Protein AF-0000000084426118 (afdb_homodimer)

Solvent-accessible surface area (backbone atoms only — not comparable to full-atom values): 41613 Å² total; per-residue (Å²): 136,83,77,76,77,76,73,77,75,77,77,72,73,72,72,70,73,69,69,65,72,76,72,66,72,39,55,86,74,71,50,43,72,61,68,45,92,78,54,51,79,39,81,68,72,81,47,45,54,84,37,43,19,18,32,37,44,48,87,49,53,48,32,23,40,29,29,33,23,16,37,73,19,89,87,43,39,78,72,52,77,43,88,35,92,38,68,58,45,37,56,47,50,40,74,71,34,84,52,42,28,21,40,34,45,26,71,39,71,50,98,90,42,44,51,28,32,21,38,35,13,54,33,45,55,89,35,86,39,67,52,88,51,69,39,27,30,22,32,18,54,45,79,76,75,69,43,93,60,87,75,78,88,54,56,80,59,31,62,48,73,74,36,11,43,76,31,51,39,28,36,89,36,32,38,23,24,43,27,37,50,37,20,26,61,41,45,46,42,71,44,75,46,79,31,94,39,55,55,54,36,50,44,52,26,64,70,34,81,71,42,23,18,36,35,28,30,65,72,79,22,40,24,32,30,18,60,52,66,58,84,60,80,38,80,23,42,51,23,31,23,37,24,40,69,46,20,59,67,11,25,33,93,87,35,74,65,58,74,41,57,76,55,75,71,75,82,80,74,68,70,74,81,74,80,80,76,78,75,83,72,78,84,77,81,87,71,77,92,54,76,82,72,63,43,51,83,83,37,42,79,32,78,46,74,55,93,88,41,39,26,39,28,33,51,30,16,33,72,71,65,72,68,43,81,74,47,68,72,46,53,63,45,51,40,53,48,54,30,69,73,30,91,70,38,28,22,37,32,29,35,50,61,63,68,40,22,31,25,28,33,17,56,52,70,61,84,56,88,37,78,32,94,43,26,33,22,34,20,53,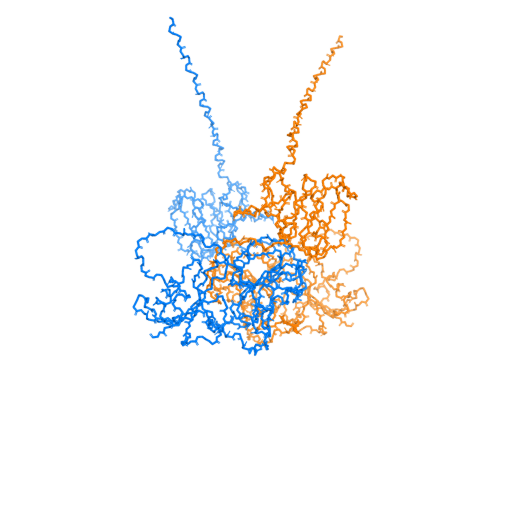102,135,81,76,74,76,78,73,78,74,76,76,71,73,70,73,71,72,71,69,66,72,77,72,67,74,40,59,86,74,70,50,45,71,60,68,45,91,78,56,51,78,38,80,66,73,82,48,46,54,85,37,41,20,19,30,36,43,47,87,49,53,48,31,21,41,29,27,32,22,16,36,74,19,88,86,43,38,78,70,51,76,42,87,32,92,39,68,58,46,37,56,48,51,39,74,72,34,84,51,43,27,20,39,33,43,27,71,38,70,49,97,91,41,45,52,28,31,22,39,35,12,56,34,48,55,89,32,86,38,69,51,88,51,71,40,28,29,23,34,19,54,47,78,76,76,68,41,93,60,86,76,77,87,56,54,83,59,32,62,49,72,74,35,11,43,75,29,53,41,28,36,89,34,33,37,22,24,42,27,37,50,37,20,25,60,42,47,49,44,70,45,77,46,80,30,94,39,54,54,54,36,48,43,50,25,63,65,34,78,69,42,23,17,34,36,26,32,66,71,78,22,42,25,33,31,18,57,50,65,57,84,60,78,39,82,22,41,50,23,30,24,35,24,39,69,46,19,59,67,9,24,34,94,85,36,75,64,55,74,40,58,77,52,75,65,78,84,76,79,68,70,72,82,75,81,80,74,78,76,84,72,78,85,75,80,88,72,75,92,56,77,82,73,63,42,50,83,85,37,42,80,31,78,44,73,54,94,87,42,39,27,38,27,34,50,32,16,33,69,70,65,74,67,41,83,75,47,67,71,46,52,61,43,52,41,54,48,55,30,70,71,31,91,69,37,27,20,36,32,30,34,50,59,64,69,41,24,30,24,30,32,16,57,52,72,60,82,54,87,37,77,34,95,43,24,33,21,34,20,54,103

Organism: Penicillium patulum (NCBI:txid5078)

Structure (mmCIF, N/CA/C/O backbone):
data_AF-0000000084426118-model_v1
#
loop_
_entity.id
_entity.type
_entity.pdbx_description
1 polymer 'Apple domain-containing protein'
#
loop_
_atom_site.group_PDB
_atom_site.id
_atom_site.type_symbol
_atom_site.label_atom_id
_atom_site.label_alt_id
_atom_site.label_comp_id
_atom_site.label_asym_id
_atom_site.label_entity_id
_atom_site.label_seq_id
_atom_site.pdbx_PDB_ins_code
_atom_site.Cartn_x
_atom_site.Cartn_y
_atom_site.Cartn_z
_atom_site.occupancy
_atom_site.B_iso_or_equiv
_atom_site.auth_seq_id
_atom_site.auth_comp_id
_atom_site.auth_asym_id
_atom_site.auth_atom_id
_atom_site.pdbx_PDB_model_num
ATOM 1 N N . MET A 1 1 ? -76.625 -1.968 -9.32 1 27.78 1 MET A N 1
ATOM 2 C CA . MET A 1 1 ? -76.188 -1.441 -8.023 1 27.78 1 MET A CA 1
ATOM 3 C C . MET A 1 1 ? -74.688 -1.202 -7.996 1 27.78 1 MET A C 1
ATOM 5 O O . MET A 1 1 ? -73.938 -2.113 -8.273 1 27.78 1 MET A O 1
ATOM 9 N N . ALA A 1 2 ? -74.375 0.065 -8.312 1 31 2 ALA A N 1
ATOM 10 C CA . ALA A 1 2 ? -73.125 0.768 -8.609 1 31 2 ALA A CA 1
ATOM 11 C C . ALA A 1 2 ? -72.188 0.784 -7.395 1 31 2 ALA A C 1
ATOM 13 O O . ALA A 1 2 ? -72.5 1.34 -6.352 1 31 2 ALA A O 1
ATOM 14 N N . PHE A 1 3 ? -71.562 -0.361 -7.082 1 32.84 3 PHE A N 1
ATOM 15 C CA . PHE A 1 3 ? -70.688 -0.527 -5.926 1 32.84 3 PHE A CA 1
ATOM 16 C C . PHE A 1 3 ? -69.625 0.529 -5.918 1 32.84 3 PHE A C 1
ATOM 18 O O . PHE A 1 3 ? -68.875 0.677 -6.902 1 32.84 3 PHE A O 1
ATOM 25 N N . LEU A 1 4 ? -69.875 1.585 -5.215 1 26.5 4 LEU A N 1
ATOM 26 C CA . LEU A 1 4 ? -69 2.707 -4.957 1 26.5 4 LEU A CA 1
ATOM 27 C C . LEU A 1 4 ? -67.688 2.227 -4.344 1 26.5 4 LEU A C 1
ATOM 29 O O . LEU A 1 4 ? -67.688 1.573 -3.297 1 26.5 4 LEU A O 1
ATOM 33 N N . LYS A 1 5 ? -66.75 2.012 -5.25 1 32.84 5 LYS A N 1
ATOM 34 C CA . LYS A 1 5 ? -65.375 1.657 -4.941 1 32.84 5 LYS A CA 1
ATOM 35 C C . LYS A 1 5 ? -64.75 2.629 -3.932 1 32.84 5 LYS A C 1
ATOM 37 O O . LYS A 1 5 ? -64.688 3.832 -4.191 1 32.84 5 LYS A O 1
ATOM 42 N N . LEU A 1 6 ? -65 2.338 -2.586 1 30.52 6 LEU A N 1
ATOM 43 C CA . LEU A 1 6 ? -64.438 3.156 -1.516 1 30.52 6 LEU A CA 1
ATOM 44 C C . LEU A 1 6 ? -62.938 3.318 -1.686 1 30.52 6 LEU A C 1
ATOM 46 O O . LEU A 1 6 ? -62.219 2.33 -1.827 1 30.52 6 LEU A O 1
ATOM 50 N N . SER A 1 7 ? -62.562 4.426 -2.244 1 31.84 7 SER A N 1
ATOM 51 C CA . SER A 1 7 ? -61.188 4.895 -2.426 1 31.84 7 SER A CA 1
ATOM 52 C C . SER A 1 7 ? -60.438 4.898 -1.107 1 31.84 7 SER A C 1
ATOM 54 O O . SER A 1 7 ? -60.906 5.418 -0.102 1 31.84 7 SER A O 1
ATOM 56 N N . THR A 1 8 ? -59.781 3.746 -0.798 1 36.94 8 THR A N 1
ATOM 57 C CA . THR A 1 8 ? -58.906 3.678 0.356 1 36.94 8 THR A CA 1
ATOM 58 C C . THR A 1 8 ? -57.969 4.891 0.398 1 36.94 8 THR A C 1
ATOM 60 O O . THR A 1 8 ? -57.25 5.164 -0.566 1 36.94 8 THR A O 1
ATOM 63 N N . SER A 1 9 ? -58.375 5.953 1.077 1 32.12 9 SER A N 1
ATOM 64 C CA . SER A 1 9 ? -57.562 7.133 1.369 1 32.12 9 SER A CA 1
ATOM 65 C C . SER A 1 9 ? -56.188 6.738 1.919 1 32.12 9 SER A C 1
ATOM 67 O O . SER A 1 9 ? -56.094 5.922 2.836 1 32.12 9 SER A O 1
ATOM 69 N N . ALA A 1 10 ? -55.156 6.754 1.052 1 38.44 10 ALA A N 1
ATOM 70 C CA . ALA A 1 10 ? -53.75 6.637 1.4 1 38.44 10 ALA A CA 1
ATOM 71 C C . ALA A 1 10 ? -53.375 7.562 2.557 1 38.44 10 ALA A C 1
ATOM 73 O O . ALA A 1 10 ? -53.562 8.781 2.455 1 38.44 10 ALA A O 1
ATOM 74 N N . LEU A 1 11 ? -53.625 7.141 3.811 1 35.06 11 LEU A N 1
ATOM 75 C CA . LEU A 1 11 ? -53.062 7.891 4.922 1 35.06 11 LEU A CA 1
ATOM 76 C C . LEU A 1 11 ? -51.594 8.195 4.668 1 35.06 11 LEU A C 1
ATOM 78 O O . LEU A 1 11 ? -50.781 7.277 4.555 1 35.06 11 LEU A O 1
ATOM 82 N N . VAL A 1 12 ? -51.344 9.297 3.994 1 35.47 12 VAL A N 1
ATOM 83 C CA . VAL A 1 12 ? -50 9.859 3.969 1 35.47 12 VAL A CA 1
ATOM 84 C C . VAL A 1 12 ? -49.5 10.07 5.395 1 35.47 12 VAL A C 1
ATOM 86 O O . VAL A 1 12 ? -50.062 10.867 6.145 1 35.47 12 VAL A O 1
ATOM 89 N N . LEU A 1 13 ? -49.062 9 5.973 1 34.75 13 LEU A N 1
ATOM 90 C CA . LEU A 1 13 ? -48.281 9.258 7.18 1 34.75 13 LEU A CA 1
ATOM 91 C C . LEU A 1 13 ? -47.25 10.344 6.934 1 34.75 13 LEU A C 1
ATOM 93 O O . LEU A 1 13 ? -46.312 10.148 6.156 1 34.75 13 LEU A O 1
ATOM 97 N N . LEU A 1 14 ? -47.719 11.57 7.078 1 31.73 14 LEU A N 1
ATOM 98 C CA . LEU A 1 14 ? -46.75 12.648 7.234 1 31.73 14 LEU A CA 1
ATOM 99 C C . LEU A 1 14 ? -45.75 12.328 8.352 1 31.73 14 LEU A C 1
ATOM 101 O O . LEU A 1 14 ? -46.125 12.258 9.516 1 31.73 14 LEU A O 1
ATOM 105 N N . ASN A 1 15 ? -44.844 11.5 8.047 1 34.94 15 ASN A N 1
ATOM 106 C CA . ASN A 1 15 ? -43.719 11.531 8.953 1 34.94 15 ASN A CA 1
ATOM 107 C C . ASN A 1 15 ? -43.281 12.961 9.281 1 34.94 15 ASN A C 1
ATOM 109 O O . ASN A 1 15 ? -42.688 13.648 8.445 1 34.94 15 ASN A O 1
ATOM 113 N N . LEU A 1 16 ? -44.062 13.555 10.211 1 32.47 16 LEU A N 1
ATOM 114 C CA . LEU A 1 16 ? -43.531 14.758 10.836 1 32.47 16 LEU A CA 1
ATOM 115 C C . LEU A 1 16 ? -42.062 14.547 11.289 1 32.47 16 LEU A C 1
ATOM 117 O O . LEU A 1 16 ? -41.812 13.797 12.234 1 32.47 16 LEU A O 1
ATOM 121 N N . TYR A 1 17 ? -41.188 14.594 10.383 1 34.59 17 TYR A N 1
ATOM 122 C CA . TYR A 1 17 ? -39.844 14.938 10.867 1 34.59 17 TYR A CA 1
ATOM 123 C C . TYR A 1 17 ? -39.906 16.047 11.906 1 34.59 17 TYR A C 1
ATOM 125 O O . TYR A 1 17 ? -40.156 17.203 11.57 1 34.59 17 TYR A O 1
ATOM 133 N N . LEU A 1 18 ? -40.406 15.742 13.094 1 32.62 18 LEU A N 1
ATOM 134 C CA . LEU A 1 18 ? -40.062 16.688 14.156 1 32.62 18 LEU A CA 1
ATOM 135 C C . LEU A 1 18 ? -38.656 17.203 14 1 32.62 18 LEU A C 1
ATOM 137 O O . LEU A 1 18 ? -37.688 16.438 14.047 1 32.62 18 LEU A O 1
ATOM 141 N N . ALA A 1 19 ? -38.531 18.297 13.328 1 34.56 19 ALA A N 1
ATOM 142 C CA . ALA A 1 19 ? -37.344 19.141 13.461 1 34.56 19 ALA A CA 1
ATOM 143 C C . ALA A 1 19 ? -36.844 19.141 14.898 1 34.56 19 ALA A C 1
ATOM 145 O O . ALA A 1 19 ? -37.562 19.484 15.828 1 34.56 19 ALA A O 1
ATOM 146 N N . GLN A 1 20 ? -36.094 18.188 15.312 1 37.16 20 GLN A N 1
ATOM 147 C CA . GLN A 1 20 ? -35.438 18.406 16.594 1 37.16 20 GLN A CA 1
ATOM 148 C C . GLN A 1 20 ? -35.219 19.891 16.844 1 37.16 20 GLN A C 1
ATOM 150 O O . GLN A 1 20 ? -34.938 20.656 15.922 1 37.16 20 GLN A O 1
ATOM 155 N N . PRO A 1 21 ? -35.875 20.484 17.781 1 34.53 21 PRO A N 1
ATOM 156 C CA . PRO A 1 21 ? -35.562 21.891 18.062 1 34.53 21 PRO A CA 1
ATOM 157 C C . PRO A 1 21 ? -34.094 22.219 17.812 1 34.53 21 PRO A C 1
ATOM 159 O O . PRO A 1 21 ? -33.219 21.391 18.047 1 34.53 21 PRO A O 1
ATOM 162 N N . THR A 1 22 ? -33.781 22.938 16.766 1 39.88 22 THR A N 1
ATOM 163 C CA . THR A 1 22 ? -32.469 23.578 16.75 1 39.88 22 THR A CA 1
ATOM 164 C C . THR A 1 22 ? -32.031 23.969 18.156 1 39.88 22 THR A C 1
ATOM 166 O O . THR A 1 22 ? -32.562 24.922 18.734 1 39.88 22 THR A O 1
ATOM 169 N N . ASP A 1 23 ? -31.859 23.109 19.109 1 43.12 23 ASP A N 1
ATOM 170 C CA . ASP A 1 23 ? -31.328 23.547 20.391 1 43.12 23 ASP A CA 1
ATOM 171 C C . ASP A 1 23 ? -30.438 24.766 20.219 1 43.12 23 ASP A C 1
ATOM 173 O O . ASP A 1 23 ? -29.562 24.797 19.344 1 43.12 23 ASP A O 1
ATOM 177 N N . ALA A 1 24 ? -30.953 25.906 20.625 1 50.28 24 ALA A N 1
ATOM 178 C CA . ALA A 1 24 ? -30.312 27.219 20.641 1 50.28 24 ALA A CA 1
ATOM 179 C C . ALA A 1 24 ? -28.828 27.109 20.969 1 50.28 24 ALA A C 1
ATOM 181 O O . ALA A 1 24 ? -28.438 26.328 21.828 1 50.28 24 ALA A O 1
ATOM 182 N N . ARG A 1 25 ? -28.078 27.469 20.031 1 65.19 25 ARG A N 1
ATOM 183 C CA . ARG A 1 25 ? -26.656 27.688 20.297 1 65.19 25 ARG A CA 1
ATOM 184 C C . ARG A 1 25 ? -26.438 28.328 21.656 1 65.19 25 ARG A C 1
ATOM 186 O O . ARG A 1 25 ? -27.125 29.297 22.016 1 65.19 25 ARG A O 1
ATOM 193 N N . SER A 1 26 ? -26.141 27.516 22.766 1 65.81 26 SER A N 1
ATOM 194 C CA . SER A 1 26 ? -25.938 28.109 24.078 1 65.81 26 SER A CA 1
ATOM 195 C C . SER A 1 26 ? -24.438 28.234 24.406 1 65.81 26 SER A C 1
ATOM 197 O O . SER A 1 26 ? -23.656 27.344 24.062 1 65.81 26 SER A O 1
ATOM 199 N N . CYS A 1 27 ? -23.906 29.422 24.516 1 70.56 27 CYS A N 1
ATOM 200 C CA . CYS A 1 27 ? -22.609 29.609 25.156 1 70.56 27 CYS A CA 1
ATOM 201 C C . CYS A 1 27 ? -22.781 29.969 26.641 1 70.56 27 CYS A C 1
ATOM 203 O O . CYS A 1 27 ? -23.281 31.031 26.969 1 70.56 27 CYS A O 1
ATOM 205 N N . ASP A 1 28 ? -23.078 28.984 27.484 1 58.56 28 ASP A N 1
ATOM 206 C CA . ASP A 1 28 ? -23.5 29.109 28.875 1 58.56 28 ASP A CA 1
ATOM 207 C C . ASP A 1 28 ? -22.422 29.781 29.719 1 58.56 28 ASP A C 1
ATOM 209 O O . ASP A 1 28 ? -22.469 29.734 30.938 1 58.56 28 ASP A O 1
ATOM 213 N N . GLY A 1 29 ? -21.438 30.5 29.125 1 59.22 29 GLY A N 1
ATOM 214 C CA . GLY A 1 29 ? -20.406 31.203 29.875 1 59.22 29 GLY A CA 1
ATOM 215 C C . GLY A 1 29 ? -19.188 30.328 30.188 1 59.22 29 GLY A C 1
ATOM 216 O O . GLY A 1 29 ? -18.172 30.828 30.672 1 59.22 29 GLY A O 1
ATOM 217 N N . THR A 1 30 ? -19.281 29.078 30.109 1 59.09 30 THR A N 1
ATOM 218 C CA . THR A 1 30 ? -18.172 28.203 30.453 1 59.09 30 THR A CA 1
ATOM 219 C C . THR A 1 30 ? -17.281 27.938 29.234 1 59.09 30 THR A C 1
ATOM 221 O O . THR A 1 30 ? -16.219 27.344 29.359 1 59.09 30 THR A O 1
ATOM 224 N N . GLN A 1 31 ? -17.75 28.516 28.188 1 63.09 31 GLN A N 1
ATOM 225 C CA . GLN A 1 31 ? -17.062 28.219 26.938 1 63.09 31 GLN A CA 1
ATOM 226 C C . GLN A 1 31 ? -15.789 29.047 26.797 1 63.09 31 GLN A C 1
ATOM 228 O O . GLN A 1 31 ? -15.727 30.188 27.281 1 63.09 31 GLN A O 1
ATOM 233 N N . GLY A 1 32 ? -14.789 28.5 26.203 1 60.78 32 GLY A N 1
ATOM 234 C CA . GLY A 1 32 ? -13.57 29.188 25.812 1 60.78 32 GLY A CA 1
ATOM 235 C C . GLY A 1 32 ? -12.516 29.188 26.906 1 60.78 32 GLY A C 1
ATOM 236 O O . GLY A 1 32 ? -11.445 29.781 26.734 1 60.78 32 GLY A O 1
ATOM 237 N N . ALA A 1 33 ? -12.867 28.516 27.984 1 67.12 33 ALA A N 1
ATOM 238 C CA . ALA A 1 33 ? -11.906 28.594 29.078 1 67.12 33 ALA A CA 1
ATOM 239 C C . ALA A 1 33 ? -10.773 27.578 28.891 1 67.12 33 ALA A C 1
ATOM 241 O O . ALA A 1 33 ? -9.609 27.906 29.125 1 67.12 33 ALA A O 1
ATOM 242 N N . THR A 1 34 ? -11.164 26.438 28.578 1 79.62 34 THR A N 1
ATOM 243 C CA . THR A 1 34 ? -10.141 25.422 28.422 1 79.62 34 THR A CA 1
ATOM 244 C C . THR A 1 34 ? -10.516 24.438 27.312 1 79.62 34 THR A C 1
ATOM 246 O O . THR A 1 34 ? -11.695 24.312 26.969 1 79.62 34 THR A O 1
ATOM 249 N N . LEU A 1 35 ? -9.492 23.906 26.719 1 87.88 35 LEU A N 1
ATOM 250 C CA . LEU A 1 35 ? -9.711 22.797 25.812 1 87.88 35 LEU A CA 1
ATOM 251 C C . LEU A 1 35 ? -10.102 21.531 26.578 1 87.88 35 LEU A C 1
ATOM 253 O O . LEU A 1 35 ? -9.734 21.375 27.75 1 87.88 35 LEU A O 1
ATOM 257 N N . LYS A 1 36 ? -10.859 20.703 25.953 1 86.62 36 LYS A N 1
ATOM 258 C CA . LYS A 1 36 ? -11.172 19.422 26.578 1 86.62 36 LYS A CA 1
ATOM 259 C C . LYS A 1 36 ? -9.922 18.562 26.719 1 86.62 36 LYS A C 1
ATOM 261 O O . LYS A 1 36 ? -9.062 18.547 25.828 1 86.62 36 LYS A O 1
ATOM 266 N N . THR A 1 37 ? -9.805 17.891 27.875 1 81.88 37 THR A N 1
ATOM 267 C CA . THR A 1 37 ? -8.688 16.969 28.094 1 81.88 37 THR A CA 1
ATOM 268 C C . THR A 1 37 ? -8.719 15.828 27.078 1 81.88 37 THR A C 1
ATOM 270 O O . THR A 1 37 ? -7.676 15.406 26.578 1 81.88 37 THR A O 1
ATOM 273 N N . ASN A 1 38 ? -9.914 15.312 26.906 1 85.38 38 ASN A N 1
ATOM 274 C CA . ASN A 1 38 ? -10.125 14.289 25.891 1 85.38 38 ASN A CA 1
ATOM 275 C C . ASN A 1 38 ? -10.961 14.828 24.734 1 85.38 38 ASN A C 1
ATOM 277 O O . ASN A 1 38 ? -12.18 14.641 24.703 1 85.38 38 ASN A O 1
ATOM 281 N N . GLN A 1 39 ? -10.234 15.336 23.859 1 88.31 39 GLN A N 1
ATOM 282 C CA . GLN A 1 39 ? -10.906 16.016 22.75 1 88.31 39 GLN A CA 1
ATOM 283 C C . GLN A 1 39 ? -11.469 15 21.75 1 88.31 39 GLN A C 1
ATOM 285 O O . GLN A 1 39 ? -10.773 14.062 21.359 1 88.31 39 GLN A O 1
ATOM 290 N N . ALA A 1 40 ? -12.711 15.188 21.422 1 90.75 40 ALA A N 1
ATOM 291 C CA . ALA A 1 40 ? -13.305 14.438 20.328 1 90.75 40 ALA A CA 1
ATOM 292 C C . ALA A 1 40 ? -12.977 15.094 18.984 1 90.75 40 ALA A C 1
ATOM 294 O O . ALA A 1 40 ? -12.828 16.312 18.906 1 90.75 40 ALA A O 1
ATOM 295 N N . VAL A 1 41 ? -12.859 14.242 17.984 1 91.69 41 VAL A N 1
ATOM 296 C CA . VAL A 1 41 ? -12.656 14.758 16.641 1 91.69 41 VAL A CA 1
ATOM 297 C C . VAL A 1 41 ? -14 14.836 15.906 1 91.69 41 VAL A C 1
ATOM 299 O O . VAL A 1 41 ? -14.656 13.812 15.703 1 91.69 41 VAL A O 1
ATOM 302 N N . ILE A 1 42 ? -14.367 16.062 15.578 1 90.25 42 ILE A N 1
ATOM 303 C CA . ILE A 1 42 ? -15.656 16.328 14.938 1 90.25 42 ILE A CA 1
ATOM 304 C C . ILE A 1 42 ? -15.469 16.422 13.43 1 90.25 42 ILE A C 1
ATOM 306 O O . ILE A 1 42 ? -14.68 17.234 12.945 1 90.25 42 ILE A O 1
ATOM 310 N N . ARG A 1 43 ? -16.203 15.523 12.672 1 86.62 43 ARG A N 1
ATOM 311 C CA . ARG A 1 43 ? -16.281 15.625 11.219 1 86.62 43 ARG A CA 1
ATOM 312 C C . ARG A 1 43 ? -17.594 16.281 10.789 1 86.62 43 ARG A C 1
ATOM 314 O O . ARG A 1 43 ? -18.672 15.812 11.141 1 86.62 43 ARG A O 1
ATOM 321 N N . GLY A 1 44 ? -17.484 17.5 10.406 1 84.12 44 GLY A N 1
ATOM 322 C CA . GLY A 1 44 ? -18.672 18.266 10.07 1 84.12 44 GLY A CA 1
ATOM 323 C C . GLY A 1 44 ? -18.812 19.547 10.875 1 84.12 44 GLY A C 1
ATOM 324 O O . GLY A 1 44 ? -17.812 20.156 11.258 1 84.12 44 GLY A O 1
ATOM 325 N N . VAL A 1 45 ? -20.125 19.984 11.07 1 87.38 45 VAL A N 1
ATOM 326 C CA . VAL A 1 45 ? -20.375 21.25 11.734 1 87.38 45 VAL A CA 1
ATOM 327 C C . VAL A 1 45 ? -20.391 21.062 13.25 1 87.38 45 VAL A C 1
ATOM 329 O O . VAL A 1 45 ? -21.188 20.281 13.773 1 87.38 45 VAL A O 1
ATOM 332 N N . PRO A 1 46 ? -19.5 21.75 13.922 1 90.81 46 PRO A N 1
ATOM 333 C CA . PRO A 1 46 ? -19.5 21.625 15.383 1 90.81 46 PRO A CA 1
ATOM 334 C C . PRO A 1 46 ? -20.734 22.266 16.016 1 90.81 46 PRO A C 1
ATOM 336 O O . PRO A 1 46 ? -21.328 23.188 15.453 1 90.81 46 PRO A O 1
ATOM 339 N N . GLN A 1 47 ? -21.109 21.672 17.203 1 85.5 47 GLN A N 1
ATOM 340 C CA . GLN A 1 47 ? -22.25 22.188 17.953 1 85.5 47 GLN A CA 1
ATOM 341 C C . GLN A 1 47 ? -21.812 22.797 19.281 1 85.5 47 GLN A C 1
ATOM 343 O O . GLN A 1 47 ? -20.938 22.234 19.969 1 85.5 47 GLN A O 1
ATOM 348 N N . CYS A 1 48 ? -22.312 24 19.5 1 86.75 48 CYS A N 1
ATOM 349 C CA . CYS A 1 48 ? -22.062 24.641 20.781 1 86.75 48 CYS A CA 1
ATOM 350 C C . CYS A 1 48 ? -23.25 24.453 21.719 1 86.75 48 CYS A C 1
ATOM 352 O O . CYS A 1 48 ? -24.406 24.625 21.312 1 86.75 48 CYS A O 1
ATOM 354 N N . PRO A 1 49 ? -23.172 24.125 22.953 1 87.5 49 PRO A N 1
ATOM 355 C CA . PRO A 1 49 ? -21.859 24.125 23.609 1 87.5 49 PRO A CA 1
ATOM 356 C C . PRO A 1 49 ? -21.172 22.766 23.562 1 87.5 49 PRO A C 1
ATOM 358 O O . PRO A 1 49 ? -20.047 22.609 24.047 1 87.5 49 PRO A O 1
ATOM 361 N N . GLU A 1 50 ? -21.703 21.719 23.031 1 85.5 50 GLU A N 1
ATOM 362 C CA . GLU A 1 50 ? -21.281 20.312 23.141 1 85.5 50 GLU A CA 1
ATOM 363 C C . GLU A 1 50 ? -19.859 20.141 22.672 1 85.5 50 GLU A C 1
ATOM 365 O O . GLU A 1 50 ? -19.094 19.344 23.234 1 85.5 50 GLU A O 1
ATOM 370 N N . ASN A 1 51 ? -19.5 20.906 21.656 1 91.06 51 ASN A N 1
ATOM 371 C CA . ASN A 1 51 ? -18.203 20.641 21.031 1 91.06 51 ASN A CA 1
ATOM 372 C C . ASN A 1 51 ? -17.172 21.688 21.422 1 91.06 51 ASN A C 1
ATOM 374 O O . ASN A 1 51 ? -16.094 21.75 20.828 1 91.06 51 ASN A O 1
ATOM 378 N N . ASP A 1 52 ? -17.531 22.516 22.422 1 91.88 52 ASP A N 1
ATOM 379 C CA . ASP A 1 52 ? -16.531 23.469 22.906 1 91.88 52 ASP A CA 1
ATOM 380 C C . ASP A 1 52 ? -15.289 22.75 23.406 1 91.88 52 ASP A C 1
ATOM 382 O O . ASP A 1 52 ? -15.391 21.828 24.234 1 91.88 52 ASP A O 1
ATOM 386 N N . GLY A 1 53 ? -14.195 23.156 22.844 1 93.38 53 GLY A N 1
ATOM 387 C CA . GLY A 1 53 ? -12.938 22.562 23.266 1 93.38 53 GLY A CA 1
ATOM 388 C C . GLY A 1 53 ? -12.57 21.312 22.516 1 93.38 53 GLY A C 1
ATOM 389 O O . GLY A 1 53 ? -11.531 20.703 22.766 1 93.38 53 GLY A O 1
ATOM 390 N N . ASP A 1 54 ? -13.367 20.891 21.547 1 94.12 54 ASP A N 1
ATOM 391 C CA . ASP A 1 54 ? -13.078 19.719 20.734 1 94.12 54 ASP A CA 1
ATOM 392 C C . ASP A 1 54 ? -12.273 20.109 19.484 1 94.12 54 ASP A C 1
ATOM 394 O O . ASP A 1 54 ? -11.789 21.234 19.391 1 94.12 54 ASP A O 1
ATOM 398 N N . ILE A 1 55 ? -12.016 19.062 18.688 1 94.5 55 ILE A N 1
ATOM 399 C CA . ILE A 1 55 ? -11.227 19.25 17.469 1 94.5 55 ILE A CA 1
ATOM 400 C C . ILE A 1 55 ? -12.109 19.078 16.234 1 94.5 55 ILE A C 1
ATOM 402 O O . ILE A 1 55 ? -12.922 18.141 16.188 1 94.5 55 ILE A O 1
ATOM 406 N N . ILE A 1 56 ? -11.961 20.031 15.281 1 94.44 56 ILE A N 1
ATOM 407 C CA . ILE A 1 56 ? -12.602 19.891 13.977 1 94.44 56 ILE A CA 1
ATOM 408 C C . ILE A 1 56 ? -11.617 19.266 12.984 1 94.44 56 ILE A C 1
ATOM 410 O O . ILE A 1 56 ? -10.477 19.719 12.875 1 94.44 56 ILE A O 1
ATOM 414 N N . GLU A 1 57 ? -12.016 18.234 12.32 1 93 57 GLU A N 1
ATOM 415 C CA . GLU A 1 57 ? -11.258 17.719 11.18 1 93 57 GLU A CA 1
ATOM 416 C C . GLU A 1 57 ? -11.859 18.203 9.859 1 93 57 GLU A C 1
ATOM 418 O O . GLU A 1 57 ? -13.047 18 9.602 1 93 57 GLU A O 1
ATOM 423 N N . THR A 1 58 ? -11.047 18.828 9.062 1 92.19 58 THR A N 1
ATOM 424 C CA . THR A 1 58 ? -11.516 19.375 7.793 1 92.19 58 THR A CA 1
ATOM 425 C C . THR A 1 58 ? -11.406 18.328 6.684 1 92.19 58 THR A C 1
ATOM 427 O O . THR A 1 58 ? -10.844 17.25 6.891 1 92.19 58 THR A O 1
ATOM 430 N N . SER A 1 59 ? -11.922 18.703 5.465 1 88.81 59 SER A N 1
ATOM 431 C CA . SER A 1 59 ? -12 17.766 4.355 1 88.81 59 SER A CA 1
ATOM 432 C C . SER A 1 59 ? -10.617 17.406 3.832 1 88.81 59 SER A C 1
ATOM 434 O O . SER A 1 59 ? -10.414 16.328 3.27 1 88.81 59 SER A O 1
ATOM 436 N N . ASP A 1 60 ? -9.68 18.281 4.051 1 89.25 60 ASP A N 1
ATOM 437 C CA . ASP A 1 60 ? -8.32 18 3.592 1 89.25 60 ASP A CA 1
ATOM 438 C C . ASP A 1 60 ? -7.496 17.328 4.691 1 89.25 60 ASP A C 1
ATOM 440 O O . ASP A 1 60 ? -6.285 17.156 4.543 1 89.25 60 ASP A O 1
ATOM 444 N N . GLY A 1 61 ? -8.141 17.078 5.793 1 90 61 GLY A N 1
ATOM 445 C CA . GLY A 1 61 ? -7.48 16.328 6.844 1 90 61 GLY A CA 1
ATOM 446 C C . GLY A 1 61 ? -6.77 17.203 7.855 1 90 61 GLY A C 1
ATOM 447 O O . GLY A 1 61 ? -6.004 16.703 8.688 1 90 61 GLY A O 1
ATOM 448 N N . ALA A 1 62 ? -6.934 18.469 7.789 1 92.38 62 ALA A N 1
ATOM 449 C CA . ALA A 1 62 ? -6.379 19.344 8.812 1 92.38 62 ALA A CA 1
ATOM 450 C C . ALA A 1 62 ? -7.238 19.344 10.07 1 92.38 62 ALA A C 1
ATOM 452 O O . ALA A 1 62 ? -8.398 18.922 10.031 1 92.38 62 ALA A O 1
ATOM 453 N N . TYR A 1 63 ? -6.645 19.812 11.125 1 93.12 63 TYR A N 1
ATOM 454 C CA . TYR A 1 63 ? -7.309 19.781 12.422 1 93.12 63 TYR A CA 1
ATOM 455 C C . TYR A 1 63 ? -7.301 21.156 13.078 1 93.12 63 TYR A C 1
ATOM 457 O O . TYR A 1 63 ? -6.297 21.875 13.016 1 93.12 63 TYR A O 1
ATOM 465 N N . TYR A 1 64 ? -8.43 21.469 13.688 1 95.44 64 TYR A N 1
ATOM 466 C CA . TYR A 1 64 ? -8.586 22.781 14.328 1 95.44 64 TYR A CA 1
ATOM 467 C C . TYR A 1 64 ? -9.164 22.625 15.727 1 95.44 64 TYR A C 1
ATOM 469 O O . TYR A 1 64 ? -10.172 21.938 15.922 1 95.44 64 TYR A O 1
ATOM 477 N N . ASN A 1 65 ? -8.523 23.297 16.688 1 95.88 65 ASN A N 1
ATOM 478 C CA . ASN A 1 65 ? -9.211 23.469 17.953 1 95.88 65 ASN A CA 1
ATOM 479 C C . ASN A 1 65 ? -10.43 24.375 17.828 1 95.88 65 ASN A C 1
ATOM 481 O O . ASN A 1 65 ? -10.375 25.391 17.125 1 95.88 65 ASN A O 1
ATOM 485 N N . PHE A 1 66 ? -11.445 23.922 18.5 1 95.38 66 PHE A N 1
ATOM 486 C CA . PHE A 1 66 ? -12.703 24.641 18.344 1 95.38 66 PHE A CA 1
ATOM 487 C C . PHE A 1 66 ? -13.109 25.297 19.672 1 95.38 66 PHE A C 1
ATOM 489 O O . PHE A 1 66 ? -13.125 24.641 20.719 1 95.38 66 PHE A O 1
ATOM 496 N N . GLN A 1 67 ? -13.375 26.656 19.641 1 93.56 67 GLN A N 1
ATOM 497 C CA . GLN A 1 67 ? -13.859 27.391 20.812 1 93.56 67 GLN A CA 1
ATOM 498 C C . GLN A 1 67 ? -15.203 28.062 20.516 1 93.56 67 GLN A C 1
ATOM 500 O O . GLN A 1 67 ? -15.297 28.906 19.625 1 93.56 67 GLN A O 1
ATOM 505 N N . CYS A 1 68 ? -16.219 27.688 21.312 1 92.06 68 CYS A N 1
ATOM 506 C CA . CYS A 1 68 ? -17.547 28.281 21.188 1 92.06 68 CYS A CA 1
ATOM 507 C C . CYS A 1 68 ? -17.562 29.703 21.734 1 92.06 68 CYS A C 1
ATOM 509 O O . CYS A 1 68 ? -17 29.969 22.797 1 92.06 68 CYS A O 1
ATOM 511 N N . CYS A 1 69 ? -18.172 30.594 20.969 1 90.06 69 CYS A N 1
ATOM 512 C CA . CYS A 1 69 ? -18.484 31.953 21.391 1 90.06 69 CYS A CA 1
ATOM 513 C C . CYS A 1 69 ? -17.219 32.719 21.734 1 90.06 69 CYS A C 1
ATOM 515 O O . CYS A 1 69 ? -17.156 33.406 22.766 1 90.06 69 CYS A O 1
ATOM 517 N N . MET A 1 70 ? -16.281 32.5 20.922 1 91.88 70 MET A N 1
ATOM 518 C CA . MET A 1 70 ? -15.016 33.219 21.109 1 91.88 70 MET A CA 1
ATOM 519 C C . MET A 1 70 ? -14.656 34 19.859 1 91.88 70 MET A C 1
ATOM 521 O O . MET A 1 70 ? -14.992 33.625 18.734 1 91.88 70 MET A O 1
ATOM 525 N N . HIS A 1 71 ? -13.938 35.125 20.094 1 92 71 HIS A N 1
ATOM 526 C CA . HIS A 1 71 ? -13.336 35.906 19.031 1 92 71 HIS A CA 1
ATOM 527 C C . HIS A 1 71 ? -11.906 35.438 18.75 1 92 71 HIS A C 1
ATOM 529 O O . HIS A 1 71 ? -11.352 34.625 19.5 1 92 71 HIS A O 1
ATOM 535 N N . GLU A 1 72 ? -11.406 35.938 17.719 1 94.38 72 GLU A N 1
ATOM 536 C CA . GLU A 1 72 ? -10.039 35.625 17.359 1 94.38 72 GLU A CA 1
ATOM 537 C C . GLU A 1 72 ? -9.062 35.969 18.469 1 94.38 72 GLU A C 1
ATOM 539 O O . GLU A 1 72 ? -9.258 36.969 19.172 1 94.38 72 GLU A O 1
ATOM 544 N N . ALA A 1 73 ? -8.07 35.156 18.609 1 93.25 73 ALA A N 1
ATOM 545 C CA . ALA A 1 73 ? -7.027 35.406 19.609 1 93.25 73 ALA A CA 1
ATOM 546 C C . ALA A 1 73 ? -6.246 36.688 19.266 1 93.25 73 ALA A C 1
ATOM 548 O O . ALA A 1 73 ? -6.109 37.031 18.094 1 93.25 73 ALA A O 1
ATOM 549 N N . THR A 1 74 ? -5.75 37.25 20.328 1 92 74 THR A N 1
ATOM 550 C CA . THR A 1 74 ? -4.887 38.406 20.141 1 92 74 THR A CA 1
ATOM 551 C C . THR A 1 74 ? -3.66 38.031 19.312 1 92 74 THR A C 1
ATOM 553 O O . THR A 1 74 ? -3.055 36.969 19.516 1 92 74 THR A O 1
ATOM 556 N N . GLY A 1 75 ? -3.387 38.875 18.375 1 91.38 75 GLY A N 1
ATOM 557 C CA . GLY A 1 75 ? -2.186 38.656 17.578 1 91.38 75 GLY A CA 1
ATOM 558 C C . GLY A 1 75 ? -2.432 37.812 16.344 1 91.38 75 GLY A C 1
ATOM 559 O O . GLY A 1 75 ? -1.513 37.562 15.555 1 91.38 75 GLY A O 1
ATOM 560 N N . SER A 1 76 ? -3.695 37.344 16.141 1 93.06 76 SER A N 1
ATOM 561 C CA . SER A 1 76 ? -4.012 36.594 14.938 1 93.06 76 SER A CA 1
ATOM 562 C C . SER A 1 76 ? -3.836 37.438 13.688 1 93.06 76 SER A C 1
ATOM 564 O O . SER A 1 76 ? -4.152 38.625 13.695 1 93.06 76 SER A O 1
ATOM 566 N N . THR A 1 77 ? -3.285 36.875 12.617 1 93.94 77 THR A N 1
ATOM 567 C CA . THR A 1 77 ? -3.072 37.594 11.367 1 93.94 77 THR A CA 1
ATOM 568 C C . THR A 1 77 ? -4.273 37.438 10.445 1 93.94 77 THR A C 1
ATOM 570 O O . THR A 1 77 ? -4.535 36.344 9.93 1 93.94 77 THR A O 1
ATOM 573 N N . PHE A 1 78 ? -4.906 38.531 10.234 1 94.62 78 PHE A N 1
ATOM 574 C CA . PHE A 1 78 ? -6.117 38.531 9.414 1 94.62 78 PHE A CA 1
ATOM 575 C C . PHE A 1 78 ? -5.773 38.406 7.938 1 94.62 78 PHE A C 1
ATOM 577 O O . PHE A 1 78 ? -4.832 39.031 7.453 1 94.62 78 PHE A O 1
ATOM 584 N N . ILE A 1 79 ? -6.539 37.469 7.176 1 94.44 79 ILE A N 1
ATOM 585 C CA . ILE A 1 79 ? -6.375 37.312 5.734 1 94.44 79 ILE A CA 1
ATOM 586 C C . ILE A 1 79 ? -7.492 38.062 5 1 94.44 79 ILE A C 1
ATOM 588 O O . ILE A 1 79 ? -7.25 39.062 4.348 1 94.44 79 ILE A O 1
ATOM 592 N N . LYS A 1 80 ? -8.68 37.562 5.141 1 94.25 80 LYS A N 1
ATOM 593 C CA . LYS A 1 80 ? -9.844 38.156 4.465 1 94.25 80 LYS A CA 1
ATOM 594 C C . LYS A 1 80 ? -11.141 37.656 5.094 1 94.25 80 LYS A C 1
ATOM 596 O O . LYS A 1 80 ? -11.141 36.719 5.887 1 94.25 80 LYS A O 1
ATOM 601 N N . THR A 1 81 ? -12.227 38.375 4.762 1 94 81 THR A N 1
ATOM 602 C CA . THR A 1 81 ? -13.578 37.938 5.066 1 94 81 THR A CA 1
ATOM 603 C C . THR A 1 81 ? -14.258 37.375 3.818 1 94 81 THR A C 1
ATOM 605 O O . THR A 1 81 ? -14.148 37.969 2.734 1 94 81 THR A O 1
ATOM 608 N N . VAL A 1 82 ? -14.867 36.219 3.996 1 94.81 82 VAL A N 1
ATOM 609 C CA . VAL A 1 82 ? -15.594 35.656 2.879 1 94.81 82 VAL A CA 1
ATOM 610 C C . VAL A 1 82 ? -17.047 35.406 3.275 1 94.81 82 VAL A C 1
ATOM 612 O O . VAL A 1 82 ? -17.344 35.062 4.418 1 94.81 82 VAL A O 1
ATOM 615 N N . ARG A 1 83 ? -18.031 35.688 2.305 1 92.62 83 ARG A N 1
ATOM 616 C CA . ARG A 1 83 ? -19.438 35.344 2.523 1 92.62 83 ARG A CA 1
ATOM 617 C C . ARG A 1 83 ? -19.688 33.844 2.301 1 92.62 83 ARG A C 1
ATOM 619 O O . ARG A 1 83 ? -19.266 33.281 1.286 1 92.62 83 ARG A O 1
ATOM 626 N N . THR A 1 84 ? -20.297 33.188 3.377 1 93.88 84 THR A N 1
ATOM 627 C CA . THR A 1 84 ? -20.5 31.734 3.285 1 93.88 84 THR A CA 1
ATOM 628 C C . THR A 1 84 ? -21.969 31.375 3.506 1 93.88 84 THR A C 1
ATOM 630 O O . THR A 1 84 ? -22.75 32.219 3.99 1 93.88 84 THR A O 1
ATOM 633 N N . THR A 1 85 ? -22.375 30.172 3.096 1 89.88 85 THR A N 1
ATOM 634 C CA . THR A 1 85 ? -23.75 29.703 3.197 1 89.88 85 THR A CA 1
ATOM 635 C C . THR A 1 85 ? -23.984 29.016 4.535 1 89.88 85 THR A C 1
ATOM 637 O O . THR A 1 85 ? -25.141 28.719 4.887 1 89.88 85 THR A O 1
ATOM 640 N N . GLY A 1 86 ? -22.984 28.719 5.238 1 88.81 86 GLY A N 1
ATOM 641 C CA . GLY A 1 86 ? -23.062 28.031 6.516 1 88.81 86 GLY A CA 1
ATOM 642 C C . GLY A 1 86 ? -21.703 27.766 7.129 1 88.81 86 GLY A C 1
ATOM 643 O O . GLY A 1 86 ? -20.672 28.125 6.559 1 88.81 86 GLY A O 1
ATOM 644 N N . TYR A 1 87 ? -21.828 27.172 8.234 1 90 87 TYR A N 1
ATOM 645 C CA . TYR A 1 87 ? -20.609 26.891 8.984 1 90 87 TYR A CA 1
ATOM 646 C C . TYR A 1 87 ? -19.703 25.938 8.219 1 90 87 TYR A C 1
ATOM 648 O O . TYR A 1 87 ? -18.484 26.109 8.18 1 90 87 TYR A O 1
ATOM 656 N N . ASP A 1 88 ? -20.328 24.969 7.641 1 91.19 88 ASP A N 1
ATOM 657 C CA . ASP A 1 88 ? -19.578 24 6.852 1 91.19 88 ASP A CA 1
ATOM 658 C C . ASP A 1 88 ? -18.844 24.688 5.691 1 91.19 88 ASP A C 1
ATOM 660 O O . ASP A 1 88 ? -17.703 24.344 5.387 1 91.19 88 ASP A O 1
ATOM 664 N N . ASP A 1 89 ? -19.516 25.594 5.137 1 91.5 89 ASP A N 1
ATOM 665 C CA . ASP A 1 89 ? -18.906 26.359 4.047 1 91.5 89 ASP A CA 1
ATOM 666 C C . ASP A 1 89 ? -17.734 27.188 4.547 1 91.5 89 ASP A C 1
ATOM 668 O O . ASP A 1 89 ? -16.734 27.344 3.852 1 91.5 89 ASP A O 1
ATOM 672 N N . CYS A 1 90 ? -17.828 27.766 5.73 1 95.12 90 CYS A N 1
ATOM 673 C CA . CYS A 1 90 ? -16.734 28.516 6.324 1 95.12 90 CYS A CA 1
ATOM 674 C C . CYS A 1 90 ? -15.5 27.625 6.52 1 95.12 90 CYS A C 1
ATOM 676 O O . CYS A 1 90 ? -14.391 28 6.133 1 95.12 90 CYS A O 1
ATOM 678 N N . ILE A 1 91 ? -15.711 26.438 7.035 1 93.75 91 ILE A N 1
ATOM 679 C CA . ILE A 1 91 ? -14.648 25.469 7.219 1 93.75 91 ILE A CA 1
ATOM 680 C C . ILE A 1 91 ? -13.992 25.156 5.871 1 93.75 91 ILE A C 1
ATOM 682 O O . ILE A 1 91 ? -12.766 25.156 5.754 1 93.75 91 ILE A O 1
ATOM 686 N N . ASN A 1 92 ? -14.805 24.984 4.906 1 92 92 ASN A N 1
ATOM 687 C CA . ASN A 1 92 ? -14.305 24.656 3.574 1 92 92 ASN A CA 1
ATOM 688 C C . ASN A 1 92 ? -13.508 25.797 2.975 1 92 92 ASN A C 1
ATOM 690 O O . ASN A 1 92 ? -12.492 25.578 2.312 1 92 92 ASN A O 1
ATOM 694 N N . GLN A 1 93 ? -14 26.984 3.193 1 93.94 93 GLN A N 1
ATOM 695 C CA . GLN A 1 93 ? -13.281 28.156 2.67 1 93.94 93 GLN A CA 1
ATOM 696 C C . GLN A 1 93 ? -11.875 28.25 3.264 1 93.94 93 GLN A C 1
ATOM 698 O O . GLN A 1 93 ? -10.93 28.609 2.57 1 93.94 93 GLN A O 1
ATOM 703 N N . CYS A 1 94 ? -11.781 27.859 4.496 1 94.88 94 CYS A N 1
ATOM 704 C CA . CYS A 1 94 ? -10.453 27.859 5.086 1 94.88 94 CYS A CA 1
ATOM 705 C C . CYS A 1 94 ? -9.57 26.797 4.438 1 94.88 94 CYS A C 1
ATOM 707 O O . CYS A 1 94 ? -8.391 27.031 4.184 1 94.88 94 CYS A O 1
ATOM 709 N N . THR A 1 95 ? -10.156 25.656 4.129 1 91.62 95 THR A N 1
ATOM 710 C CA . THR A 1 95 ? -9.445 24.547 3.504 1 91.62 95 THR A CA 1
ATOM 711 C C . THR A 1 95 ? -8.992 24.922 2.098 1 91.62 95 THR A C 1
ATOM 713 O O . THR A 1 95 ? -7.957 24.438 1.626 1 91.62 95 THR A O 1
ATOM 716 N N . LEU A 1 96 ? -9.695 25.859 1.521 1 90.69 96 LEU A N 1
ATOM 717 C CA . LEU A 1 96 ? -9.422 26.219 0.137 1 90.69 96 LEU A CA 1
ATOM 718 C C . LEU A 1 96 ? -8.508 27.438 0.071 1 90.69 96 LEU A C 1
ATOM 720 O O . LEU A 1 96 ? -8.086 27.844 -1.015 1 90.69 96 LEU A O 1
ATOM 724 N N . THR A 1 97 ? -8.289 28.047 1.19 1 90.81 97 THR A N 1
ATOM 725 C CA . THR A 1 97 ? -7.438 29.234 1.246 1 90.81 97 THR A CA 1
ATOM 726 C C . THR A 1 97 ? -6.047 28.875 1.755 1 90.81 97 THR A C 1
ATOM 728 O O . THR A 1 97 ? -5.895 28.406 2.887 1 90.81 97 THR A O 1
ATOM 731 N N . ASP A 1 98 ? -5.18 29.281 0.838 1 87 98 ASP A N 1
ATOM 732 C CA . ASP A 1 98 ? -3.799 29.016 1.217 1 87 98 ASP A CA 1
ATOM 733 C C . ASP A 1 98 ? -3.412 29.766 2.488 1 87 98 ASP A C 1
ATOM 735 O O . ASP A 1 98 ? -3.861 30.891 2.709 1 87 98 ASP A O 1
ATOM 739 N N . ASP A 1 99 ? -2.787 29.266 3.453 1 87.69 99 ASP A N 1
ATOM 740 C CA . ASP A 1 99 ? -2.197 29.859 4.648 1 87.69 99 ASP A CA 1
ATOM 741 C C . ASP A 1 99 ? -3.234 30.016 5.758 1 87.69 99 ASP A C 1
ATOM 743 O O . ASP A 1 99 ? -2.951 30.594 6.809 1 87.69 99 ASP A O 1
ATOM 747 N N . CYS A 1 100 ? -4.469 29.656 5.387 1 94.25 100 CYS A N 1
ATOM 748 C CA . CYS A 1 100 ? -5.48 29.766 6.434 1 94.25 100 CYS A CA 1
ATOM 749 C C . CYS A 1 100 ? -5.176 28.828 7.594 1 94.25 100 CYS A C 1
ATOM 751 O O . CYS A 1 100 ? -5.129 27.609 7.418 1 94.25 100 CYS A O 1
ATOM 753 N N . GLN A 1 101 ? -5.023 29.422 8.766 1 95.19 101 GLN A N 1
ATOM 754 C CA . GLN A 1 101 ? -4.676 28.625 9.938 1 95.19 101 GLN A CA 1
ATOM 755 C C . GLN A 1 101 ? -5.691 28.828 11.062 1 95.19 101 GLN A C 1
ATOM 757 O O . GLN A 1 101 ? -5.574 28.219 12.125 1 95.19 101 GLN A O 1
ATOM 762 N N . ALA A 1 102 ? -6.656 29.672 10.859 1 97.19 102 ALA A N 1
ATOM 763 C CA . ALA A 1 102 ? -7.738 29.891 11.812 1 97.19 102 ALA A CA 1
ATOM 764 C C . ALA A 1 102 ? -8.93 30.578 11.133 1 97.19 102 ALA A C 1
ATOM 766 O O . ALA A 1 102 ? -8.797 31.141 10.055 1 97.19 102 ALA A O 1
ATOM 767 N N . PHE A 1 103 ? -10.102 30.438 11.773 1 97.69 103 PHE A N 1
ATOM 768 C CA . PHE A 1 103 ? -11.273 31.094 11.211 1 97.69 103 PHE A CA 1
ATOM 769 C C . PHE A 1 103 ? -12.297 31.391 12.297 1 97.69 103 PHE A C 1
ATOM 771 O O . PHE A 1 103 ? -12.32 30.734 13.336 1 97.69 103 PHE A O 1
ATOM 778 N N . ARG A 1 104 ? -13.039 32.438 12.086 1 96.12 104 ARG A N 1
ATOM 779 C CA . ARG A 1 104 ? -14.164 32.812 12.93 1 96.12 104 ARG A CA 1
ATOM 780 C C . ARG A 1 104 ? -15.453 32.906 12.117 1 96.12 104 ARG A C 1
ATOM 782 O O . ARG A 1 104 ? -15.516 33.625 11.117 1 96.12 104 ARG A O 1
ATOM 789 N N . TYR A 1 105 ? -16.375 32.156 12.555 1 94.94 105 TYR A N 1
ATOM 790 C CA . TYR A 1 105 ? -17.688 32.188 11.898 1 94.94 105 TYR A CA 1
ATOM 791 C C . TYR A 1 105 ? -18.641 33.125 12.625 1 94.94 105 TYR A C 1
ATOM 793 O O . TYR A 1 105 ? -18.641 33.188 13.859 1 94.94 105 TYR A O 1
ATOM 801 N N . VAL A 1 106 ? -19.422 33.844 11.797 1 90.06 106 VAL A N 1
ATOM 802 C CA . VAL A 1 106 ? -20.391 34.781 12.32 1 90.06 106 VAL A CA 1
ATOM 803 C C . VAL A 1 106 ? -21.797 34.25 12.117 1 90.06 106 VAL A C 1
ATOM 805 O O . VAL A 1 106 ? -22.25 34.094 10.984 1 90.06 106 VAL A O 1
ATOM 808 N N . PHE A 1 107 ? -22.547 34.031 13.172 1 87.88 107 PHE A N 1
ATOM 809 C CA . PHE A 1 107 ? -23.859 33.406 13.133 1 87.88 107 PHE A CA 1
ATOM 810 C C . PHE A 1 107 ? -24.953 34.438 12.914 1 87.88 107 PHE A C 1
ATOM 812 O O . PHE A 1 107 ? -26.062 34.094 12.523 1 87.88 107 PHE A O 1
ATOM 819 N N . GLY A 1 108 ? -24.641 35.656 13.156 1 85.69 108 GLY A N 1
ATOM 820 C CA . GLY A 1 108 ? -25.656 36.719 13.047 1 85.69 108 GLY A CA 1
ATOM 821 C C . GLY A 1 108 ? -25.062 38.094 12.844 1 85.69 108 GLY A C 1
ATOM 822 O O . GLY A 1 108 ? -23.875 38.312 13.086 1 85.69 108 GLY A O 1
ATOM 823 N N . ASP A 1 109 ? -25.953 38.969 12.375 1 83.88 109 ASP A N 1
ATOM 824 C CA . ASP A 1 109 ? -25.531 40.344 12.125 1 83.88 109 ASP A CA 1
ATOM 825 C C . ASP A 1 109 ? -25.188 41.062 13.422 1 83.88 109 ASP A C 1
ATOM 827 O O . ASP A 1 109 ? -25.922 40.969 14.398 1 83.88 109 ASP A O 1
ATOM 831 N N . TYR A 1 110 ? -23.953 41.562 13.453 1 74.5 110 TYR A N 1
ATOM 832 C CA . TYR A 1 110 ? -23.516 42.281 14.648 1 74.5 110 TYR A CA 1
ATOM 833 C C . TYR A 1 110 ? -22.344 43.188 14.328 1 74.5 110 TYR A C 1
ATOM 835 O O . TYR A 1 110 ? -21.344 42.781 13.742 1 74.5 110 TYR A O 1
ATOM 843 N N . ASN A 1 111 ? -22.453 44.531 14.766 1 74.81 111 ASN A N 1
ATOM 844 C CA . ASN A 1 111 ? -21.406 45.531 14.688 1 74.81 111 ASN A CA 1
ATOM 845 C C . ASN A 1 111 ? -20.703 45.5 13.336 1 74.81 111 ASN A C 1
ATOM 847 O O . ASN A 1 111 ? -19.469 45.438 13.273 1 74.81 111 ASN A O 1
ATOM 851 N N . GLY A 1 112 ? -21.453 45.438 12.219 1 81.38 112 GLY A N 1
ATOM 852 C CA . GLY A 1 112 ? -20.891 45.5 10.883 1 81.38 112 GLY A CA 1
ATOM 853 C C . GLY A 1 112 ? -20.578 44.156 10.289 1 81.38 112 GLY A C 1
ATOM 854 O O . GLY A 1 112 ? -20.172 44.031 9.133 1 81.38 112 GLY A O 1
ATOM 855 N N . GLU A 1 113 ? -20.672 43.125 11.141 1 84.44 113 GLU A N 1
ATOM 856 C CA . GLU A 1 113 ? -20.547 41.781 10.625 1 84.44 113 GLU A CA 1
ATOM 857 C C . GLU A 1 113 ? -21.906 41.188 10.25 1 84.44 113 GLU A C 1
ATOM 859 O O . GLU A 1 113 ? -22.922 41.562 10.844 1 84.44 113 GLU A O 1
ATOM 864 N N . SER A 1 114 ? -21.906 40.406 9.18 1 88.62 114 SER A N 1
ATOM 865 C CA . SER A 1 114 ? -23.141 39.812 8.703 1 88.62 114 SER A CA 1
ATOM 866 C C . SER A 1 114 ? -23.156 38.312 8.945 1 88.62 114 SER A C 1
ATOM 868 O O . SER A 1 114 ? -22.125 37.656 8.828 1 88.62 114 SER A O 1
ATOM 870 N N . ALA A 1 115 ? -24.359 37.844 9.25 1 87.12 115 ALA A N 1
ATOM 871 C CA . ALA A 1 115 ? -24.531 36.406 9.359 1 87.12 115 ALA A CA 1
ATOM 872 C C . ALA A 1 115 ? -23.969 35.719 8.125 1 87.12 115 ALA A C 1
ATOM 874 O O . ALA A 1 115 ? -24.25 36.094 6.992 1 87.12 115 ALA A O 1
ATOM 875 N N . GLY A 1 116 ? -23.156 34.719 8.383 1 91.19 116 GLY A N 1
ATOM 876 C CA . GLY A 1 116 ? -22.594 34 7.27 1 91.19 116 GLY A CA 1
ATOM 877 C C . GLY A 1 116 ? -21.188 34.438 6.91 1 91.19 116 GLY A C 1
ATOM 878 O O . GLY A 1 116 ? -20.5 33.781 6.121 1 91.19 116 GLY A O 1
ATOM 879 N N . ASP A 1 117 ? -20.797 35.531 7.527 1 92.69 117 ASP A N 1
ATOM 880 C CA . ASP A 1 117 ? -19.406 35.969 7.316 1 92.69 117 ASP A CA 1
ATOM 881 C C . ASP A 1 117 ? -18.438 34.969 7.938 1 92.69 117 ASP A C 1
ATOM 883 O O . ASP A 1 117 ? -18.672 34.438 9.031 1 92.69 117 ASP A O 1
ATOM 887 N N . CYS A 1 118 ? -17.453 34.688 7.227 1 96.5 118 CYS A N 1
ATOM 888 C CA . CYS A 1 118 ? -16.344 33.875 7.684 1 96.5 118 CYS A CA 1
ATOM 889 C C . CYS A 1 118 ? -15.023 34.625 7.602 1 96.5 118 CYS A C 1
ATOM 891 O O . CYS A 1 118 ? -14.578 35 6.512 1 96.5 118 CYS A O 1
ATOM 893 N N . ARG A 1 119 ? -14.469 34.906 8.734 1 96.5 119 ARG A N 1
ATOM 894 C CA . ARG A 1 119 ? -13.188 35.594 8.781 1 96.5 119 ARG A CA 1
ATOM 895 C C . ARG A 1 119 ? -12.023 34.625 8.867 1 96.5 119 ARG A C 1
ATOM 897 O O . ARG A 1 119 ? -11.938 33.812 9.812 1 96.5 119 ARG A O 1
ATOM 904 N N . LEU A 1 120 ? -11.125 34.688 7.883 1 97.25 120 LEU A N 1
ATOM 905 C CA . LEU A 1 120 ? -10.008 33.75 7.773 1 97.25 120 LEU A CA 1
ATOM 906 C C . LEU A 1 120 ? -8.719 34.406 8.281 1 97.25 120 LEU A C 1
ATOM 908 O O . LEU A 1 120 ? -8.461 35.594 8.023 1 97.25 120 LEU A O 1
ATOM 912 N N . TYR A 1 121 ? -7.922 33.625 8.977 1 96.5 121 TYR A N 1
ATOM 913 C CA . TYR A 1 121 ? -6.691 34.125 9.594 1 96.5 121 TYR A CA 1
ATOM 914 C C . TYR A 1 121 ? -5.508 33.219 9.234 1 96.5 121 TYR A C 1
ATOM 916 O O . TYR A 1 121 ? -5.645 32 9.172 1 96.5 121 TYR A O 1
ATOM 924 N N . GLY A 1 122 ? -4.355 33.844 9 1 94.69 122 GLY A N 1
ATOM 925 C CA . GLY A 1 122 ? -3.137 33.125 8.68 1 94.69 122 GLY A CA 1
ATOM 926 C C . GLY A 1 122 ? -2.422 32.594 9.906 1 94.69 122 GLY A C 1
ATOM 927 O O . GLY A 1 122 ? -1.434 31.875 9.789 1 94.69 122 GLY A O 1
ATOM 928 N N . SER A 1 123 ? -2.857 33.062 11.031 1 92.56 123 SER A N 1
ATOM 929 C CA . SER A 1 123 ? -2.35 32.562 12.305 1 92.56 123 SER A CA 1
ATOM 930 C C . SER A 1 123 ? -3.408 32.656 13.398 1 92.56 123 SER A C 1
ATOM 932 O O . SER A 1 123 ? -4.324 33.469 13.32 1 92.56 123 SER A O 1
ATOM 934 N N . GLY A 1 124 ? -3.271 31.719 14.398 1 93.5 124 GLY A N 1
ATOM 935 C CA . GLY A 1 124 ? -4.176 31.734 15.539 1 93.5 124 GLY A CA 1
ATOM 936 C C . GLY A 1 124 ? -3.762 30.781 16.641 1 93.5 124 GLY A C 1
ATOM 937 O O . GLY A 1 124 ? -3.066 29.797 16.391 1 93.5 124 GLY A O 1
ATOM 938 N N . VAL A 1 125 ? -4.152 31.266 17.812 1 93.38 125 VAL A N 1
ATOM 939 C CA . VAL A 1 125 ? -3.936 30.422 19 1 93.38 125 VAL A CA 1
ATOM 940 C C . VAL A 1 125 ? -5.191 30.422 19.859 1 93.38 125 VAL A C 1
ATOM 942 O O . VAL A 1 125 ? -6.23 30.953 19.469 1 93.38 125 VAL A O 1
ATOM 945 N N . PHE A 1 126 ? -5.102 29.688 20.922 1 94.5 126 PHE A N 1
ATOM 946 C CA . PHE A 1 126 ? -6.188 29.719 21.891 1 94.5 126 PHE A CA 1
ATOM 947 C C . PHE A 1 126 ? -6.574 31.156 22.219 1 94.5 126 PHE A C 1
ATOM 949 O O . PHE A 1 126 ? -5.707 32 22.453 1 94.5 126 PHE A O 1
ATOM 956 N N . SER A 1 127 ? -7.859 31.406 22.156 1 93.38 127 SER A N 1
ATOM 957 C CA . SER A 1 127 ? -8.336 32.75 22.422 1 93.38 127 SER A CA 1
ATOM 958 C C . SER A 1 127 ? -8.93 32.875 23.828 1 93.38 127 SER A C 1
ATOM 960 O O . SER A 1 127 ? -9.656 31.984 24.266 1 93.38 127 SER A O 1
ATOM 962 N N . ASP A 1 128 ? -8.602 33.969 24.469 1 89.69 128 ASP A N 1
ATOM 963 C CA . ASP A 1 128 ? -9.227 34.281 25.75 1 89.69 128 ASP A CA 1
ATOM 964 C C . ASP A 1 128 ? -10.266 35.406 25.578 1 89.69 128 ASP A C 1
ATOM 966 O O . ASP A 1 128 ? -10.75 35.938 26.578 1 89.69 128 ASP A O 1
ATOM 970 N N . LYS A 1 129 ? -10.609 35.75 24.312 1 87.25 129 LYS A N 1
ATOM 971 C CA . LYS A 1 129 ? -11.539 36.844 24.047 1 87.25 129 LYS A CA 1
ATOM 972 C C . LYS A 1 129 ? -12.961 36.312 23.875 1 87.25 129 LYS A C 1
ATOM 974 O O . LYS A 1 129 ? -13.336 35.844 22.797 1 87.25 129 LYS A O 1
ATOM 979 N N . LYS A 1 130 ? -13.656 36.5 24.875 1 86.44 130 LYS A N 1
ATOM 980 C CA . LYS A 1 130 ? -15.047 36.062 24.828 1 86.44 130 LYS A CA 1
ATOM 981 C C . LYS A 1 130 ? -15.875 36.969 23.922 1 86.44 130 LYS A C 1
ATOM 983 O O . LYS A 1 130 ? -15.68 38.188 23.891 1 86.44 130 LYS A O 1
ATOM 988 N N . CYS A 1 131 ? -16.703 36.344 23.172 1 83.06 131 CYS A N 1
ATOM 989 C CA . CYS A 1 131 ? -17.594 37.094 22.297 1 83.06 131 CYS A CA 1
ATOM 990 C C . CYS A 1 131 ? -18.578 37.938 23.094 1 83.06 131 CYS A C 1
ATOM 992 O O . CYS A 1 131 ? -18.906 39.062 22.703 1 83.06 131 CYS A O 1
ATOM 994 N N . GLY A 1 132 ? -18.984 37.531 24.266 1 76.62 132 GLY A N 1
ATOM 995 C CA . GLY A 1 132 ? -20.016 38.188 25.062 1 76.62 132 GLY A CA 1
ATOM 996 C C . GLY A 1 132 ? -21.422 37.844 24.625 1 76.62 132 GLY A C 1
ATOM 997 O O . GLY A 1 132 ? -22.406 38.219 25.266 1 76.62 132 GLY A O 1
ATOM 998 N N . ASN A 1 133 ? -21.578 37.25 23.516 1 77.69 133 ASN A N 1
ATOM 999 C CA . ASN A 1 133 ? -22.828 36.688 23 1 77.69 133 ASN A CA 1
ATOM 1000 C C . ASN A 1 133 ? -22.609 35.344 22.344 1 77.69 133 ASN A C 1
ATOM 1002 O O . ASN A 1 133 ? -21.641 34.625 22.656 1 77.69 133 ASN A O 1
ATOM 1006 N N . THR A 1 134 ? -23.578 34.938 21.516 1 81 134 THR A N 1
ATOM 1007 C CA . THR A 1 134 ? -23.484 33.594 20.938 1 81 134 THR A CA 1
ATOM 1008 C C . THR A 1 134 ? -23.219 33.656 19.438 1 81 134 THR A C 1
ATOM 1010 O O . THR A 1 134 ? -23.516 32.719 18.688 1 81 134 THR A O 1
ATOM 1013 N N . LEU A 1 135 ? -22.594 34.75 18.953 1 85.88 135 LEU A N 1
ATOM 1014 C CA . LEU A 1 135 ? -22.641 35 17.516 1 85.88 135 LEU A CA 1
ATOM 1015 C C . LEU A 1 135 ? -21.328 34.594 16.844 1 85.88 135 LEU A C 1
ATOM 1017 O O . LEU A 1 135 ? -21.234 34.594 15.617 1 85.88 135 LEU A O 1
ATOM 1021 N N . HIS A 1 136 ? -20.359 34.25 17.656 1 89.81 136 HIS A N 1
ATOM 1022 C CA . HIS A 1 136 ? -19.062 33.938 17.062 1 89.81 136 HIS A CA 1
ATOM 1023 C C . HIS A 1 136 ? -18.469 32.656 17.609 1 89.81 136 HIS A C 1
ATOM 1025 O O . HIS A 1 136 ? -18.641 32.344 18.797 1 89.81 136 HIS A O 1
ATOM 1031 N N . ASP A 1 137 ? -17.844 31.922 16.734 1 92.5 137 ASP A N 1
ATOM 1032 C CA . ASP A 1 137 ? -16.984 30.812 17.109 1 92.5 137 ASP A CA 1
ATOM 1033 C C . ASP A 1 137 ? -15.57 30.984 16.531 1 92.5 137 ASP A C 1
ATOM 1035 O O . ASP A 1 137 ? -15.406 31.562 15.461 1 92.5 137 ASP A O 1
ATOM 1039 N N . TRP A 1 138 ? -14.633 30.484 17.312 1 95.19 138 TRP A N 1
ATOM 1040 C CA . TRP A 1 138 ? -13.227 30.562 16.938 1 95.19 138 TRP A CA 1
ATOM 1041 C C . TRP A 1 138 ? -12.633 29.172 16.75 1 95.19 138 TRP A C 1
ATOM 1043 O O . TRP A 1 138 ? -12.906 28.266 17.547 1 95.19 138 TRP A O 1
ATOM 1053 N N . ALA A 1 139 ? -11.914 28.984 15.68 1 96.88 139 ALA A N 1
ATOM 1054 C CA . ALA A 1 139 ? -11.18 27.734 15.438 1 96.88 139 ALA A CA 1
ATOM 1055 C C . ALA A 1 139 ? -9.781 28.031 14.914 1 96.88 139 ALA A C 1
ATOM 1057 O O . ALA A 1 139 ? -9.586 28.953 14.109 1 96.88 139 ALA A O 1
ATOM 1058 N N . TYR A 1 140 ? -8.82 27.297 15.367 1 96.44 140 TYR A N 1
ATOM 1059 C CA . TYR A 1 140 ? -7.441 27.5 14.945 1 96.44 140 TYR A CA 1
ATOM 1060 C C . TYR A 1 140 ? -6.715 26.172 14.781 1 96.44 140 TYR A C 1
ATOM 1062 O O . TYR A 1 140 ? -7.035 25.203 15.461 1 96.44 140 TYR A O 1
ATOM 1070 N N . LEU A 1 141 ? -5.77 26.203 13.898 1 95.38 141 LEU A N 1
ATOM 1071 C CA . LEU A 1 141 ? -5.043 25.016 13.477 1 95.38 141 LEU A CA 1
ATOM 1072 C C . LEU A 1 141 ? -4.363 24.344 14.664 1 95.38 141 LEU A C 1
ATOM 1074 O O . LEU A 1 141 ? -3.781 25.031 15.516 1 95.38 141 LEU A O 1
ATOM 1078 N N . THR A 1 142 ? -4.488 23.047 14.773 1 93.31 142 THR A N 1
ATOM 1079 C CA . THR A 1 142 ? -3.812 22.266 15.797 1 93.31 142 THR A CA 1
ATOM 1080 C C . THR A 1 142 ? -3.141 21.031 15.172 1 93.31 142 THR A C 1
ATOM 1082 O O . THR A 1 142 ? -3.342 20.75 13.992 1 93.31 142 THR A O 1
ATOM 1085 N N . ASP A 1 143 ? -2.295 20.391 15.984 1 89.38 143 ASP A N 1
ATOM 1086 C CA . ASP A 1 143 ? -1.622 19.188 15.523 1 89.38 143 ASP A CA 1
ATOM 1087 C C . ASP A 1 143 ? -2.602 18.016 15.422 1 89.38 143 ASP A C 1
ATOM 1089 O O . ASP A 1 143 ? -3.586 17.953 16.156 1 89.38 143 ASP A O 1
ATOM 1093 N N . PRO A 1 144 ? -2.293 17.141 14.406 1 88.75 144 PRO A N 1
ATOM 1094 C CA . PRO A 1 144 ? -3.166 15.969 14.305 1 88.75 144 PRO A CA 1
ATOM 1095 C C . PRO A 1 144 ? -3.107 15.086 15.555 1 88.75 144 PRO A C 1
ATOM 1097 O O . PRO A 1 144 ? -2.045 14.938 16.156 1 88.75 144 PRO A O 1
ATOM 1100 N N . PRO A 1 145 ? -4.289 14.539 15.914 1 83.81 145 PRO A N 1
ATOM 1101 C CA . PRO A 1 145 ? -4.266 13.602 17.047 1 83.81 145 PRO A CA 1
ATOM 1102 C C . PRO A 1 145 ? -3.396 12.375 16.766 1 83.81 145 PRO A C 1
ATOM 1104 O O . PRO A 1 145 ? -3.281 11.938 15.625 1 83.81 145 PRO A O 1
ATOM 1107 N N . VAL A 1 146 ? -2.77 11.898 17.844 1 80.31 146 VAL A N 1
ATOM 1108 C CA . VAL A 1 146 ? -1.938 10.695 17.766 1 80.31 146 VAL A CA 1
ATOM 1109 C C . VAL A 1 146 ? -2.791 9.461 18.016 1 80.31 146 VAL A C 1
ATOM 1111 O O . VAL A 1 146 ? -3.594 9.43 18.953 1 80.31 146 VAL A O 1
ATOM 1114 N N . ILE A 1 147 ? -2.723 8.531 17.109 1 74.75 147 ILE A N 1
ATOM 1115 C CA . ILE A 1 147 ? -3.418 7.266 17.297 1 74.75 147 ILE A CA 1
ATOM 1116 C C . ILE A 1 147 ? -2.402 6.129 17.391 1 74.75 147 ILE A C 1
ATOM 1118 O O . ILE A 1 147 ? -1.393 6.129 16.688 1 74.75 147 ILE A O 1
ATOM 1122 N N . GLU A 1 148 ? -2.553 5.316 18.359 1 70.31 148 GLU A N 1
ATOM 1123 C CA . GLU A 1 148 ? -1.658 4.168 18.484 1 70.31 148 GLU A CA 1
ATOM 1124 C C . GLU A 1 148 ? -1.926 3.148 17.375 1 70.31 148 GLU A C 1
ATOM 1126 O O . GLU A 1 148 ? -3.027 2.602 17.281 1 70.31 148 GLU A O 1
ATOM 1131 N N . VAL A 1 149 ? -1.143 3.17 16.422 1 67.19 149 VAL A N 1
ATOM 1132 C CA . VAL A 1 149 ? -1.244 2.16 15.375 1 67.19 149 VAL A CA 1
ATOM 1133 C C . VAL A 1 149 ? -0.209 1.062 15.609 1 67.19 149 VAL A C 1
ATOM 1135 O O . VAL A 1 149 ? 0.984 1.345 15.75 1 67.19 149 VAL A O 1
ATOM 1138 N N . PRO A 1 150 ? -0.746 -0.136 15.812 1 64.56 150 PRO A N 1
ATOM 1139 C CA . PRO A 1 150 ? 0.219 -1.218 16.016 1 64.56 150 PRO A CA 1
ATOM 1140 C C . PRO A 1 150 ? 1.217 -1.344 14.867 1 64.56 150 PRO A C 1
ATOM 1142 O O . PRO A 1 150 ? 0.856 -1.138 13.703 1 64.56 150 PRO A O 1
ATOM 1145 N N . GLU A 1 151 ? 2.506 -1.37 15.289 1 65.19 151 GLU A N 1
ATOM 1146 C CA . GLU A 1 151 ? 3.541 -1.579 14.281 1 65.19 151 GLU A CA 1
ATOM 1147 C C . GLU A 1 151 ? 3.863 -3.062 14.117 1 65.19 151 GLU A C 1
ATOM 1149 O O . GLU A 1 151 ? 4.051 -3.773 15.109 1 65.19 151 GLU A O 1
ATOM 1154 N N . ASN A 1 152 ? 3.578 -3.547 12.938 1 59.19 152 ASN A N 1
ATOM 1155 C CA . ASN A 1 152 ? 4.051 -4.898 12.664 1 59.19 152 ASN A CA 1
ATOM 1156 C C . ASN A 1 152 ? 5.547 -4.922 12.367 1 59.19 152 ASN A C 1
ATOM 1158 O O . ASN A 1 152 ? 6 -4.32 11.391 1 59.19 152 ASN A O 1
ATOM 1162 N N . VAL A 1 153 ? 6.316 -5.371 13.414 1 59.62 153 VAL A N 1
ATOM 1163 C CA . VAL A 1 153 ? 7.758 -5.473 13.234 1 59.62 153 VAL A CA 1
ATOM 1164 C C . VAL A 1 153 ? 8.078 -6.531 12.18 1 59.62 153 VAL A C 1
ATOM 1166 O O . VAL A 1 153 ? 7.555 -7.648 12.242 1 59.62 153 VAL A O 1
ATOM 1169 N N . ARG A 1 154 ? 8.711 -6.066 11.109 1 65.62 154 ARG A N 1
ATOM 1170 C CA . ARG A 1 154 ? 9.117 -6.98 10.047 1 65.62 154 ARG A CA 1
ATOM 1171 C C . ARG A 1 154 ? 10.641 -7.074 9.953 1 65.62 154 ARG A C 1
ATOM 1173 O O . ARG A 1 154 ? 11.344 -6.121 10.281 1 65.62 154 ARG A O 1
ATOM 1180 N N . ALA A 1 155 ? 11.031 -8.336 9.625 1 69.31 155 ALA A N 1
ATOM 1181 C CA . ALA A 1 155 ? 12.453 -8.5 9.375 1 69.31 155 ALA A CA 1
ATOM 1182 C C . ALA A 1 155 ? 12.898 -7.691 8.156 1 69.31 155 ALA A C 1
ATOM 1184 O O . ALA A 1 155 ? 12.297 -7.797 7.082 1 69.31 155 ALA A O 1
ATOM 1185 N N . ALA A 1 156 ? 13.922 -6.871 8.43 1 68.88 156 ALA A N 1
ATOM 1186 C CA . ALA A 1 156 ? 14.43 -6.043 7.34 1 68.88 156 ALA A CA 1
ATOM 1187 C C . ALA A 1 156 ? 14.953 -6.906 6.195 1 68.88 156 ALA A C 1
ATOM 1189 O O . ALA A 1 156 ? 15.508 -7.984 6.43 1 68.88 156 ALA A O 1
ATOM 1190 N N . CYS A 1 157 ? 14.719 -6.555 4.965 1 76.5 157 CYS A N 1
ATOM 1191 C CA . CYS A 1 157 ? 15.258 -7.133 3.738 1 76.5 157 CYS A CA 1
ATOM 1192 C C . CYS A 1 157 ? 14.703 -8.531 3.508 1 76.5 157 CYS A C 1
ATOM 1194 O O . CYS A 1 157 ? 15.297 -9.32 2.764 1 76.5 157 CYS A O 1
ATOM 1196 N N . SER A 1 158 ? 13.656 -8.789 4.305 1 83.56 158 SER A N 1
ATOM 1197 C CA . SER A 1 158 ? 13.039 -10.086 4.043 1 83.56 158 SER A CA 1
ATOM 1198 C C . SER A 1 158 ? 12.375 -10.117 2.672 1 83.56 158 SER A C 1
ATOM 1200 O O . SER A 1 158 ? 11.734 -9.148 2.266 1 83.56 158 SER A O 1
ATOM 1202 N N . THR A 1 159 ? 12.586 -11.273 1.971 1 90.19 159 THR A N 1
ATOM 1203 C CA . THR A 1 159 ? 11.891 -11.492 0.708 1 90.19 159 THR A CA 1
ATOM 1204 C C . THR A 1 159 ? 10.836 -12.586 0.854 1 90.19 159 THR A C 1
ATOM 1206 O O . THR A 1 159 ? 10.289 -13.062 -0.142 1 90.19 159 THR A O 1
ATOM 1209 N N . GLU A 1 160 ? 10.641 -12.984 2.078 1 90.44 160 GLU A N 1
ATOM 1210 C CA . GLU A 1 160 ? 9.641 -14.016 2.35 1 90.44 160 GLU A CA 1
ATOM 1211 C C . GLU A 1 160 ? 8.461 -13.445 3.133 1 90.44 160 GLU A C 1
ATOM 1213 O O . GLU A 1 160 ? 8.656 -12.734 4.121 1 90.44 160 GLU A O 1
ATOM 1218 N N . CYS A 1 161 ? 7.328 -13.766 2.676 1 91.62 161 CYS A N 1
ATOM 1219 C CA . CYS A 1 161 ? 6.121 -13.297 3.354 1 91.62 161 CYS A CA 1
ATOM 1220 C C . CYS A 1 161 ? 5.922 -14.039 4.672 1 91.62 161 CYS A C 1
ATOM 1222 O O . CYS A 1 161 ? 6.223 -15.227 4.777 1 91.62 161 CYS A O 1
ATOM 1224 N N . PRO A 1 162 ? 5.461 -13.422 5.746 1 89.44 162 PRO A N 1
ATOM 1225 C CA . PRO A 1 162 ? 4.832 -12.102 5.668 1 89.44 162 PRO A CA 1
ATOM 1226 C C . PRO A 1 162 ? 5.836 -10.961 5.809 1 89.44 162 PRO A C 1
ATOM 1228 O O . PRO A 1 162 ? 5.492 -9.797 5.559 1 89.44 162 PRO A O 1
ATOM 1231 N N . ASP A 1 163 ? 7.09 -11.156 6.09 1 83.94 163 ASP A N 1
ATOM 1232 C CA . ASP A 1 163 ? 8.062 -10.117 6.41 1 83.94 163 ASP A CA 1
ATOM 1233 C C . ASP A 1 163 ? 8.445 -9.32 5.164 1 83.94 163 ASP A C 1
ATOM 1235 O O . ASP A 1 163 ? 8.938 -8.195 5.27 1 83.94 163 ASP A O 1
ATOM 1239 N N . ALA A 1 164 ? 8.188 -9.852 4.066 1 89.12 164 ALA A N 1
ATOM 1240 C CA . ALA A 1 164 ? 8.523 -9.18 2.816 1 89.12 164 ALA A CA 1
ATOM 1241 C C . ALA A 1 164 ? 7.539 -8.055 2.516 1 89.12 164 ALA A C 1
ATOM 1243 O O . ALA A 1 164 ? 7.812 -7.188 1.678 1 89.12 164 ALA A O 1
ATOM 1244 N N . ASP A 1 165 ? 6.438 -8.086 3.184 1 89.19 165 ASP A N 1
ATOM 1245 C CA . ASP A 1 165 ? 5.363 -7.156 2.846 1 89.19 165 ASP A CA 1
ATOM 1246 C C . ASP A 1 165 ? 5.805 -5.707 3.039 1 89.19 165 ASP A C 1
ATOM 1248 O O . ASP A 1 165 ? 6.215 -5.32 4.137 1 89.19 165 ASP A O 1
ATOM 1252 N N . GLY A 1 166 ? 5.727 -4.992 1.919 1 85 166 GLY A N 1
ATOM 1253 C CA . GLY A 1 166 ? 6.055 -3.578 1.974 1 85 166 GLY A CA 1
ATOM 1254 C C . GLY A 1 166 ? 7.539 -3.303 1.819 1 85 166 GLY A C 1
ATOM 1255 O O . GLY A 1 166 ? 7.957 -2.146 1.749 1 85 166 GLY A O 1
ATOM 1256 N N . GLN A 1 167 ? 8.375 -4.297 1.717 1 83.44 167 GLN A N 1
ATOM 1257 C CA . GLN A 1 167 ? 9.812 -4.117 1.579 1 83.44 167 GLN A CA 1
ATOM 1258 C C . GLN A 1 167 ? 10.203 -3.916 0.118 1 83.44 167 GLN A C 1
ATOM 1260 O O . GLN A 1 167 ? 9.375 -4.082 -0.781 1 83.44 167 GLN A O 1
ATOM 1265 N N . ILE A 1 168 ? 11.438 -3.479 -0.001 1 85.62 168 ILE A N 1
ATOM 1266 C CA . ILE A 1 168 ? 11.977 -3.35 -1.351 1 85.62 168 ILE A CA 1
ATOM 1267 C C . ILE A 1 168 ? 13.102 -4.367 -1.559 1 85.62 168 ILE A C 1
ATOM 1269 O O . ILE A 1 168 ? 13.742 -4.797 -0.598 1 85.62 168 ILE A O 1
ATOM 1273 N N . TYR A 1 169 ? 13.242 -4.75 -2.734 1 88.62 169 TYR A N 1
ATOM 1274 C CA . TYR A 1 169 ? 14.289 -5.664 -3.164 1 88.62 169 TYR A CA 1
ATOM 1275 C C . TYR A 1 169 ? 15 -5.133 -4.402 1 88.62 169 TYR A C 1
ATOM 1277 O O . TYR A 1 169 ? 14.352 -4.777 -5.391 1 88.62 169 TYR A O 1
ATOM 1285 N N . THR A 1 170 ? 16.312 -4.992 -4.262 1 85 170 THR A N 1
ATOM 1286 C CA . THR A 1 170 ? 17.109 -4.602 -5.414 1 85 170 THR A CA 1
ATOM 1287 C C . THR A 1 170 ? 17.641 -5.828 -6.152 1 85 170 THR A C 1
ATOM 1289 O O . THR A 1 170 ? 18.469 -6.57 -5.617 1 85 170 THR A O 1
ATOM 1292 N N . ALA A 1 171 ? 17.203 -5.945 -7.34 1 86.25 171 ALA A N 1
ATOM 1293 C CA . ALA A 1 171 ? 17.594 -7.098 -8.148 1 86.25 171 ALA A CA 1
ATOM 1294 C C . ALA A 1 171 ? 19 -6.922 -8.695 1 86.25 171 ALA A C 1
ATOM 1296 O O . ALA A 1 171 ? 19.625 -5.867 -8.531 1 86.25 171 ALA A O 1
ATOM 1297 N N . LYS A 1 172 ? 19.516 -7.984 -9.281 1 76.69 172 LYS A N 1
ATOM 1298 C CA . LYS A 1 172 ? 20.891 -8.016 -9.773 1 76.69 172 LYS A CA 1
ATOM 1299 C C . LYS A 1 172 ? 21.125 -6.941 -10.836 1 76.69 172 LYS A C 1
ATOM 1301 O O . LYS A 1 172 ? 22.219 -6.383 -10.938 1 76.69 172 LYS A O 1
ATOM 1306 N N . ASN A 1 173 ? 20.094 -6.605 -11.586 1 75.06 173 ASN A N 1
ATOM 1307 C CA . ASN A 1 173 ? 20.219 -5.602 -12.641 1 75.06 173 ASN A CA 1
ATOM 1308 C C . ASN A 1 173 ? 20 -4.191 -12.094 1 75.06 173 ASN A C 1
ATOM 1310 O O . ASN A 1 173 ? 19.797 -3.25 -12.859 1 75.06 173 ASN A O 1
ATOM 1314 N N . LYS A 1 174 ? 19.797 -4.023 -10.766 1 77.88 174 LYS A N 1
ATOM 1315 C CA . LYS A 1 174 ? 19.703 -2.76 -10.047 1 77.88 174 LYS A CA 1
ATOM 1316 C C . LYS A 1 174 ? 18.281 -2.209 -10.102 1 77.88 174 LYS A C 1
ATOM 1318 O O . LYS A 1 174 ? 18.016 -1.104 -9.625 1 77.88 174 LYS A O 1
ATOM 1323 N N . GLN A 1 175 ? 17.453 -2.99 -10.664 1 81.75 175 GLN A N 1
ATOM 1324 C CA . GLN A 1 175 ? 16.047 -2.627 -10.547 1 81.75 175 GLN A CA 1
ATOM 1325 C C . GLN A 1 175 ? 15.547 -2.836 -9.125 1 81.75 175 GLN A C 1
ATOM 1327 O O . GLN A 1 175 ? 15.867 -3.84 -8.484 1 81.75 175 GLN A O 1
ATOM 1332 N N . VAL A 1 176 ? 14.773 -1.875 -8.672 1 85.38 176 VAL A N 1
ATOM 1333 C CA . VAL A 1 176 ? 14.219 -1.964 -7.324 1 85.38 176 VAL A CA 1
ATOM 1334 C C . VAL A 1 176 ? 12.742 -2.369 -7.398 1 85.38 176 VAL A C 1
ATOM 1336 O O . VAL A 1 176 ? 11.969 -1.771 -8.148 1 85.38 176 VAL A O 1
ATOM 1339 N N . PHE A 1 177 ? 12.43 -3.385 -6.641 1 90 177 PHE A N 1
ATOM 1340 C CA . PHE A 1 177 ? 11.055 -3.869 -6.625 1 90 177 PHE A CA 1
ATOM 1341 C C . PHE A 1 177 ? 10.422 -3.66 -5.254 1 90 177 PHE A C 1
ATOM 1343 O O . PHE A 1 177 ? 11.07 -3.865 -4.227 1 90 177 PHE A O 1
ATOM 1350 N N . HIS A 1 178 ? 9.164 -3.211 -5.309 1 90.12 178 HIS A N 1
ATOM 1351 C CA . HIS A 1 178 ? 8.352 -3.246 -4.102 1 90.12 178 HIS A CA 1
ATOM 1352 C C . HIS A 1 178 ? 7.684 -4.605 -3.926 1 90.12 178 HIS A C 1
ATOM 1354 O O . HIS A 1 178 ? 7.094 -5.137 -4.867 1 90.12 178 HIS A O 1
ATOM 1360 N N . LEU A 1 179 ? 7.793 -5.129 -2.744 1 92.56 179 LEU A N 1
ATOM 1361 C CA . LEU A 1 179 ? 7.211 -6.438 -2.471 1 92.56 179 LEU A CA 1
ATOM 1362 C C . LEU A 1 179 ? 5.902 -6.305 -1.698 1 92.56 179 LEU A C 1
ATOM 1364 O O . LEU A 1 179 ? 5.805 -5.496 -0.77 1 92.56 179 LEU A O 1
ATOM 1368 N N . ASP A 1 180 ? 4.906 -7.055 -2.117 1 93.5 180 ASP A N 1
ATOM 1369 C CA . ASP A 1 180 ? 3.605 -7.078 -1.457 1 93.5 180 ASP A CA 1
ATOM 1370 C C . ASP A 1 180 ? 3.158 -8.516 -1.178 1 93.5 180 ASP A C 1
ATOM 1372 O O . ASP A 1 180 ? 3.217 -9.367 -2.062 1 93.5 180 ASP A O 1
ATOM 1376 N N . CYS A 1 181 ? 2.773 -8.758 0.064 1 93.62 181 CYS A N 1
ATOM 1377 C CA . CYS A 1 181 ? 2.252 -10.07 0.428 1 93.62 181 CYS A CA 1
ATOM 1378 C C . CYS A 1 181 ? 0.728 -10.078 0.392 1 93.62 181 CYS A C 1
ATOM 1380 O O . CYS A 1 181 ? 0.091 -9.047 0.603 1 93.62 181 CYS A O 1
ATOM 1382 N N . GLN A 1 182 ? 0.164 -11.227 -0.042 1 94.25 182 GLN A N 1
ATOM 1383 C CA . GLN A 1 182 ? -1.27 -11.492 -0.074 1 94.25 182 GLN A CA 1
ATOM 1384 C C . GLN A 1 182 ? -1.979 -10.578 -1.062 1 94.25 182 GLN A C 1
ATOM 1386 O O . GLN A 1 182 ? -3.084 -10.094 -0.792 1 94.25 182 GLN A O 1
ATOM 1391 N N . LYS A 1 183 ? -1.255 -10.242 -2.098 1 93.69 183 LYS A N 1
ATOM 1392 C CA . LYS A 1 183 ? -1.793 -9.422 -3.176 1 93.69 183 LYS A CA 1
ATOM 1393 C C . LYS A 1 183 ? -1.447 -10.008 -4.543 1 93.69 183 LYS A C 1
ATOM 1395 O O . LYS A 1 183 ? -0.457 -10.734 -4.68 1 93.69 183 LYS A O 1
ATOM 1400 N N . ARG A 1 184 ? -2.262 -9.664 -5.504 1 92.56 184 ARG A N 1
ATOM 1401 C CA . ARG A 1 184 ? -1.991 -9.922 -6.914 1 92.56 184 ARG A CA 1
ATOM 1402 C C . ARG A 1 184 ? -2.256 -8.688 -7.758 1 92.56 184 ARG A C 1
ATOM 1404 O O . ARG A 1 184 ? -3.104 -7.859 -7.41 1 92.56 184 ARG A O 1
ATOM 1411 N N . HIS A 1 185 ? -1.489 -8.602 -8.789 1 89.88 185 HIS A N 1
ATOM 1412 C CA . HIS A 1 185 ? -1.818 -7.582 -9.781 1 89.88 185 HIS A CA 1
ATOM 1413 C C . HIS A 1 185 ? -3.082 -7.949 -10.555 1 89.88 185 HIS A C 1
ATOM 1415 O O . HIS A 1 185 ? -3.92 -7.086 -10.828 1 89.88 185 HIS A O 1
ATOM 1421 N N . GLY A 1 186 ? -3.191 -9.258 -10.828 1 83.75 186 GLY A N 1
ATOM 1422 C CA . GLY A 1 186 ? -4.375 -9.758 -11.508 1 83.75 186 GLY A CA 1
ATOM 1423 C C . GLY A 1 186 ? -4.418 -9.406 -12.977 1 83.75 186 GLY A C 1
ATOM 1424 O O . GLY A 1 186 ? -5.352 -9.781 -13.688 1 83.75 186 GLY A O 1
ATOM 1425 N N . THR A 1 187 ? -3.416 -8.75 -13.445 1 81.12 187 THR A N 1
ATOM 1426 C CA . THR A 1 187 ? -3.387 -8.328 -14.844 1 81.12 187 THR A CA 1
ATOM 1427 C C . THR A 1 187 ? -2.748 -9.398 -15.719 1 81.12 187 THR A C 1
ATOM 1429 O O . THR A 1 187 ? -2.252 -10.406 -15.211 1 81.12 187 THR A O 1
ATOM 1432 N N . ALA A 1 188 ? -2.873 -9.039 -16.969 1 77.38 188 ALA A N 1
ATOM 1433 C CA . ALA A 1 188 ? -2.291 -9.969 -17.938 1 77.38 188 ALA A CA 1
ATOM 1434 C C . ALA A 1 188 ? -0.792 -10.141 -17.703 1 77.38 188 ALA A C 1
ATOM 1436 O O . ALA A 1 188 ? -0.113 -9.195 -17.281 1 77.38 188 ALA A O 1
ATOM 1437 N N . TRP A 1 189 ? -0.355 -11.375 -17.812 1 82.75 189 TRP A N 1
ATOM 1438 C CA . TRP A 1 189 ? 1.055 -11.734 -17.703 1 82.75 189 TRP A CA 1
ATOM 1439 C C . TRP A 1 189 ? 1.578 -12.281 -19.031 1 82.75 189 TRP A C 1
ATOM 1441 O O . TRP A 1 189 ? 0.8 -12.727 -19.875 1 82.75 189 TRP A O 1
ATOM 1451 N N . PHE A 1 190 ? 2.949 -12.172 -19.266 1 76.81 190 PHE A N 1
ATOM 1452 C CA . PHE A 1 190 ? 3.449 -12.57 -20.578 1 76.81 190 PHE A CA 1
ATOM 1453 C C . PHE A 1 190 ? 4.316 -13.82 -20.484 1 76.81 190 PHE A C 1
ATOM 1455 O O . PHE A 1 190 ? 4.668 -14.422 -21.5 1 76.81 190 PHE A O 1
ATOM 1462 N N . HIS A 1 191 ? 4.711 -14.164 -19.312 1 80.44 191 HIS A N 1
ATOM 1463 C CA . HIS A 1 191 ? 5.508 -15.367 -19.094 1 80.44 191 HIS A CA 1
ATOM 1464 C C . HIS A 1 191 ? 5.191 -16 -17.75 1 80.44 191 HIS A C 1
ATOM 1466 O O . HIS A 1 191 ? 4.949 -15.305 -16.766 1 80.44 191 HIS A O 1
ATOM 1472 N N . LYS A 1 192 ? 5.117 -17.328 -17.844 1 87.19 192 LYS A N 1
ATOM 1473 C CA . LYS A 1 192 ? 4.895 -18.125 -16.641 1 87.19 192 LYS A CA 1
ATOM 1474 C C . LYS A 1 192 ? 6.035 -19.109 -16.406 1 87.19 192 LYS A C 1
ATOM 1476 O O . LYS A 1 192 ? 6.527 -19.734 -17.359 1 87.19 192 LYS A O 1
ATOM 1481 N N . LEU A 1 193 ? 6.562 -19.203 -15.219 1 89.56 193 LEU A N 1
ATOM 1482 C CA . LEU A 1 193 ? 7.629 -20.141 -14.898 1 89.56 193 LEU A CA 1
ATOM 1483 C C . LEU A 1 193 ? 7.5 -20.656 -13.469 1 89.56 193 LEU A C 1
ATOM 1485 O O . LEU A 1 193 ? 6.695 -20.141 -12.695 1 89.56 193 LEU A O 1
ATOM 1489 N N . ASP A 1 194 ? 8.211 -21.688 -13.227 1 89.38 194 ASP A N 1
ATOM 1490 C CA . ASP A 1 194 ? 8.305 -22.188 -11.852 1 89.38 194 ASP A CA 1
ATOM 1491 C C . ASP A 1 194 ? 9.367 -21.438 -11.07 1 89.38 194 ASP A C 1
ATOM 1493 O O . ASP A 1 194 ? 10.414 -21.078 -11.617 1 89.38 194 ASP A O 1
ATOM 1497 N N . SER A 1 195 ? 9.07 -21.078 -9.891 1 93.25 195 SER A N 1
ATOM 1498 C CA . SER A 1 195 ? 10 -20.422 -8.977 1 93.25 195 SER A CA 1
ATOM 1499 C C . SER A 1 195 ? 9.828 -20.922 -7.551 1 93.25 195 SER A C 1
ATOM 1501 O O . SER A 1 195 ? 8.711 -21.234 -7.125 1 93.25 195 SER A O 1
ATOM 1503 N N . ASN A 1 196 ? 10.961 -20.938 -6.848 1 92.56 196 ASN A N 1
ATOM 1504 C CA . ASN A 1 196 ? 10.906 -21.469 -5.488 1 92.56 196 ASN A CA 1
ATOM 1505 C C . ASN A 1 196 ? 10.609 -20.375 -4.469 1 92.56 196 ASN A C 1
ATOM 1507 O O . ASN A 1 196 ? 10.32 -20.672 -3.307 1 92.56 196 ASN A O 1
ATOM 1511 N N . SER A 1 197 ? 10.719 -19.188 -4.938 1 94.31 197 SER A N 1
ATOM 1512 C CA . SER A 1 197 ? 10.516 -18.078 -4.016 1 94.31 197 SER A CA 1
ATOM 1513 C C . SER A 1 197 ? 10.148 -16.797 -4.762 1 94.31 197 SER A C 1
ATOM 1515 O O . SER A 1 197 ? 10.344 -16.703 -5.973 1 94.31 197 SER A O 1
ATOM 1517 N N . LEU A 1 198 ? 9.617 -15.891 -3.971 1 96.5 198 LEU A N 1
ATOM 1518 C CA . LEU A 1 198 ? 9.344 -14.57 -4.539 1 96.5 198 LEU A CA 1
ATOM 1519 C C . LEU A 1 198 ? 10.625 -13.914 -5.039 1 96.5 198 LEU A C 1
ATOM 1521 O O . LEU A 1 198 ? 10.633 -13.266 -6.086 1 96.5 198 LEU A O 1
ATOM 1525 N N . LYS A 1 199 ? 11.664 -14.062 -4.285 1 94 199 LYS A N 1
ATOM 1526 C CA . LYS A 1 199 ? 12.969 -13.523 -4.672 1 94 199 LYS A CA 1
ATOM 1527 C C . LYS A 1 199 ? 13.398 -14.055 -6.035 1 94 199 LYS A C 1
ATOM 1529 O O . LYS A 1 199 ? 13.789 -13.289 -6.914 1 94 199 LYS A O 1
ATOM 1534 N N . GLU A 1 200 ? 13.305 -15.32 -6.133 1 92.56 200 GLU A N 1
ATOM 1535 C CA . GLU A 1 200 ? 13.68 -15.953 -7.395 1 92.56 200 GLU A CA 1
ATOM 1536 C C . GLU A 1 200 ? 12.781 -15.484 -8.531 1 92.56 200 GLU A C 1
ATOM 1538 O O . GLU A 1 200 ? 13.25 -15.227 -9.641 1 92.56 200 GLU A O 1
ATOM 1543 N N . CYS A 1 201 ? 11.523 -15.414 -8.266 1 96.38 201 CYS A N 1
ATOM 1544 C CA . CYS A 1 201 ? 10.555 -14.922 -9.234 1 96.38 201 CYS A CA 1
ATOM 1545 C C . CYS A 1 201 ? 10.906 -13.5 -9.672 1 96.38 201 CYS A C 1
ATOM 1547 O O . CYS A 1 201 ? 10.93 -13.211 -10.867 1 96.38 201 CYS A O 1
ATOM 1549 N N . THR A 1 202 ? 11.25 -12.664 -8.734 1 95.5 202 THR A N 1
ATOM 1550 C CA . THR A 1 202 ? 11.602 -11.273 -8.992 1 95.5 202 THR A CA 1
ATOM 1551 C C . THR A 1 202 ? 12.891 -11.18 -9.805 1 95.5 202 THR A C 1
ATOM 1553 O O . THR A 1 202 ? 12.984 -10.367 -10.734 1 95.5 202 THR A O 1
ATOM 1556 N N . GLU A 1 203 ? 13.828 -12.047 -9.516 1 90.44 203 GLU A N 1
ATOM 1557 C CA . GLU A 1 203 ? 15.078 -12.062 -10.281 1 90.44 203 GLU A CA 1
ATOM 1558 C C . GLU A 1 203 ? 14.836 -12.492 -11.727 1 90.44 203 GLU A C 1
ATOM 1560 O O . GLU A 1 203 ? 15.484 -11.992 -12.641 1 90.44 203 GLU A O 1
ATOM 1565 N N . SER A 1 204 ? 13.906 -13.414 -11.836 1 89.88 204 SER A N 1
ATOM 1566 C CA . SER A 1 204 ? 13.547 -13.812 -13.195 1 89.88 204 SER A CA 1
ATOM 1567 C C . SER A 1 204 ? 12.992 -12.625 -13.984 1 89.88 204 SER A C 1
ATOM 1569 O O . SER A 1 204 ? 13.336 -12.438 -15.148 1 89.88 204 SER A O 1
ATOM 1571 N N . CYS A 1 205 ? 12.188 -11.883 -13.344 1 91.75 205 CYS A N 1
ATOM 1572 C CA . CYS A 1 205 ? 11.625 -10.695 -13.984 1 91.75 205 CYS A CA 1
ATOM 1573 C C . CYS A 1 205 ? 12.727 -9.711 -14.367 1 91.75 205 CYS A C 1
ATOM 1575 O O . CYS A 1 205 ? 12.742 -9.195 -15.484 1 91.75 205 CYS A O 1
ATOM 1577 N N . ALA A 1 206 ? 13.633 -9.477 -13.414 1 86.19 206 ALA A N 1
ATOM 1578 C CA . ALA A 1 206 ? 14.727 -8.523 -13.633 1 86.19 206 ALA A CA 1
ATOM 1579 C C . ALA A 1 206 ? 15.594 -8.953 -14.812 1 86.19 206 ALA A C 1
ATOM 1581 O O . ALA A 1 206 ? 16.281 -8.125 -15.414 1 86.19 206 ALA A O 1
ATOM 1582 N N . SER A 1 207 ? 15.5 -10.234 -15.102 1 78.38 207 SER A N 1
ATOM 1583 C CA . SER A 1 207 ? 16.344 -10.766 -16.172 1 78.38 207 SER A CA 1
ATOM 1584 C C . SER A 1 207 ? 15.617 -10.734 -17.516 1 78.38 207 SER A C 1
ATOM 1586 O O . SER A 1 207 ? 16.188 -11.094 -18.547 1 78.38 207 SER A O 1
ATOM 1588 N N . VAL A 1 208 ? 14.383 -10.414 -17.422 1 74.19 208 VAL A N 1
ATOM 1589 C CA . VAL A 1 208 ? 13.586 -10.359 -18.641 1 74.19 208 VAL A CA 1
ATOM 1590 C C . VAL A 1 208 ? 13.281 -8.914 -19 1 74.19 208 VAL A C 1
ATOM 1592 O O . VAL A 1 208 ? 12.672 -8.18 -18.219 1 74.19 208 VAL A O 1
ATOM 1595 N N . ILE A 1 209 ? 13.734 -8.594 -20.109 1 64.88 209 ILE A N 1
ATOM 1596 C CA . ILE A 1 209 ? 13.516 -7.219 -20.562 1 64.88 209 ILE A CA 1
ATOM 1597 C C . ILE A 1 209 ? 12.016 -6.922 -20.609 1 64.88 209 ILE A C 1
ATOM 1599 O O . ILE A 1 209 ? 11.234 -7.719 -21.141 1 64.88 209 ILE A O 1
ATOM 1603 N N . GLY A 1 210 ? 11.641 -5.859 -20.062 1 69.19 210 GLY A N 1
ATOM 1604 C CA . GLY A 1 210 ? 10.258 -5.418 -20.109 1 69.19 210 GLY A CA 1
ATOM 1605 C C . GLY A 1 210 ? 9.438 -5.879 -18.922 1 69.19 210 GLY A C 1
ATOM 1606 O O . GLY A 1 210 ? 8.328 -5.395 -18.703 1 69.19 210 GLY A O 1
ATOM 1607 N N . CYS A 1 211 ? 9.992 -6.766 -18.219 1 82.69 211 CYS A N 1
ATOM 1608 C CA . CYS A 1 211 ? 9.273 -7.227 -17.031 1 82.69 211 CYS A CA 1
ATOM 1609 C C . CYS A 1 211 ? 9.266 -6.16 -15.953 1 82.69 211 CYS A C 1
ATOM 1611 O O . CYS A 1 211 ? 10.305 -5.578 -15.641 1 82.69 211 CYS A O 1
ATOM 1613 N N . GLN A 1 212 ? 8.031 -5.898 -15.414 1 85.88 212 GLN A N 1
ATOM 1614 C CA . GLN A 1 212 ? 7.902 -4.84 -14.414 1 85.88 212 GLN A CA 1
ATOM 1615 C C . GLN A 1 212 ? 7.223 -5.352 -13.148 1 85.88 212 GLN A C 1
ATOM 1617 O O . GLN A 1 212 ? 7.191 -4.66 -12.133 1 85.88 212 GLN A O 1
ATOM 1622 N N . SER A 1 213 ? 6.719 -6.52 -13.258 1 93.25 213 SER A N 1
ATOM 1623 C CA . SER A 1 213 ? 6.016 -7.039 -12.094 1 93.25 213 SER A CA 1
ATOM 1624 C C . SER A 1 213 ? 5.926 -8.562 -12.133 1 93.25 213 SER A C 1
ATOM 1626 O O . SER A 1 213 ? 6.102 -9.172 -13.188 1 93.25 213 SER A O 1
ATOM 1628 N N . VAL A 1 214 ? 5.703 -9.094 -11.023 1 96.56 214 VAL A N 1
ATOM 1629 C CA . VAL A 1 214 ? 5.504 -10.531 -10.938 1 96.56 214 VAL A CA 1
ATOM 1630 C C . VAL A 1 214 ? 4.348 -10.836 -9.984 1 96.56 214 VAL A C 1
ATOM 1632 O O . VAL A 1 214 ? 4.078 -10.07 -9.055 1 96.56 214 VAL A O 1
ATOM 1635 N N . ASP A 1 215 ? 3.594 -11.875 -10.25 1 96.19 215 ASP A N 1
ATOM 1636 C CA . ASP A 1 215 ? 2.721 -12.562 -9.305 1 96.19 215 ASP A CA 1
ATOM 1637 C C . ASP A 1 215 ? 3.248 -13.961 -8.992 1 96.19 215 ASP A C 1
ATOM 1639 O O . ASP A 1 215 ? 3.494 -14.758 -9.906 1 96.19 215 ASP A O 1
ATOM 1643 N N . TYR A 1 216 ? 3.498 -14.133 -7.754 1 97.25 216 TYR A N 1
ATOM 1644 C CA . TYR A 1 216 ? 4.062 -15.398 -7.305 1 97.25 216 TYR A CA 1
ATOM 1645 C C . TYR A 1 216 ? 3.117 -16.109 -6.344 1 97.25 216 TYR A C 1
ATOM 1647 O O . TYR A 1 216 ? 2.631 -15.508 -5.383 1 97.25 216 TYR A O 1
ATOM 1655 N N . HIS A 1 217 ? 2.834 -17.422 -6.629 1 95.5 217 HIS A N 1
ATOM 1656 C CA . HIS A 1 217 ? 2.059 -18.234 -5.695 1 95.5 217 HIS A CA 1
ATOM 1657 C C . HIS A 1 217 ? 2.951 -19.203 -4.941 1 95.5 217 HIS A C 1
ATOM 1659 O O . HIS A 1 217 ? 3.533 -20.109 -5.543 1 95.5 217 HIS A O 1
ATOM 1665 N N . LYS A 1 218 ? 2.965 -19.094 -3.676 1 92.94 218 LYS A N 1
ATOM 1666 C CA . LYS A 1 218 ? 3.943 -19.781 -2.834 1 92.94 218 LYS A CA 1
ATOM 1667 C C . LYS A 1 218 ? 3.779 -21.297 -2.912 1 92.94 218 LYS A C 1
ATOM 1669 O O . LYS A 1 218 ? 4.758 -22.016 -3.1 1 92.94 218 LYS A O 1
ATOM 1674 N N . ARG A 1 219 ? 2.631 -21.812 -2.785 1 90.44 219 ARG A N 1
ATOM 1675 C CA . ARG A 1 219 ? 2.414 -23.25 -2.697 1 90.44 219 ARG A CA 1
ATOM 1676 C C . ARG A 1 219 ? 2.613 -23.922 -4.051 1 90.44 219 ARG A C 1
ATOM 1678 O O . ARG A 1 219 ? 3.24 -24.969 -4.145 1 90.44 219 ARG A O 1
ATOM 1685 N N . THR A 1 220 ? 2.012 -23.297 -5.102 1 90 220 THR A N 1
ATOM 1686 C CA . THR A 1 220 ? 2.08 -23.922 -6.418 1 90 220 THR A CA 1
ATOM 1687 C C . THR A 1 220 ? 3.416 -23.625 -7.09 1 90 220 THR A C 1
ATOM 1689 O O . THR A 1 220 ? 3.766 -24.234 -8.102 1 90 220 THR A O 1
ATOM 1692 N N . LYS A 1 221 ? 4.172 -22.656 -6.566 1 91.81 221 LYS A N 1
ATOM 1693 C CA . LYS A 1 221 ? 5.492 -22.266 -7.043 1 91.81 221 LYS A CA 1
ATOM 1694 C C . LYS A 1 221 ? 5.426 -21.719 -8.469 1 91.81 221 LYS A C 1
ATOM 1696 O O . LYS A 1 221 ? 6.348 -21.922 -9.258 1 91.81 221 LYS A O 1
ATOM 1701 N N . LYS A 1 222 ? 4.266 -21.094 -8.742 1 92.94 222 LYS A N 1
ATOM 1702 C CA . LYS A 1 222 ? 4.09 -20.5 -10.062 1 92.94 222 LYS A CA 1
ATOM 1703 C C . LYS A 1 222 ? 4.414 -19.016 -10.039 1 92.94 222 LYS A C 1
ATOM 1705 O O . LYS A 1 222 ? 4.051 -18.297 -9.102 1 92.94 222 LYS A O 1
ATOM 1710 N N . CYS A 1 223 ? 5.156 -18.578 -11.016 1 95.38 223 CYS A N 1
ATOM 1711 C CA . CYS A 1 223 ? 5.57 -17.188 -11.188 1 95.38 223 CYS A CA 1
ATOM 1712 C C . CYS A 1 223 ? 5.051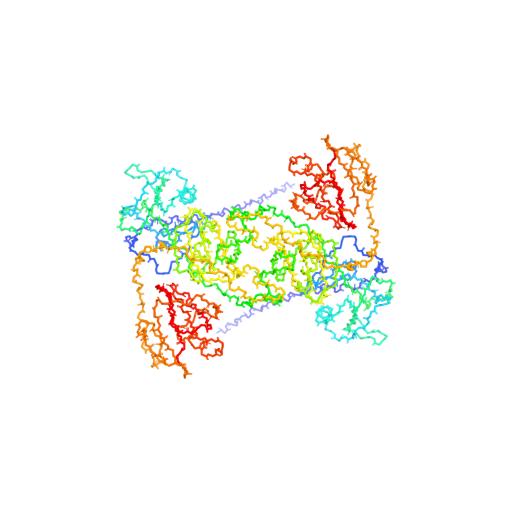 -16.625 -12.508 1 95.38 223 CYS A C 1
ATOM 1714 O O . CYS A 1 223 ? 5.277 -17.219 -13.57 1 95.38 223 CYS A O 1
ATOM 1716 N N . PHE A 1 224 ? 4.363 -15.539 -12.406 1 93.25 224 PHE A N 1
ATOM 1717 C CA . PHE A 1 224 ? 3.789 -14.883 -13.578 1 93.25 224 PHE A CA 1
ATOM 1718 C C . PHE A 1 224 ? 4.434 -13.523 -13.805 1 93.25 224 PHE A C 1
ATOM 1720 O O . PHE A 1 224 ? 4.359 -12.641 -12.945 1 93.25 224 PHE A O 1
ATOM 1727 N N . LEU A 1 225 ? 5.09 -13.328 -14.922 1 89.44 225 LEU A N 1
ATOM 1728 C CA . LEU A 1 225 ? 5.766 -12.078 -15.25 1 89.44 225 LEU A CA 1
ATOM 1729 C C . LEU A 1 225 ? 4.828 -11.133 -15.984 1 89.44 225 LEU A C 1
ATOM 1731 O O . LEU A 1 225 ? 4.168 -11.531 -16.953 1 89.44 225 LEU A O 1
ATOM 1735 N N . GLY A 1 226 ? 4.785 -9.922 -15.391 1 86.62 226 GLY A N 1
ATOM 1736 C CA . GLY A 1 226 ? 3.889 -8.938 -15.977 1 86.62 226 GLY A CA 1
ATOM 1737 C C . GLY A 1 226 ? 4.547 -7.59 -16.203 1 86.62 226 GLY A C 1
ATOM 1738 O O . GLY A 1 226 ? 5.75 -7.434 -15.969 1 86.62 226 GLY A O 1
ATOM 1739 N N . LYS A 1 227 ? 3.705 -6.605 -16.609 1 76.81 227 LYS A N 1
ATOM 1740 C CA . LYS A 1 227 ? 4.23 -5.293 -16.969 1 76.81 227 LYS A CA 1
ATOM 1741 C C . LYS A 1 227 ? 3.619 -4.191 -16.109 1 76.81 227 LYS A C 1
ATOM 1743 O O . LYS A 1 227 ? 3.918 -3.012 -16.297 1 76.81 227 LYS A O 1
ATOM 1748 N N . ARG A 1 228 ? 2.871 -4.621 -15.234 1 82.31 228 ARG A N 1
ATOM 1749 C CA . ARG A 1 228 ? 2.213 -3.615 -14.406 1 82.31 228 ARG A CA 1
ATOM 1750 C C . ARG A 1 228 ? 3.223 -2.883 -13.531 1 82.31 228 ARG A C 1
ATOM 1752 O O . ARG A 1 228 ? 4.086 -3.508 -12.914 1 82.31 228 ARG A O 1
ATOM 1759 N N . THR A 1 229 ? 3.102 -1.497 -13.414 1 77.06 229 THR A N 1
ATOM 1760 C CA . THR A 1 229 ? 4.07 -0.707 -12.664 1 77.06 229 THR A CA 1
ATOM 1761 C C . THR A 1 229 ? 3.424 -0.08 -11.438 1 77.06 229 THR A C 1
ATOM 1763 O O . THR A 1 229 ? 4.039 0.745 -10.758 1 77.06 229 THR A O 1
ATOM 1766 N N . SER A 1 230 ? 2.211 -0.461 -11.219 1 79.31 230 SER A N 1
ATOM 1767 C CA . SER A 1 230 ? 1.513 0.134 -10.078 1 79.31 230 SER A CA 1
ATOM 1768 C C . SER A 1 230 ? 1.289 -0.888 -8.969 1 79.31 230 SER A C 1
ATOM 1770 O O . SER A 1 230 ? 1.417 -2.094 -9.195 1 79.31 230 SER A O 1
ATOM 1772 N N . LYS A 1 231 ? 0.939 -0.343 -7.832 1 85.56 231 LYS A N 1
ATOM 1773 C CA . LYS A 1 231 ? 0.675 -1.164 -6.652 1 85.56 231 LYS A CA 1
ATOM 1774 C C . LYS A 1 231 ? -0.443 -2.168 -6.922 1 85.56 231 LYS A C 1
ATOM 1776 O O . LYS A 1 231 ? -1.45 -1.829 -7.547 1 85.56 231 LYS A O 1
ATOM 1781 N N . PRO A 1 232 ? -0.172 -3.404 -6.496 1 89 232 PRO A N 1
ATOM 1782 C CA . PRO A 1 232 ? -1.253 -4.387 -6.617 1 89 232 PRO A CA 1
ATOM 1783 C C . PRO A 1 232 ? -2.451 -4.055 -5.73 1 89 232 PRO A C 1
ATOM 1785 O O . PRO A 1 232 ? -2.279 -3.572 -4.605 1 89 232 PRO A O 1
ATOM 1788 N N . THR A 1 233 ? -3.682 -4.359 -6.234 1 83.88 233 THR A N 1
ATOM 1789 C CA . THR A 1 233 ? -4.855 -3.938 -5.48 1 83.88 233 THR A CA 1
ATOM 1790 C C . THR A 1 233 ? -5.73 -5.137 -5.121 1 83.88 233 THR A C 1
ATOM 1792 O O . THR A 1 233 ? -6.664 -5.012 -4.324 1 83.88 233 THR A O 1
ATOM 1795 N N . LEU A 1 234 ? -5.434 -6.324 -5.672 1 86.38 234 LEU A N 1
ATOM 1796 C CA . LEU A 1 234 ? -6.289 -7.48 -5.422 1 86.38 234 LEU A CA 1
ATOM 1797 C C . LEU A 1 234 ? -5.797 -8.273 -4.215 1 86.38 234 LEU A C 1
ATOM 1799 O O . LEU A 1 234 ? -4.645 -8.703 -4.18 1 86.38 234 LEU A O 1
ATOM 1803 N N . ASP A 1 235 ? -6.652 -8.43 -3.279 1 88.25 235 ASP A N 1
ATOM 1804 C CA . ASP A 1 235 ? -6.324 -9.312 -2.164 1 88.25 235 ASP A CA 1
ATOM 1805 C C . ASP A 1 235 ? -6.289 -10.766 -2.609 1 88.25 235 ASP A C 1
ATOM 1807 O O . ASP A 1 235 ? -7.234 -11.258 -3.236 1 88.25 235 ASP A O 1
ATOM 1811 N N . ALA A 1 236 ? -5.199 -11.383 -2.395 1 91.31 236 ALA A N 1
ATOM 1812 C CA . ALA A 1 236 ? -5.016 -12.773 -2.807 1 91.31 236 ALA A CA 1
ATOM 1813 C C . ALA A 1 236 ? -4.156 -13.539 -1.802 1 91.31 236 ALA A C 1
ATOM 1815 O O . ALA A 1 236 ? -2.926 -13.539 -1.902 1 91.31 236 ALA A O 1
ATOM 1816 N N . PRO A 1 237 ? -4.926 -14.312 -0.998 1 89.31 237 PRO A N 1
ATOM 1817 C CA . PRO A 1 237 ? -4.156 -15.078 -0.018 1 89.31 237 PRO A CA 1
ATOM 1818 C C . PRO A 1 237 ? -3.203 -16.078 -0.67 1 89.31 237 PRO A C 1
ATOM 1820 O O . PRO A 1 237 ? -3.537 -16.672 -1.696 1 89.31 237 PRO A O 1
ATOM 1823 N N . GLY A 1 238 ? -2.074 -16.297 -0.256 1 91.38 238 GLY A N 1
ATOM 1824 C CA . GLY A 1 238 ? -1.071 -17.234 -0.727 1 91.38 238 GLY A CA 1
ATOM 1825 C C . GLY A 1 238 ? -0.181 -16.672 -1.814 1 91.38 238 GLY A C 1
ATOM 1826 O O . GLY A 1 238 ? 0.764 -17.328 -2.258 1 91.38 238 GLY A O 1
ATOM 1827 N N . TRP A 1 239 ? -0.657 -15.516 -2.287 1 95.62 239 TRP A N 1
ATOM 1828 C CA . TRP A 1 239 ? 0.112 -14.867 -3.342 1 95.62 239 TRP A CA 1
ATOM 1829 C C . TRP A 1 239 ? 1.054 -13.812 -2.762 1 95.62 239 TRP A C 1
ATOM 1831 O O . TRP A 1 239 ? 0.805 -13.281 -1.68 1 95.62 239 TRP A O 1
ATOM 1841 N N . ALA A 1 240 ? 2.16 -13.609 -3.422 1 96.62 240 ALA A N 1
ATOM 1842 C CA . ALA A 1 240 ? 3.068 -12.484 -3.23 1 96.62 240 ALA A CA 1
ATOM 1843 C C . ALA A 1 240 ? 3.42 -11.836 -4.566 1 96.62 240 ALA A C 1
ATOM 1845 O O . ALA A 1 240 ? 3.463 -12.5 -5.598 1 96.62 240 ALA A O 1
ATOM 1846 N N . THR A 1 241 ? 3.543 -10.531 -4.484 1 96.81 241 THR A N 1
ATOM 1847 C CA . THR A 1 241 ? 3.779 -9.828 -5.742 1 96.81 241 THR A CA 1
ATOM 1848 C C . THR A 1 241 ? 4.891 -8.797 -5.582 1 96.81 241 THR A C 1
ATOM 1850 O O . THR A 1 241 ? 5.254 -8.438 -4.457 1 96.81 241 THR A O 1
ATOM 1853 N N . ALA A 1 242 ? 5.492 -8.477 -6.68 1 95.56 242 ALA A N 1
ATOM 1854 C CA . ALA A 1 242 ? 6.488 -7.414 -6.754 1 95.56 242 ALA A CA 1
ATOM 1855 C C . ALA A 1 242 ? 6.273 -6.547 -7.988 1 95.56 242 ALA A C 1
ATOM 1857 O O . ALA A 1 242 ? 5.766 -7.023 -9.008 1 95.56 242 ALA A O 1
ATOM 1858 N N . TYR A 1 243 ? 6.547 -5.305 -7.879 1 91.69 243 TYR A N 1
ATOM 1859 C CA . TYR A 1 243 ? 6.52 -4.418 -9.039 1 91.69 243 TYR A CA 1
ATOM 1860 C C . TYR A 1 243 ? 7.68 -3.432 -9 1 91.69 243 TYR A C 1
ATOM 1862 O O . TYR A 1 243 ? 8.125 -3.029 -7.922 1 91.69 243 TYR A O 1
ATOM 1870 N N . SER A 1 244 ? 8.07 -3.074 -10.125 1 87 244 SER A N 1
ATOM 1871 C CA . SER A 1 244 ? 9.273 -2.258 -10.273 1 87 244 SER A CA 1
ATOM 1872 C C . SER A 1 244 ? 9 -0.806 -9.891 1 87 244 SER A C 1
ATOM 1874 O O . SER A 1 244 ? 7.973 -0.242 -10.266 1 87 244 SER A O 1
ATOM 1876 N N . LEU A 1 245 ? 9.953 -0.302 -9.094 1 82.69 245 LEU A N 1
ATOM 1877 C CA . LEU A 1 245 ? 9.953 1.117 -8.75 1 82.69 245 LEU A CA 1
ATOM 1878 C C . LEU A 1 245 ? 11.023 1.865 -9.547 1 82.69 245 LEU A C 1
ATOM 1880 O O . LEU A 1 245 ? 11.344 3.012 -9.227 1 82.69 245 LEU A O 1
ATOM 1884 N N . GLY A 1 246 ? 11.539 1.186 -10.461 1 77.5 246 GLY A N 1
ATOM 1885 C CA . GLY A 1 246 ? 12.625 1.777 -11.227 1 77.5 246 GLY A CA 1
ATOM 1886 C C . GLY A 1 246 ? 14 1.398 -10.703 1 77.5 246 GLY A C 1
ATOM 1887 O O . GLY A 1 246 ? 14.156 0.374 -10.031 1 77.5 246 GLY A O 1
ATOM 1888 N N . CYS A 1 247 ? 15.031 2.191 -11.008 1 70.94 247 CYS A N 1
ATOM 1889 C CA . CYS A 1 247 ? 16.406 1.854 -10.672 1 70.94 247 CYS A CA 1
ATOM 1890 C C . CYS A 1 247 ? 16.797 2.42 -9.305 1 70.94 247 CYS A C 1
ATOM 1892 O O . CYS A 1 247 ? 16.359 3.514 -8.938 1 70.94 247 CYS A O 1
ATOM 1894 N N . SER A 1 248 ? 17.484 1.512 -8.602 1 62.25 248 SER A N 1
ATOM 1895 C CA . SER A 1 248 ? 17.984 1.958 -7.309 1 62.25 248 SER A CA 1
ATOM 1896 C C . SER A 1 248 ? 18.719 3.295 -7.434 1 62.25 248 SER A C 1
ATOM 1898 O O . SER A 1 248 ? 19.578 3.461 -8.297 1 62.25 248 SER A O 1
ATOM 1900 N N . GLY A 1 249 ? 18.281 4.168 -6.566 1 58.72 249 GLY A N 1
ATOM 1901 C CA . GLY A 1 249 ? 18.906 5.48 -6.633 1 58.72 249 GLY A CA 1
ATOM 1902 C C . GLY A 1 249 ? 18.438 6.301 -7.816 1 58.72 249 GLY A C 1
ATOM 1903 O O . GLY A 1 249 ? 18.984 7.367 -8.102 1 58.72 249 GLY A O 1
ATOM 1904 N N . GLY A 1 250 ? 17.469 5.734 -8.477 1 59.03 250 GLY A N 1
ATOM 1905 C CA . GLY A 1 250 ? 17.016 6.41 -9.688 1 59.03 250 GLY A CA 1
ATOM 1906 C C . GLY A 1 250 ? 16.25 7.691 -9.406 1 59.03 250 GLY A C 1
ATOM 1907 O O . GLY A 1 250 ? 16.297 8.633 -10.203 1 59.03 250 GLY A O 1
ATOM 1908 N N . CYS A 1 251 ? 15.539 7.656 -8.352 1 68.75 251 CYS A N 1
ATOM 1909 C CA . CYS A 1 251 ? 14.766 8.844 -8.023 1 68.75 251 CYS A CA 1
ATOM 1910 C C . CYS A 1 251 ? 15.391 9.594 -6.855 1 68.75 251 CYS A C 1
ATOM 1912 O O . CYS A 1 251 ? 15.156 9.258 -5.695 1 68.75 251 CYS A O 1
ATOM 1914 N N . THR A 1 252 ? 16.359 10.445 -7.211 1 69.31 252 THR A N 1
ATOM 1915 C CA . THR A 1 252 ? 17.047 11.305 -6.25 1 69.31 252 THR A CA 1
ATOM 1916 C C . THR A 1 252 ? 16.672 12.766 -6.465 1 69.31 252 THR A C 1
ATOM 1918 O O . THR A 1 252 ? 15.852 13.086 -7.324 1 69.31 252 THR A O 1
ATOM 1921 N N . GLN A 1 253 ? 17.219 13.625 -5.484 1 64.94 253 GLN A N 1
ATOM 1922 C CA . GLN A 1 253 ? 17.016 15.062 -5.633 1 64.94 253 GLN A CA 1
ATOM 1923 C C . GLN A 1 253 ? 17.453 15.539 -7.016 1 64.94 253 GLN A C 1
ATOM 1925 O O . GLN A 1 253 ? 16.844 16.438 -7.586 1 64.94 253 GLN A O 1
ATOM 1930 N N . ASP A 1 254 ? 18.406 14.859 -7.504 1 57.5 254 ASP A N 1
ATOM 1931 C CA . ASP A 1 254 ? 19.078 15.398 -8.688 1 57.5 254 ASP A CA 1
ATOM 1932 C C . ASP A 1 254 ? 18.781 14.539 -9.922 1 57.5 254 ASP A C 1
ATOM 1934 O O . ASP A 1 254 ? 19.172 14.891 -11.031 1 57.5 254 ASP A O 1
ATOM 1938 N N . SER A 1 255 ? 18.203 13.375 -9.719 1 57.22 255 SER A N 1
ATOM 1939 C CA . SER A 1 255 ? 18.125 12.531 -10.906 1 57.22 255 SER A CA 1
ATOM 1940 C C . SER A 1 255 ? 16.859 11.68 -10.891 1 57.22 255 SER A C 1
ATOM 1942 O O . SER A 1 255 ? 16.406 11.242 -9.828 1 57.22 255 SER A O 1
ATOM 1944 N N . CYS A 1 256 ? 16.078 11.938 -11.945 1 54.72 256 CYS A N 1
ATOM 1945 C CA . CYS A 1 256 ? 15.016 10.992 -12.266 1 54.72 256 CYS A CA 1
ATOM 1946 C C . CYS A 1 256 ? 15.375 10.156 -13.492 1 54.72 256 CYS A C 1
ATOM 1948 O O . CYS A 1 256 ? 15.508 10.688 -14.594 1 54.72 256 CYS A O 1
ATOM 1950 N N . GLY A 1 257 ? 15.992 8.805 -13.469 1 53.75 257 GLY A N 1
ATOM 1951 C CA . GLY A 1 257 ? 16.141 8.133 -14.75 1 53.75 257 GLY A CA 1
ATOM 1952 C C . GLY A 1 257 ? 17.422 7.344 -14.875 1 53.75 257 GLY A C 1
ATOM 1953 O O . GLY A 1 257 ? 17.859 7.02 -15.977 1 53.75 257 GLY A O 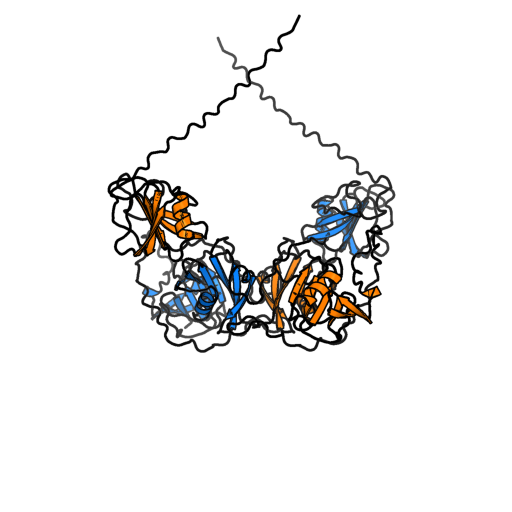1
ATOM 1954 N N . GLU A 1 258 ? 18.375 7.195 -13.773 1 48.53 258 GLU A N 1
ATOM 1955 C CA . GLU A 1 258 ? 19.484 6.441 -14.352 1 48.53 258 GLU A CA 1
ATOM 1956 C C . GLU A 1 258 ? 19.078 5 -14.648 1 48.53 258 GLU A C 1
ATOM 1958 O O . GLU A 1 258 ? 18.203 4.445 -13.992 1 48.53 258 GLU A O 1
ATOM 1963 N N . THR A 1 259 ? 19.375 4.562 -16.016 1 46.78 259 THR A N 1
ATOM 1964 C CA . THR A 1 259 ? 19.234 3.195 -16.5 1 46.78 259 THR A CA 1
ATOM 1965 C C . THR A 1 259 ? 19.828 2.203 -15.508 1 46.78 259 THR A C 1
ATOM 1967 O O . THR A 1 259 ? 20.891 2.438 -14.945 1 46.78 259 THR A O 1
ATOM 1970 N N . CYS A 1 260 ? 18.984 1.49 -14.82 1 52.06 260 CYS A N 1
ATOM 1971 C CA . CYS A 1 260 ? 19.5 0.41 -13.984 1 52.06 260 CYS A CA 1
ATOM 1972 C C . CYS A 1 260 ? 20.609 -0.357 -14.695 1 52.06 260 CYS A C 1
ATOM 1974 O O . CYS A 1 260 ? 20.625 -0.43 -15.93 1 52.06 260 CYS A O 1
ATOM 1976 N N . GLY A 1 261 ? 21.922 -0.211 -14.328 1 41.91 261 GLY A N 1
ATOM 1977 C CA . GLY A 1 261 ? 23.047 -0.829 -15.008 1 41.91 261 GLY A CA 1
ATOM 1978 C C . GLY A 1 261 ? 22.719 -2.178 -15.617 1 41.91 261 GLY A C 1
ATOM 1979 O O . GLY A 1 261 ? 21.828 -2.883 -15.125 1 41.91 261 GLY A O 1
ATOM 1980 N N . SER A 1 262 ? 23.094 -2.367 -16.844 1 36.03 262 SER A N 1
ATOM 1981 C CA . SER A 1 262 ? 23.141 -3.578 -17.656 1 36.03 262 SER A CA 1
ATOM 1982 C C . SER A 1 262 ? 23.859 -4.711 -16.938 1 36.03 262 SER A C 1
ATOM 1984 O O . SER A 1 262 ? 25.078 -4.766 -16.922 1 36.03 262 SER A O 1
ATOM 1986 N N . ALA A 1 263 ? 23.797 -5.141 -15.664 1 34.25 263 ALA A N 1
ATOM 1987 C CA . ALA A 1 263 ? 24.547 -6.395 -15.617 1 34.25 263 ALA A CA 1
ATOM 1988 C C . ALA A 1 263 ? 24.312 -7.227 -16.875 1 34.25 263 ALA A C 1
ATOM 1990 O O . ALA A 1 263 ? 23.234 -7.176 -17.469 1 34.25 263 ALA A O 1
ATOM 1991 N N . ALA A 1 264 ? 25.391 -7.781 -17.5 1 28.88 264 ALA A N 1
ATOM 1992 C CA . ALA A 1 264 ? 25.344 -8.734 -18.609 1 28.88 264 ALA A CA 1
ATOM 1993 C C . ALA A 1 264 ? 24.25 -9.773 -18.391 1 28.88 264 ALA A C 1
ATOM 1995 O O . ALA A 1 264 ? 24.109 -10.32 -17.297 1 28.88 264 ALA A O 1
ATOM 1996 N N . PRO A 1 265 ? 23.203 -9.805 -19.125 1 29.2 265 PRO A N 1
ATOM 1997 C CA . PRO A 1 265 ? 22.234 -10.898 -19.062 1 29.2 265 PRO A CA 1
ATOM 1998 C C . PRO A 1 265 ? 22.875 -12.242 -18.703 1 29.2 265 PRO A C 1
ATOM 2000 O O . PRO A 1 265 ? 23.953 -12.562 -19.203 1 29.2 265 PRO A O 1
ATOM 2003 N N . PRO A 1 266 ? 22.859 -12.742 -17.547 1 28.91 266 PRO A N 1
ATOM 2004 C CA . PRO A 1 266 ? 23.359 -14.117 -17.688 1 28.91 266 PRO A CA 1
ATOM 2005 C C . PRO A 1 266 ? 23 -14.734 -19.031 1 28.91 266 PRO A C 1
ATOM 2007 O O . PRO A 1 266 ? 22.078 -14.281 -19.703 1 28.91 266 PRO A O 1
ATOM 2010 N N . THR A 1 267 ? 23.875 -15.734 -19.547 1 26.89 267 THR A N 1
ATOM 2011 C CA . THR A 1 267 ? 23.688 -16.531 -20.75 1 26.89 267 THR A CA 1
ATOM 2012 C C . THR A 1 267 ? 22.219 -16.891 -20.953 1 26.89 267 THR A C 1
ATOM 2014 O O . THR A 1 267 ? 21.422 -16.812 -20.016 1 26.89 267 THR A O 1
ATOM 2017 N N . ASN A 1 268 ? 21.922 -17.984 -21.906 1 25.95 268 ASN A N 1
ATOM 2018 C CA . ASN A 1 268 ? 20.922 -18.594 -22.797 1 25.95 268 ASN A CA 1
ATOM 2019 C C . ASN A 1 268 ? 19.781 -19.203 -22.016 1 25.95 268 ASN A C 1
ATOM 2021 O O . ASN A 1 268 ? 19.828 -20.375 -21.641 1 25.95 268 ASN A O 1
ATOM 2025 N N . ILE A 1 269 ? 19.422 -18.734 -20.953 1 30.61 269 ILE A N 1
ATOM 2026 C CA . ILE A 1 269 ? 18.375 -19.688 -20.609 1 30.61 269 ILE A CA 1
ATOM 2027 C C . ILE A 1 269 ? 17.234 -19.609 -21.625 1 30.61 269 ILE A C 1
ATOM 2029 O O . ILE A 1 269 ? 16.578 -18.562 -21.75 1 30.61 269 ILE A O 1
ATOM 2033 N N . THR A 1 270 ? 17.312 -20.25 -22.766 1 27.03 270 THR A N 1
ATOM 2034 C CA . THR A 1 270 ? 16.266 -20.516 -23.75 1 27.03 270 THR A CA 1
ATOM 2035 C C . THR A 1 270 ? 14.953 -20.891 -23.062 1 27.03 270 THR A C 1
ATOM 2037 O O . THR A 1 270 ? 14.891 -21.891 -22.344 1 27.03 270 THR A O 1
ATOM 2040 N N . PRO A 1 271 ? 14.18 -20.031 -22.781 1 31.16 271 PRO A N 1
ATOM 2041 C CA . PRO A 1 271 ? 12.906 -20.594 -22.312 1 31.16 271 PRO A CA 1
ATOM 2042 C C . PRO A 1 271 ? 12.43 -21.766 -23.156 1 31.16 271 PRO A C 1
ATOM 2044 O O . PRO A 1 271 ? 12.68 -21.797 -24.375 1 31.16 271 PRO A O 1
ATOM 2047 N N . PRO A 1 272 ? 12.25 -22.891 -22.578 1 28.86 272 PRO A N 1
ATOM 2048 C CA . PRO A 1 272 ? 11.758 -23.938 -23.484 1 28.86 272 PRO A CA 1
ATOM 2049 C C . PRO A 1 272 ? 10.609 -23.453 -24.375 1 28.86 272 PRO A C 1
ATOM 2051 O O . PRO A 1 272 ? 9.891 -22.531 -24 1 28.86 272 PRO A O 1
ATOM 2054 N N . PRO A 1 273 ? 10.5 -23.922 -25.578 1 25.84 273 PRO A N 1
ATOM 2055 C CA . PRO A 1 273 ? 9.508 -23.609 -26.594 1 25.84 273 PRO A CA 1
ATOM 2056 C C . PRO A 1 273 ? 8.078 -23.547 -26.047 1 25.84 273 PRO A C 1
ATOM 2058 O O . PRO A 1 273 ? 7.676 -24.438 -25.297 1 25.84 273 PRO A O 1
ATOM 2061 N N . GLU A 1 274 ? 7.535 -22.453 -25.875 1 30.31 274 GLU A N 1
ATOM 2062 C CA . GLU A 1 274 ? 6.125 -22.25 -25.547 1 30.31 274 GLU A CA 1
ATOM 2063 C C . GLU A 1 274 ? 5.227 -23.141 -26.391 1 30.31 274 GLU A C 1
ATOM 2065 O O . GLU A 1 274 ? 5.355 -23.203 -27.609 1 30.31 274 GLU A O 1
ATOM 2070 N N . GLN A 1 275 ? 4.707 -24.172 -25.875 1 25.36 275 GLN A N 1
ATOM 2071 C CA . GLN A 1 275 ? 3.686 -24.875 -26.656 1 25.36 275 GLN A CA 1
ATOM 2072 C C . GLN A 1 275 ? 2.615 -23.906 -27.156 1 25.36 275 GLN A C 1
ATOM 2074 O O . GLN A 1 275 ? 2.113 -23.078 -26.375 1 25.36 275 GLN A O 1
ATOM 2079 N N . GLU A 1 276 ? 2.416 -23.641 -28.422 1 26.3 276 GLU A N 1
ATOM 2080 C CA . GLU A 1 276 ? 1.558 -22.875 -29.312 1 26.3 276 GLU A CA 1
ATOM 2081 C C . GLU A 1 276 ? 0.084 -23.078 -28.969 1 26.3 276 GLU A C 1
ATOM 2083 O O . GLU A 1 276 ? -0.512 -24.094 -29.344 1 26.3 276 GLU A O 1
ATOM 2088 N N . GLN A 1 277 ? -0.429 -22.922 -27.797 1 24.72 277 GLN A N 1
ATOM 2089 C CA . GLN A 1 277 ? -1.862 -23.188 -27.906 1 24.72 277 GLN A CA 1
ATOM 2090 C C . GLN A 1 277 ? -2.559 -22.094 -28.703 1 24.72 277 GLN A C 1
ATOM 2092 O O . GLN A 1 277 ? -2.314 -20.906 -28.5 1 24.72 277 GLN A O 1
ATOM 2097 N N . GLU A 1 278 ? -3.115 -22.375 -29.891 1 26.5 278 GLU A N 1
ATOM 2098 C CA . GLU A 1 278 ? -3.893 -21.672 -30.906 1 26.5 278 GLU A CA 1
ATOM 2099 C C . GLU A 1 278 ? -5.09 -20.953 -30.297 1 26.5 278 GLU A C 1
ATOM 2101 O O . GLU A 1 278 ? -5.98 -21.594 -29.734 1 26.5 278 GLU A O 1
ATOM 2106 N N . PRO A 1 279 ? -4.965 -19.828 -29.75 1 25.67 279 PRO A N 1
ATOM 2107 C CA . PRO A 1 279 ? -6.199 -19.219 -29.266 1 25.67 279 PRO A CA 1
ATOM 2108 C C . PRO A 1 279 ? -7.273 -19.094 -30.344 1 25.67 279 PRO A C 1
ATOM 2110 O O . PRO A 1 279 ? -6.961 -18.781 -31.5 1 25.67 279 PRO A O 1
ATOM 2113 N N . ILE A 1 280 ? -8.391 -19.719 -30.234 1 25.52 280 ILE A N 1
ATOM 2114 C CA . ILE A 1 280 ? -9.578 -19.703 -31.078 1 25.52 280 ILE A CA 1
ATOM 2115 C C . ILE A 1 280 ? -10.133 -18.281 -31.172 1 25.52 280 ILE A C 1
ATOM 2117 O O . ILE A 1 280 ? -10.516 -17.703 -30.156 1 25.52 280 ILE A O 1
ATOM 2121 N N . VAL A 1 281 ? -9.641 -17.422 -32.094 1 27.44 281 VAL A N 1
ATOM 2122 C CA . VAL A 1 281 ? -10.023 -16.062 -32.469 1 27.44 281 VAL A CA 1
ATOM 2123 C C . VAL A 1 281 ? -11.492 -16.031 -32.906 1 27.44 281 VAL A C 1
ATOM 2125 O O . VAL A 1 281 ? -11.875 -16.719 -33.844 1 27.44 281 VAL A O 1
ATOM 2128 N N . PRO A 1 282 ? -12.383 -15.719 -31.984 1 22.84 282 PRO A N 1
ATOM 2129 C CA . PRO A 1 282 ? -13.719 -15.594 -32.562 1 22.84 282 PRO A CA 1
ATOM 2130 C C . PRO A 1 282 ? -13.773 -14.578 -33.688 1 22.84 282 PRO A C 1
ATOM 2132 O O . PRO A 1 282 ? -12.984 -13.625 -33.719 1 22.84 282 PRO A O 1
ATOM 2135 N N . ALA A 1 283 ? -14.445 -14.867 -34.812 1 24.39 283 ALA A N 1
ATOM 2136 C CA . ALA A 1 283 ? -14.695 -14.305 -36.125 1 24.39 283 ALA A CA 1
ATOM 2137 C C . ALA A 1 283 ? -15.422 -12.969 -36.031 1 24.39 283 ALA A C 1
ATOM 2139 O O . ALA A 1 283 ? -16.578 -12.914 -35.594 1 24.39 283 ALA A O 1
ATOM 2140 N N . ASN A 1 284 ? -14.766 -11.789 -35.562 1 24.72 284 ASN A N 1
ATOM 2141 C CA . ASN A 1 284 ? -15.516 -10.539 -35.531 1 24.72 284 ASN A CA 1
ATOM 2142 C C . ASN A 1 284 ? -16.016 -10.164 -36.938 1 24.72 284 ASN A C 1
ATOM 2144 O O . ASN A 1 284 ? -15.344 -10.398 -37.938 1 24.72 284 ASN A O 1
ATOM 2148 N N . PRO A 1 285 ? -17.234 -9.656 -37.094 1 25.84 285 PRO A N 1
ATOM 2149 C CA . PRO A 1 285 ? -17.953 -9.266 -38.281 1 25.84 285 PRO A CA 1
ATOM 2150 C C . PRO A 1 285 ? -17.266 -8.133 -39.062 1 25.84 285 PRO A C 1
ATOM 2152 O O . PRO A 1 285 ? -16.469 -7.387 -38.469 1 25.84 285 PRO A O 1
ATOM 2155 N N . SER A 1 286 ? -17.422 -7.898 -40.406 1 27.19 286 SER A N 1
ATOM 2156 C CA . SER A 1 286 ? -16.906 -7.23 -41.594 1 27.19 286 SER A CA 1
ATOM 2157 C C . SER A 1 286 ? -17.031 -5.715 -41.5 1 27.19 286 SER A C 1
ATOM 2159 O O . SER A 1 286 ? -17.938 -5.121 -42.062 1 27.19 286 SER A O 1
ATOM 2161 N N . THR A 1 287 ? -16.969 -4.973 -40.344 1 31.12 287 THR A N 1
ATOM 2162 C CA . THR A 1 287 ? -17.406 -3.592 -40.5 1 31.12 287 THR A CA 1
ATOM 2163 C C . THR A 1 287 ? -16.5 -2.861 -41.5 1 31.12 287 THR A C 1
ATOM 2165 O O . THR A 1 287 ? -15.352 -3.25 -41.688 1 31.12 287 THR A O 1
ATOM 2168 N N . PRO A 1 288 ? -16.828 -1.58 -42 1 33.94 288 PRO A N 1
ATOM 2169 C CA . PRO A 1 288 ? -16.328 -0.827 -43.156 1 33.94 288 PRO A CA 1
ATOM 2170 C C . PRO A 1 288 ? -14.82 -0.61 -43.125 1 33.94 288 PRO A C 1
ATOM 2172 O O . PRO A 1 288 ? -14.219 -0.634 -42.031 1 33.94 288 PRO A O 1
ATOM 2175 N N . PRO A 1 289 ? -14.055 -0.372 -44.375 1 32.66 289 PRO A N 1
ATOM 2176 C CA . PRO A 1 289 ? -12.625 -0.582 -44.594 1 32.66 289 PRO A CA 1
ATOM 2177 C C . PRO A 1 289 ? -11.75 0.269 -43.688 1 32.66 289 PRO A C 1
ATOM 2179 O O . PRO A 1 289 ? -11.695 1.492 -43.844 1 32.66 289 PRO A O 1
ATOM 2182 N N . ALA A 1 290 ? -11.953 0.291 -42.406 1 38.19 290 ALA A N 1
ATOM 2183 C CA . ALA A 1 290 ? -11.188 1.044 -41.406 1 38.19 290 ALA A CA 1
ATOM 2184 C C . ALA A 1 290 ? -9.719 1.139 -41.812 1 38.19 290 ALA A C 1
ATOM 2186 O O . ALA A 1 290 ? -9.203 0.273 -42.5 1 38.19 290 ALA A O 1
ATOM 2187 N N . PRO A 1 291 ? -9.164 2.381 -41.719 1 48.97 291 PRO A N 1
ATOM 2188 C CA . PRO A 1 291 ? -7.742 2.471 -42.031 1 48.97 291 PRO A CA 1
ATOM 2189 C C . PRO A 1 291 ? -6.969 1.201 -41.688 1 48.97 291 PRO A C 1
ATOM 2191 O O . PRO A 1 291 ? -7.359 0.472 -40.781 1 48.97 291 PRO A O 1
ATOM 2194 N N . ARG A 1 292 ? -6.324 0.655 -42.656 1 58.31 292 ARG A N 1
ATOM 2195 C CA . ARG A 1 292 ? -5.699 -0.662 -42.594 1 58.31 292 ARG A CA 1
ATOM 2196 C C . ARG A 1 292 ? -5.082 -0.89 -41.219 1 58.31 292 ARG A C 1
ATOM 2198 O O . ARG A 1 292 ? -4.301 -0.068 -40.719 1 58.31 292 ARG A O 1
ATOM 2205 N N . GLU A 1 293 ? -5.727 -1.538 -40.344 1 71.31 293 GLU A N 1
ATOM 2206 C CA . GLU A 1 293 ? -5.195 -1.967 -39.062 1 71.31 293 GLU A CA 1
ATOM 2207 C C . GLU A 1 293 ? -3.859 -2.684 -39.219 1 71.31 293 GLU A C 1
ATOM 2209 O O . GLU A 1 293 ? -3.711 -3.545 -40.094 1 71.31 293 GLU A O 1
ATOM 2214 N N . VAL A 1 294 ? -2.764 -2.055 -38.562 1 80.56 294 VAL A N 1
ATOM 2215 C CA . VAL A 1 294 ? -1.462 -2.713 -38.625 1 80.56 294 VAL A CA 1
ATOM 2216 C C . VAL A 1 294 ? -1.523 -4.023 -37.812 1 80.56 294 VAL A C 1
ATOM 2218 O O . VAL A 1 294 ? -1.968 -4.043 -36.688 1 80.56 294 VAL A O 1
ATOM 2221 N N . LYS A 1 295 ? -1.294 -5.148 -38.562 1 78.81 295 LYS A N 1
ATOM 2222 C CA . LYS A 1 295 ? -1.15 -6.465 -37.938 1 78.81 295 LYS A CA 1
ATOM 2223 C C . LYS A 1 295 ? 0.295 -6.949 -38 1 78.81 295 LYS A C 1
ATOM 2225 O O . LYS A 1 295 ? 0.893 -6.984 -39.094 1 78.81 295 LYS A O 1
ATOM 2230 N N . CYS A 1 296 ? 0.764 -7.312 -36.812 1 79.69 296 CYS A N 1
ATOM 2231 C CA . CYS A 1 296 ? 2.205 -7.539 -36.781 1 79.69 296 CYS A CA 1
ATOM 2232 C C . CYS A 1 296 ? 2.615 -8.625 -37.75 1 79.69 296 CYS A C 1
ATOM 2234 O O . CYS A 1 296 ? 3.51 -8.414 -38.594 1 79.69 296 CYS A O 1
ATOM 2236 N N . TYR A 1 297 ? 1.993 -9.727 -37.781 1 80.12 297 TYR A N 1
ATOM 2237 C CA . TYR A 1 297 ? 2.473 -10.844 -38.562 1 80.12 297 TYR A CA 1
ATOM 2238 C C . TYR A 1 297 ? 2.154 -10.633 -40.062 1 80.12 297 TYR A C 1
ATOM 2240 O O . TYR A 1 297 ? 2.885 -11.109 -40.938 1 80.12 297 TYR A O 1
ATOM 2248 N N . ASP A 1 298 ? 1.112 -9.875 -40.344 1 80.31 298 ASP A N 1
ATOM 2249 C CA . ASP A 1 298 ? 0.814 -9.516 -41.719 1 80.31 298 ASP A CA 1
ATOM 2250 C C . ASP A 1 298 ? 1.79 -8.469 -42.25 1 80.31 298 ASP A C 1
ATOM 2252 O O . ASP A 1 298 ? 2.088 -8.422 -43.438 1 80.31 298 ASP A O 1
ATOM 2256 N N . ASP A 1 299 ? 2.279 -7.676 -41.312 1 85.94 299 ASP A N 1
ATOM 2257 C CA . ASP A 1 299 ? 3.088 -6.531 -41.719 1 85.94 299 ASP A CA 1
ATOM 2258 C C . ASP A 1 299 ? 4.539 -6.695 -41.281 1 85.94 299 ASP A C 1
ATOM 2260 O O . ASP A 1 299 ? 5.32 -5.742 -41.312 1 85.94 299 ASP A O 1
ATOM 2264 N N . ASP A 1 300 ? 4.848 -7.883 -40.875 1 86.19 300 ASP A N 1
ATOM 2265 C CA . ASP A 1 300 ? 6.203 -8.133 -40.406 1 86.19 300 ASP A CA 1
ATOM 2266 C C . ASP A 1 300 ? 7.238 -7.816 -41.469 1 86.19 300 ASP A C 1
ATOM 2268 O O . ASP A 1 300 ? 7.059 -8.18 -42.625 1 86.19 300 ASP A O 1
ATOM 2272 N N . ASN A 1 301 ? 8.305 -7.16 -41.062 1 88.81 301 ASN A N 1
ATOM 2273 C CA . ASN A 1 301 ? 9.414 -6.77 -41.938 1 88.81 301 ASN A CA 1
ATOM 2274 C C . ASN A 1 301 ? 8.953 -5.867 -43.062 1 88.81 301 ASN A C 1
ATOM 2276 O O . ASN A 1 301 ? 9.5 -5.91 -44.156 1 88.81 301 ASN A O 1
ATOM 2280 N N . SER A 1 302 ? 7.887 -5.168 -42.812 1 88.69 302 SER A N 1
ATOM 2281 C CA . SER A 1 302 ? 7.387 -4.238 -43.812 1 88.69 302 SER A CA 1
ATOM 2282 C C . SER A 1 302 ? 7.301 -2.818 -43.281 1 88.69 302 SER A C 1
ATOM 2284 O O . SER A 1 302 ? 7.406 -2.611 -42.062 1 88.69 302 SER A O 1
ATOM 2286 N N . GLN A 1 303 ? 7.258 -1.874 -44.188 1 90.56 303 GLN A N 1
ATOM 2287 C CA . GLN A 1 303 ? 7.062 -0.474 -43.812 1 90.56 303 GLN A CA 1
ATOM 2288 C C . GLN A 1 303 ? 5.59 -0.084 -43.906 1 90.56 303 GLN A C 1
ATOM 2290 O O . GLN A 1 303 ? 4.918 -0.416 -44.906 1 90.56 303 GLN A O 1
ATOM 2295 N N . VAL A 1 304 ? 5.059 0.461 -42.875 1 88.62 304 VAL A N 1
ATOM 2296 C CA . VAL A 1 304 ? 3.676 0.925 -42.844 1 88.62 304 VAL A CA 1
ATOM 2297 C C . VAL A 1 304 ? 3.637 2.428 -42.594 1 88.62 304 VAL A C 1
ATOM 2299 O O . VAL A 1 304 ? 4.516 2.969 -41.906 1 88.62 304 VAL A O 1
ATOM 2302 N N . ASP A 1 305 ? 2.752 3.072 -43.188 1 85.44 305 ASP A N 1
ATOM 2303 C CA . ASP A 1 305 ? 2.52 4.496 -42.938 1 85.44 305 ASP A CA 1
ATOM 2304 C C . ASP A 1 305 ? 1.359 4.715 -41.969 1 85.44 305 ASP A C 1
ATOM 2306 O O . ASP A 1 305 ? 0.236 4.277 -42.25 1 85.44 305 ASP A O 1
ATOM 2310 N N . VAL A 1 306 ? 1.654 5.238 -40.875 1 81.81 306 VAL A N 1
ATOM 2311 C CA . VAL A 1 306 ? 0.645 5.566 -39.875 1 81.81 306 VAL A CA 1
ATOM 2312 C C . VAL A 1 306 ? 0.6 7.078 -39.688 1 81.81 306 VAL A C 1
ATOM 2314 O O . VAL A 1 306 ? 1.521 7.656 -39.094 1 81.81 306 VAL A O 1
ATOM 2317 N N . ASP A 1 307 ? -0.482 7.711 -40.188 1 75.81 307 ASP A N 1
ATOM 2318 C CA . ASP A 1 307 ? -0.729 9.141 -40.062 1 75.81 307 ASP A CA 1
ATOM 2319 C C . ASP A 1 307 ? 0.459 9.953 -40.562 1 75.81 307 ASP A C 1
ATOM 2321 O O . ASP A 1 307 ? 0.897 10.898 -39.906 1 75.81 307 ASP A O 1
ATOM 2325 N N . GLY A 1 308 ? 1.044 9.547 -41.625 1 79.69 308 GLY A N 1
ATOM 2326 C CA . GLY A 1 308 ? 2.096 10.305 -42.281 1 79.69 308 GLY A CA 1
ATOM 2327 C C . GLY A 1 308 ? 3.488 9.922 -41.812 1 79.69 308 GLY A C 1
ATOM 2328 O O . GLY A 1 308 ? 4.484 10.43 -42.344 1 79.69 308 GLY A O 1
ATOM 2329 N N . THR A 1 309 ? 3.562 9.125 -40.812 1 87.12 309 THR A N 1
ATOM 2330 C CA . THR A 1 309 ? 4.855 8.656 -40.344 1 87.12 309 THR A CA 1
ATOM 2331 C C . THR A 1 309 ? 5.09 7.199 -40.719 1 87.12 309 THR A C 1
ATOM 2333 O O . THR A 1 309 ? 4.219 6.352 -40.531 1 87.12 309 THR A O 1
ATOM 2336 N N . LYS A 1 310 ? 6.238 6.992 -41.281 1 90.06 310 LYS A N 1
ATOM 2337 C CA . LYS A 1 310 ? 6.547 5.641 -41.719 1 90.06 310 LYS A CA 1
ATOM 2338 C C . LYS A 1 310 ? 7.227 4.832 -40.625 1 90.06 310 LYS A C 1
ATOM 2340 O O . LYS A 1 310 ? 8.141 5.328 -39.969 1 90.06 310 LYS A O 1
ATOM 2345 N N . TYR A 1 311 ? 6.734 3.67 -40.406 1 91.88 311 TYR A N 1
ATOM 2346 C CA . TYR A 1 311 ? 7.293 2.74 -39.438 1 91.88 311 TYR A CA 1
ATOM 2347 C C . TYR A 1 311 ? 7.688 1.426 -40.094 1 91.88 311 TYR A C 1
ATOM 2349 O O . TYR A 1 311 ? 7.004 0.958 -41 1 91.88 311 TYR A O 1
ATOM 2357 N N . GLU A 1 312 ? 8.805 0.836 -39.688 1 93.69 312 GLU A N 1
ATOM 2358 C CA . GLU A 1 312 ? 9.102 -0.565 -39.969 1 93.69 312 GLU A CA 1
ATOM 2359 C C . GLU A 1 312 ? 8.578 -1.476 -38.844 1 93.69 312 GLU A C 1
ATOM 2361 O O . GLU A 1 312 ? 8.766 -1.193 -37.656 1 93.69 312 GLU A O 1
ATOM 2366 N N . ILE A 1 313 ? 7.898 -2.49 -39.281 1 90.94 313 ILE A N 1
ATOM 2367 C CA . ILE A 1 313 ? 7.293 -3.412 -38.312 1 90.94 313 ILE A CA 1
ATOM 2368 C C . ILE A 1 313 ? 8.195 -4.633 -38.156 1 90.94 313 ILE A C 1
ATOM 2370 O O . ILE A 1 313 ? 8.711 -5.176 -39.125 1 90.94 313 ILE A O 1
ATOM 2374 N N . ARG A 1 314 ? 8.508 -5.008 -36.906 1 90.12 314 ARG A N 1
ATOM 2375 C CA . ARG A 1 314 ? 9.203 -6.238 -36.531 1 90.12 314 ARG A CA 1
ATOM 2376 C C . ARG A 1 314 ? 8.445 -7.02 -35.469 1 90.12 314 ARG A C 1
ATOM 2378 O O . ARG A 1 314 ? 8.422 -6.621 -34.312 1 90.12 314 ARG A O 1
ATOM 2385 N N . CYS A 1 315 ? 7.891 -8.055 -36.031 1 80.69 315 CYS A N 1
ATOM 2386 C CA . CYS A 1 315 ? 7.223 -8.93 -35.094 1 80.69 315 CYS A CA 1
ATOM 2387 C C . CYS A 1 315 ? 8.234 -9.773 -34.312 1 80.69 315 CYS A C 1
ATOM 2389 O O . CYS A 1 315 ? 9.312 -10.078 -34.812 1 80.69 315 CYS A O 1
ATOM 2391 N N . ASP A 1 316 ? 7.961 -10.008 -33.062 1 75.19 316 ASP A N 1
ATOM 2392 C CA . ASP A 1 316 ? 8.742 -10.859 -32.156 1 75.19 316 ASP A CA 1
ATOM 2393 C C . ASP A 1 316 ? 10.07 -10.211 -31.812 1 75.19 316 ASP A C 1
ATOM 2395 O O . ASP A 1 316 ? 11.07 -10.906 -31.609 1 75.19 316 ASP A O 1
ATOM 2399 N N . LYS A 1 317 ? 10.07 -8.867 -32.031 1 80.38 317 LYS A N 1
ATOM 2400 C CA . LYS A 1 317 ? 11.234 -8.102 -31.578 1 80.38 317 LYS A CA 1
ATOM 2401 C C . LYS A 1 317 ? 10.859 -7.098 -30.5 1 80.38 317 LYS A C 1
ATOM 2403 O O . LYS A 1 317 ? 9.695 -6.691 -30.391 1 80.38 317 LYS A O 1
ATOM 2408 N N . GLN A 1 318 ? 11.812 -6.816 -29.656 1 76.62 318 GLN A N 1
ATOM 2409 C CA . GLN A 1 318 ? 11.523 -5.918 -28.531 1 76.62 318 GLN A CA 1
ATOM 2410 C C . GLN A 1 318 ? 12.664 -4.93 -28.312 1 76.62 318 GLN A C 1
ATOM 2412 O O . GLN A 1 318 ? 13.828 -5.254 -28.547 1 76.62 318 GLN A O 1
ATOM 2417 N N . TYR A 1 319 ? 12.195 -3.67 -27.969 1 73.38 319 TYR A N 1
ATOM 2418 C CA . TYR A 1 319 ? 13.125 -2.674 -27.453 1 73.38 319 TYR A CA 1
ATOM 2419 C C . TYR A 1 319 ? 13.258 -2.795 -25.938 1 73.38 319 TYR A C 1
ATOM 2421 O O . TYR A 1 319 ? 12.305 -3.164 -25.25 1 73.38 319 TYR A O 1
ATOM 2429 N N . ARG A 1 320 ? 14.43 -2.664 -25.359 1 58.97 320 ARG A N 1
ATOM 2430 C CA . ARG A 1 320 ? 14.602 -2.822 -23.922 1 58.97 320 ARG A CA 1
ATOM 2431 C C . ARG A 1 320 ? 15 -1.504 -23.266 1 58.97 320 ARG A C 1
ATOM 2433 O O . ARG A 1 320 ? 14.781 -1.302 -22.078 1 58.97 320 ARG A O 1
ATOM 2440 N N . GLU A 1 321 ? 15.57 -0.582 -24.031 1 57.44 321 GLU A N 1
ATOM 2441 C CA . GLU A 1 321 ? 16.156 0.589 -23.391 1 57.44 321 GLU A CA 1
ATOM 2442 C C . GLU A 1 321 ? 15.195 1.773 -23.422 1 57.44 321 GLU A C 1
ATOM 2444 O O . GLU A 1 321 ? 14.484 1.981 -24.406 1 57.44 321 GLU A O 1
ATOM 2449 N N . ASP A 1 322 ? 15.086 2.547 -22.344 1 54.97 322 ASP A N 1
ATOM 2450 C CA . ASP A 1 322 ? 14.477 3.869 -22.219 1 54.97 322 ASP A CA 1
ATOM 2451 C C . ASP A 1 322 ? 13.008 3.842 -22.625 1 54.97 322 ASP A C 1
ATOM 2453 O O . ASP A 1 322 ? 12.578 4.629 -23.469 1 54.97 322 ASP A O 1
ATOM 2457 N N . SER A 1 323 ? 12.227 2.871 -22.062 1 60.56 323 SER A N 1
ATOM 2458 C CA . SER A 1 323 ? 10.828 2.791 -22.469 1 60.56 323 SER A CA 1
ATOM 2459 C C . SER A 1 323 ? 9.93 3.588 -21.531 1 60.56 323 SER A C 1
ATOM 2461 O O . SER A 1 323 ? 10.258 3.773 -20.359 1 60.56 323 SER A O 1
ATOM 2463 N N . ARG A 1 324 ? 8.891 4.281 -22.141 1 60.56 324 ARG A N 1
ATOM 2464 C CA . ARG A 1 324 ? 7.781 4.883 -21.406 1 60.56 324 ARG A CA 1
ATOM 2465 C C . ARG A 1 324 ? 6.477 4.141 -21.688 1 60.56 324 ARG A C 1
ATOM 2467 O O . ARG A 1 324 ? 6.055 4.016 -22.844 1 60.56 324 ARG A O 1
ATOM 2474 N N . HIS A 1 325 ? 5.969 3.604 -20.672 1 57.59 325 HIS A N 1
ATOM 2475 C CA . HIS A 1 325 ? 4.629 3.051 -20.844 1 57.59 325 HIS A CA 1
ATOM 2476 C C . HIS A 1 325 ? 3.6 4.156 -21.062 1 57.59 325 HIS A C 1
ATOM 2478 O O . HIS A 1 325 ? 3.533 5.105 -20.266 1 57.59 325 HIS A O 1
ATOM 2484 N N . VAL A 1 326 ? 2.795 4 -22.203 1 58.69 326 VAL A N 1
ATOM 2485 C CA . VAL A 1 326 ? 1.902 5.113 -22.516 1 58.69 326 VAL A CA 1
ATOM 2486 C C . VAL A 1 326 ? 0.449 4.652 -22.422 1 58.69 326 VAL A C 1
ATOM 2488 O O . VAL A 1 326 ? -0.434 5.441 -22.078 1 58.69 326 VAL A O 1
ATOM 2491 N N . ALA A 1 327 ? 0.118 3.441 -22.781 1 61.62 327 ALA A N 1
ATOM 2492 C CA . ALA A 1 327 ? -1.281 3.021 -22.781 1 61.62 327 ALA A CA 1
ATOM 2493 C C . ALA A 1 327 ? -1.397 1.501 -22.75 1 61.62 327 ALA A C 1
ATOM 2495 O O . ALA A 1 327 ? -0.483 0.791 -23.172 1 61.62 327 ALA A O 1
ATOM 2496 N N . SER A 1 328 ? -2.555 1.081 -22 1 60.81 328 SER A N 1
ATOM 2497 C CA . SER A 1 328 ? -2.963 -0.318 -22.078 1 60.81 328 SER A CA 1
ATOM 2498 C C . SER A 1 328 ? -4.359 -0.454 -22.672 1 60.81 328 SER A C 1
ATOM 2500 O O . SER A 1 328 ? -5.148 0.493 -22.641 1 60.81 328 SER A O 1
ATOM 2502 N N . GLY A 1 329 ? -4.605 -1.654 -23.359 1 61.31 329 GLY A N 1
ATOM 2503 C CA . GLY A 1 329 ? -5.926 -1.928 -23.906 1 61.31 329 GLY A CA 1
ATOM 2504 C C . GLY A 1 329 ? -6.156 -1.272 -25.25 1 61.31 329 GLY A C 1
ATOM 2505 O O . GLY A 1 329 ? -7.301 -1.027 -25.641 1 61.31 329 GLY A O 1
ATOM 2506 N N . ILE A 1 330 ? -5.062 -0.848 -25.875 1 68.25 330 ILE A N 1
ATOM 2507 C CA . ILE A 1 330 ? -5.191 -0.223 -27.188 1 68.25 330 ILE A CA 1
ATOM 2508 C C . ILE A 1 330 ? -4.672 -1.173 -28.266 1 68.25 330 ILE A C 1
ATOM 2510 O O . ILE A 1 330 ? -4 -2.162 -27.953 1 68.25 330 ILE A O 1
ATOM 2514 N N . SER A 1 331 ? -5.148 -0.972 -29.469 1 75.06 331 SER A N 1
ATOM 2515 C CA . SER A 1 331 ? -4.68 -1.783 -30.578 1 75.06 331 SER A CA 1
ATOM 2516 C C . SER A 1 331 ? -3.238 -1.444 -30.938 1 75.06 331 SER A C 1
ATOM 2518 O O . SER A 1 331 ? -2.73 -0.387 -30.562 1 75.06 331 SER A O 1
ATOM 2520 N N . TYR A 1 332 ? -2.568 -2.387 -31.578 1 83.31 332 TYR A N 1
ATOM 2521 C CA . TYR A 1 332 ? -1.213 -2.162 -32.062 1 83.31 332 TYR A CA 1
ATOM 2522 C C . TYR A 1 332 ? -1.142 -0.898 -32.906 1 83.31 332 TYR A C 1
ATOM 2524 O O . TYR A 1 332 ? -0.213 -0.099 -32.781 1 83.31 332 TYR A O 1
ATOM 2532 N N . THR A 1 333 ? -2.158 -0.699 -33.688 1 83.75 333 THR A N 1
ATOM 2533 C CA . THR A 1 333 ? -2.221 0.487 -34.531 1 83.75 333 THR A CA 1
ATOM 2534 C C . THR A 1 333 ? -2.297 1.754 -33.688 1 83.75 333 THR A C 1
ATOM 2536 O O . THR A 1 333 ? -1.612 2.738 -33.969 1 83.75 333 THR A O 1
ATOM 2539 N N . GLU A 1 334 ? -3.078 1.616 -32.719 1 79.88 334 GLU A N 1
ATOM 2540 C CA . GLU A 1 334 ? -3.201 2.768 -31.828 1 79.88 334 GLU A CA 1
ATOM 2541 C C . GLU A 1 334 ? -1.888 3.047 -31.109 1 79.88 334 GLU A C 1
ATOM 2543 O O . GLU A 1 334 ? -1.529 4.203 -30.875 1 79.88 334 GLU A O 1
ATOM 2548 N N . CYS A 1 335 ? -1.248 2.047 -30.719 1 84.75 335 CYS A N 1
ATOM 2549 C CA . CYS A 1 335 ? 0.059 2.189 -30.094 1 84.75 335 CYS A CA 1
ATOM 2550 C C . CYS A 1 335 ? 1.017 2.965 -30.984 1 84.75 335 CYS A C 1
ATOM 2552 O O . CYS A 1 335 ? 1.668 3.91 -30.547 1 84.75 335 CYS A O 1
ATOM 2554 N N . ILE A 1 336 ? 1.065 2.602 -32.219 1 88.12 336 ILE A N 1
ATOM 2555 C CA . ILE A 1 336 ? 1.935 3.258 -33.188 1 88.12 336 ILE A CA 1
ATOM 2556 C C . ILE A 1 336 ? 1.498 4.711 -33.375 1 88.12 336 ILE A C 1
ATOM 2558 O O . ILE A 1 336 ? 2.336 5.609 -33.469 1 88.12 336 ILE A O 1
ATOM 2562 N N . ASN A 1 337 ? 0.24 4.902 -33.281 1 84.12 337 ASN A N 1
ATOM 2563 C CA . ASN A 1 337 ? -0.285 6.258 -33.438 1 84.12 337 ASN A CA 1
ATOM 2564 C C . ASN A 1 337 ? 0.17 7.145 -32.281 1 84.12 337 ASN A C 1
ATOM 2566 O O . ASN A 1 337 ? 0.488 8.32 -32.469 1 84.12 337 ASN A O 1
ATOM 2570 N N . LEU A 1 338 ? 0.151 6.566 -31.109 1 83.44 338 LEU A N 1
ATOM 2571 C CA . LEU A 1 338 ? 0.6 7.312 -29.938 1 83.44 338 LEU A CA 1
ATOM 2572 C C . LEU A 1 338 ? 2.053 7.746 -30.094 1 83.44 338 LEU A C 1
ATOM 2574 O O . LEU A 1 338 ? 2.42 8.852 -29.688 1 83.44 338 LEU A O 1
ATOM 2578 N N . CYS A 1 339 ? 2.787 6.906 -30.625 1 86.69 339 CYS A N 1
ATOM 2579 C CA . CYS A 1 339 ? 4.184 7.25 -30.859 1 86.69 339 CYS A CA 1
ATOM 2580 C C . CYS A 1 339 ? 4.301 8.352 -31.906 1 86.69 339 CYS A C 1
ATOM 2582 O O . CYS A 1 339 ? 5.109 9.273 -31.75 1 86.69 339 CYS A O 1
ATOM 2584 N N . SER A 1 340 ? 3.541 8.297 -32.906 1 85.19 340 SER A N 1
ATOM 2585 C CA . SER A 1 340 ? 3.553 9.312 -33.938 1 85.19 340 SER A CA 1
ATOM 2586 C C . SER A 1 340 ? 3.201 10.688 -33.375 1 85.19 340 SER A C 1
ATOM 2588 O O . SER A 1 340 ? 3.686 11.703 -33.875 1 85.19 340 SER A O 1
ATOM 2590 N N . ALA A 1 341 ? 2.451 10.664 -32.406 1 78.75 341 ALA A N 1
ATOM 2591 C CA . ALA A 1 341 ? 1.979 11.914 -31.828 1 78.75 341 ALA A CA 1
ATOM 2592 C C . ALA A 1 341 ? 2.98 12.461 -30.812 1 78.75 341 ALA A C 1
ATOM 2594 O O . ALA A 1 341 ? 2.836 13.586 -30.328 1 78.75 341 ALA A O 1
ATOM 2595 N N . ASP A 1 342 ? 3.861 11.664 -30.438 1 78.19 342 ASP A N 1
ATOM 2596 C CA . ASP A 1 342 ? 4.879 12.016 -29.453 1 78.19 342 ASP A CA 1
ATOM 2597 C C . ASP A 1 342 ? 6.219 12.312 -30.125 1 78.19 342 ASP A C 1
ATOM 2599 O O . ASP A 1 342 ? 6.863 11.406 -30.672 1 78.19 342 ASP A O 1
ATOM 2603 N N . SER A 1 343 ? 6.625 13.578 -29.969 1 79.12 343 SER A N 1
ATOM 2604 C CA . SER A 1 343 ? 7.828 14.016 -30.672 1 79.12 343 SER A CA 1
ATOM 2605 C C . SER A 1 343 ? 9.078 13.352 -30.094 1 79.12 343 SER A C 1
ATOM 2607 O O . SER A 1 343 ? 10.117 13.305 -30.75 1 79.12 343 SER A O 1
ATOM 2609 N N . THR A 1 344 ? 8.961 12.766 -28.984 1 78.69 344 THR A N 1
ATOM 2610 C CA . THR A 1 344 ? 10.133 12.156 -28.359 1 78.69 344 THR A CA 1
ATOM 2611 C C . THR A 1 344 ? 10.172 10.656 -28.641 1 78.69 344 THR A C 1
ATOM 2613 O O . THR A 1 344 ? 11.148 9.984 -28.297 1 78.69 344 THR A O 1
ATOM 2616 N N . CYS A 1 345 ? 9.141 10.203 -29.312 1 85.44 345 CYS A N 1
ATOM 2617 C CA . CYS A 1 345 ? 9.039 8.766 -29.562 1 85.44 345 CYS A CA 1
ATOM 2618 C C . CYS A 1 345 ? 9.586 8.414 -30.938 1 85.44 345 CYS A C 1
ATOM 2620 O O . CYS A 1 345 ? 9.242 9.062 -31.922 1 85.44 345 CYS A O 1
ATOM 2622 N N . ASN A 1 346 ? 10.438 7.309 -30.906 1 88.88 346 ASN A N 1
ATOM 2623 C CA . ASN A 1 346 ? 10.953 6.828 -32.188 1 88.88 346 ASN A CA 1
ATOM 2624 C C . ASN A 1 346 ? 10.586 5.367 -32.438 1 88.88 346 ASN A C 1
ATOM 2626 O O . ASN A 1 346 ? 10.703 4.871 -33.562 1 88.88 346 ASN A O 1
ATOM 2630 N N . SER A 1 347 ? 10.195 4.676 -31.406 1 89.12 347 SER A N 1
ATOM 2631 C CA . SER A 1 347 ? 9.867 3.262 -31.547 1 89.12 347 SER A CA 1
ATOM 2632 C C . SER A 1 347 ? 8.883 2.812 -30.484 1 89.12 347 SER A C 1
ATOM 2634 O O . SER A 1 347 ? 8.703 3.49 -29.469 1 89.12 347 SER A O 1
ATOM 2636 N N . VAL A 1 348 ? 8.156 1.752 -30.844 1 87.06 348 VAL A N 1
ATOM 2637 C CA . VAL A 1 348 ? 7.168 1.242 -29.906 1 87.06 348 VAL A CA 1
ATOM 2638 C C . VAL A 1 348 ? 7.359 -0.261 -29.719 1 87.06 348 VAL A C 1
ATOM 2640 O O . VAL A 1 348 ? 7.863 -0.945 -30.609 1 87.06 348 VAL A O 1
ATOM 2643 N N . ASP A 1 349 ? 7.008 -0.671 -28.516 1 81.94 349 ASP A N 1
ATOM 2644 C CA . ASP A 1 349 ? 6.793 -2.088 -28.234 1 81.94 349 ASP A CA 1
ATOM 2645 C C . ASP A 1 349 ? 5.363 -2.34 -27.75 1 81.94 349 ASP A C 1
ATOM 2647 O O . ASP A 1 349 ? 4.879 -1.661 -26.844 1 81.94 349 ASP A O 1
ATOM 2651 N N . TYR A 1 350 ? 4.711 -3.164 -28.641 1 79.75 350 TYR A N 1
ATOM 2652 C CA . TYR A 1 350 ? 3.35 -3.578 -28.312 1 79.75 350 TYR A CA 1
ATOM 2653 C C . TYR A 1 350 ? 3.33 -4.996 -27.75 1 79.75 350 TYR A C 1
ATOM 2655 O O . TYR A 1 350 ? 3.842 -5.926 -28.391 1 79.75 350 TYR A O 1
ATOM 2663 N N . TRP A 1 351 ? 2.926 -5.012 -26.578 1 67.81 351 TRP A N 1
ATOM 2664 C CA . TRP A 1 351 ? 2.928 -6.289 -25.875 1 67.81 351 TRP A CA 1
ATOM 2665 C C . TRP A 1 351 ? 1.508 -6.82 -25.703 1 67.81 351 TRP A C 1
ATOM 2667 O O . TRP A 1 351 ? 0.674 -6.184 -25.062 1 67.81 351 TRP A O 1
ATOM 2677 N N . ASP A 1 352 ? 1.146 -7.91 -26.547 1 54.38 352 ASP A N 1
ATOM 2678 C CA . ASP A 1 352 ? -0.185 -8.508 -26.453 1 54.38 352 ASP A CA 1
ATOM 2679 C C . ASP A 1 352 ? -0.11 -9.953 -25.969 1 54.38 352 ASP A C 1
ATOM 2681 O O . ASP A 1 352 ? -0.428 -10.875 -26.719 1 54.38 352 ASP A O 1
ATOM 2685 N N . PRO A 1 353 ? 0.633 -10.336 -25.078 1 46.56 353 PRO A N 1
ATOM 2686 C CA . PRO A 1 353 ? 0.691 -11.781 -24.859 1 46.56 353 PRO A CA 1
ATOM 2687 C C . PRO A 1 353 ? -0.674 -12.383 -24.531 1 46.56 353 PRO A C 1
ATOM 2689 O O . PRO A 1 353 ? -1.004 -13.469 -25.016 1 46.56 353 PRO A O 1
ATOM 2692 N N . ASN A 1 354 ? -1.46 -11.992 -23.609 1 44.25 354 ASN A N 1
ATOM 2693 C CA . ASN A 1 354 ? -2.732 -12.508 -23.125 1 44.25 354 ASN A CA 1
ATOM 2694 C C . ASN A 1 354 ? -3.764 -11.391 -22.953 1 44.25 354 ASN A C 1
ATOM 2696 O O . ASN A 1 354 ? -4.488 -11.359 -21.953 1 44.25 354 ASN A O 1
ATOM 2700 N N . GLY A 1 355 ? -3.75 -10.516 -23.969 1 48.81 355 GLY A N 1
ATOM 2701 C CA . GLY A 1 355 ? -4.75 -9.461 -23.906 1 48.81 355 GLY A CA 1
ATOM 2702 C C . GLY A 1 355 ? -4.227 -8.18 -23.266 1 48.81 355 GLY A C 1
ATOM 2703 O O . GLY A 1 355 ? -4.984 -7.23 -23.062 1 48.81 355 GLY A O 1
ATOM 2704 N N . GLY A 1 356 ? -3.186 -8.109 -22.75 1 51.75 356 GLY A N 1
ATOM 2705 C CA . GLY A 1 356 ? -2.729 -6.914 -22.062 1 51.75 356 GLY A CA 1
ATOM 2706 C C . GLY A 1 356 ? -2.578 -5.715 -22.984 1 51.75 356 GLY A C 1
ATOM 2707 O O . GLY A 1 356 ? -2.871 -4.586 -22.578 1 51.75 356 GLY A O 1
ATOM 2708 N N . ARG A 1 357 ? -2.584 -5.793 -24.234 1 64.44 357 ARG A N 1
ATOM 2709 C CA . ARG A 1 357 ? -2.486 -4.777 -25.266 1 64.44 357 ARG A CA 1
ATOM 2710 C C . ARG A 1 357 ? -1.773 -3.531 -24.75 1 64.44 357 ARG A C 1
ATOM 2712 O O . ARG A 1 357 ? -2.359 -2.447 -24.703 1 64.44 357 ARG A O 1
ATOM 2719 N N . SER A 1 358 ? -0.492 -3.719 -24.219 1 68.62 358 SER A N 1
ATOM 2720 C CA . SER A 1 358 ? 0.283 -2.613 -23.672 1 68.62 358 SER A CA 1
ATOM 2721 C C . SER A 1 358 ? 1.187 -1.985 -24.719 1 68.62 358 SER A C 1
ATOM 2723 O O . SER A 1 358 ? 1.777 -2.691 -25.547 1 68.62 358 SER A O 1
ATOM 2725 N N . CYS A 1 359 ? 1.148 -0.695 -24.609 1 75.75 359 CYS A N 1
ATOM 2726 C CA . CYS A 1 359 ? 1.938 0.087 -25.562 1 75.75 359 CYS A CA 1
ATOM 2727 C C . CYS A 1 359 ? 3.08 0.807 -24.859 1 75.75 359 CYS A C 1
ATOM 2729 O O . CYS A 1 359 ? 2.85 1.569 -23.906 1 75.75 359 CYS A O 1
ATOM 2731 N N . TYR A 1 360 ? 4.297 0.484 -25.297 1 78.5 360 TYR A N 1
ATOM 2732 C CA . TYR A 1 360 ? 5.5 1.144 -24.797 1 78.5 360 TYR A CA 1
ATOM 2733 C C . TYR A 1 360 ? 6.16 1.974 -25.891 1 78.5 360 TYR A C 1
ATOM 2735 O O . TYR A 1 360 ? 6.312 1.508 -27.031 1 78.5 360 TYR A O 1
ATOM 2743 N N . LEU A 1 361 ? 6.48 3.244 -25.484 1 80.75 361 LEU A N 1
ATOM 2744 C CA . LEU A 1 361 ? 7.156 4.133 -26.422 1 80.75 361 LEU A CA 1
ATOM 2745 C C . LEU A 1 361 ? 8.641 4.25 -26.094 1 80.75 361 LEU A C 1
ATOM 2747 O O . LEU A 1 361 ? 9.016 4.234 -24.922 1 80.75 361 LEU A O 1
ATOM 2751 N N . PHE A 1 362 ? 9.469 4.25 -27.078 1 80.56 362 PHE A N 1
ATOM 2752 C CA . PHE A 1 362 ? 10.914 4.34 -26.953 1 80.56 362 PHE A CA 1
ATOM 2753 C C . PHE A 1 362 ? 11.461 5.5 -27.781 1 80.56 362 PHE A C 1
ATOM 2755 O O . PHE A 1 362 ? 10.859 5.895 -28.781 1 80.56 362 PHE A O 1
ATOM 2762 N N . SER A 1 363 ? 12.633 6.012 -27.25 1 79.44 363 SER A N 1
ATOM 2763 C CA . SER A 1 363 ? 13.336 7.035 -28.031 1 79.44 363 SER A CA 1
ATOM 2764 C C . SER A 1 363 ? 14.352 6.41 -28.969 1 79.44 363 SER A C 1
ATOM 2766 O O . SER A 1 363 ? 14.867 7.078 -29.875 1 79.44 363 SER A O 1
ATOM 2768 N N . GLY A 1 364 ? 14.602 5.168 -28.797 1 77.06 364 GLY A N 1
ATOM 2769 C CA . GLY A 1 364 ? 15.57 4.484 -29.641 1 77.06 364 GLY A CA 1
ATOM 2770 C C . GLY A 1 364 ? 15.109 4.316 -31.078 1 77.06 364 GLY A C 1
ATOM 2771 O O . GLY A 1 364 ? 13.914 4.199 -31.344 1 77.06 364 GLY A O 1
ATOM 2772 N N . THR A 1 365 ? 16.156 4.449 -31.938 1 80.75 365 THR A N 1
ATOM 2773 C CA . THR A 1 365 ? 15.883 4.289 -33.375 1 80.75 365 THR A CA 1
ATOM 2774 C C . THR A 1 365 ? 16.469 2.975 -33.875 1 80.75 365 THR A C 1
ATOM 2776 O O . THR A 1 365 ? 17.297 2.354 -33.219 1 80.75 365 THR A O 1
ATOM 2779 N N . GLY A 1 366 ? 15.945 2.49 -34.969 1 83.19 366 GLY A N 1
ATOM 2780 C CA . GLY A 1 366 ? 16.5 1.317 -35.625 1 83.19 366 GLY A CA 1
ATOM 2781 C C . GLY A 1 366 ? 15.867 0.019 -35.156 1 83.19 366 GLY A C 1
ATOM 2782 O O . GLY A 1 366 ? 14.992 0.025 -34.281 1 83.19 366 GLY A O 1
ATOM 2783 N N . GLU A 1 367 ? 16.266 -1.062 -35.781 1 85.88 367 GLU A N 1
ATOM 2784 C CA . GLU A 1 367 ? 15.695 -2.381 -35.5 1 85.88 367 GLU A CA 1
ATOM 2785 C C . GLU A 1 367 ? 16.109 -2.879 -34.125 1 85.88 367 GLU A C 1
ATOM 2787 O O . GLU A 1 367 ? 17.297 -2.828 -33.75 1 85.88 367 GLU A O 1
ATOM 2792 N N . PRO A 1 368 ? 15.055 -3.236 -33.375 1 81.5 368 PRO A N 1
ATOM 2793 C CA . PRO A 1 368 ? 15.414 -3.812 -32.062 1 81.5 368 PRO A CA 1
ATOM 2794 C C . PRO A 1 368 ? 16.203 -5.109 -32.219 1 81.5 368 PRO A C 1
ATOM 2796 O O . PRO A 1 368 ? 15.984 -5.883 -33.156 1 81.5 368 PRO A O 1
ATOM 2799 N N . THR A 1 369 ? 17.125 -5.336 -31.25 1 75.38 369 THR A N 1
ATOM 2800 C CA . THR A 1 369 ? 18.062 -6.449 -31.359 1 75.38 369 THR A CA 1
ATOM 2801 C C . THR A 1 369 ? 17.562 -7.656 -30.578 1 75.38 369 THR A C 1
ATOM 2803 O O . THR A 1 369 ? 18.109 -8.758 -30.703 1 75.38 369 THR A O 1
ATOM 2806 N N . HIS A 1 370 ? 16.547 -7.398 -29.938 1 74.69 370 HIS A N 1
ATOM 2807 C CA . HIS A 1 370 ? 16.109 -8.484 -29.078 1 74.69 370 HIS A CA 1
ATOM 2808 C C . HIS A 1 370 ? 14.852 -9.156 -29.625 1 74.69 370 HIS A C 1
ATOM 2810 O O . HIS A 1 370 ? 13.938 -8.477 -30.094 1 74.69 370 HIS A O 1
ATOM 2816 N N . SER A 1 371 ? 14.891 -10.523 -29.578 1 73.25 371 SER A N 1
ATOM 2817 C CA . SER A 1 371 ? 13.742 -11.281 -30.062 1 73.25 371 SER A CA 1
ATOM 2818 C C . SER A 1 371 ? 12.883 -11.789 -28.922 1 73.25 371 SER A C 1
ATOM 2820 O O . SER A 1 371 ? 13.406 -12.172 -27.859 1 73.25 371 SER A O 1
ATOM 2822 N N . THR A 1 372 ? 11.609 -11.5 -29.125 1 67.06 372 THR A N 1
ATOM 2823 C CA . THR A 1 372 ? 10.602 -12.031 -28.203 1 67.06 372 THR A CA 1
ATOM 2824 C C . THR A 1 372 ? 9.352 -12.453 -28.969 1 67.06 372 THR A C 1
ATOM 2826 O O . THR A 1 372 ? 9.008 -11.859 -29.984 1 67.06 372 THR A O 1
ATOM 2829 N N . ASN A 1 373 ? 8.75 -13.586 -28.469 1 60.19 373 ASN A N 1
ATOM 2830 C CA . ASN A 1 373 ? 7.539 -14.039 -29.156 1 60.19 373 ASN A CA 1
ATOM 2831 C C . ASN A 1 373 ? 6.301 -13.289 -28.656 1 60.19 373 ASN A C 1
ATOM 2833 O O . ASN A 1 373 ? 5.18 -13.625 -29.047 1 60.19 373 ASN A O 1
ATOM 2837 N N . MET A 1 374 ? 6.508 -12.266 -28.016 1 64.75 374 MET A N 1
ATOM 2838 C CA . MET A 1 374 ? 5.355 -11.648 -27.375 1 64.75 374 MET A CA 1
ATOM 2839 C C . MET A 1 374 ? 5.262 -10.164 -27.719 1 64.75 374 MET A C 1
ATOM 2841 O O . MET A 1 374 ? 4.277 -9.5 -27.375 1 64.75 374 MET A O 1
ATOM 2845 N N . ASN A 1 375 ? 6.176 -9.688 -28.281 1 74.69 375 ASN A N 1
ATOM 2846 C CA . ASN A 1 375 ? 6.211 -8.258 -28.547 1 74.69 375 ASN A CA 1
ATOM 2847 C C . ASN A 1 375 ? 6.152 -7.953 -30.047 1 74.69 375 ASN A C 1
ATOM 2849 O O . ASN A 1 375 ? 6.59 -8.766 -30.859 1 74.69 375 ASN A O 1
ATOM 2853 N N . TRP A 1 376 ? 5.488 -6.934 -30.312 1 82.75 376 TRP A N 1
ATOM 2854 C CA . TRP A 1 376 ? 5.465 -6.34 -31.641 1 82.75 376 TRP A CA 1
ATOM 2855 C C . TRP A 1 376 ? 6.16 -4.98 -31.641 1 82.75 376 TRP A C 1
ATOM 2857 O O . TRP A 1 376 ? 5.707 -4.047 -30.984 1 82.75 376 TRP A O 1
ATOM 2867 N N . ALA A 1 377 ? 7.285 -4.969 -32.375 1 87.94 377 ALA A N 1
ATOM 2868 C CA . ALA A 1 377 ? 8.039 -3.719 -32.406 1 87.94 377 ALA A CA 1
ATOM 2869 C C . ALA A 1 377 ? 7.742 -2.947 -33.688 1 87.94 377 ALA A C 1
ATOM 2871 O O . ALA A 1 377 ? 7.406 -3.541 -34.719 1 87.94 377 ALA A O 1
ATOM 2872 N N . ALA A 1 378 ? 7.75 -1.648 -33.594 1 90.94 378 ALA A N 1
ATOM 2873 C CA . ALA A 1 378 ? 7.727 -0.736 -34.719 1 90.94 378 ALA A CA 1
ATOM 2874 C C . ALA A 1 378 ? 8.68 0.438 -34.5 1 90.94 378 ALA A C 1
ATOM 2876 O O . ALA A 1 378 ? 8.859 0.9 -33.375 1 90.94 378 ALA A O 1
ATOM 2877 N N . PHE A 1 379 ? 9.406 0.884 -35.469 1 93.38 379 PHE A N 1
ATOM 2878 C CA . PHE A 1 379 ? 10.281 2.039 -35.344 1 93.38 379 PHE A CA 1
ATOM 2879 C C . PHE A 1 379 ? 10.195 2.934 -36.562 1 93.38 379 PHE A C 1
ATOM 2881 O O . PHE A 1 379 ? 9.984 2.447 -37.688 1 93.38 379 PHE A O 1
ATOM 2888 N N . LYS A 1 380 ? 10.461 4.156 -36.312 1 91 380 LYS A N 1
ATOM 2889 C CA . LYS A 1 380 ? 10.367 5.176 -37.344 1 91 380 LYS A CA 1
ATOM 2890 C C . LYS A 1 380 ? 11.508 5.039 -38.344 1 91 380 LYS A C 1
ATOM 2892 O O . LYS A 1 380 ? 12.641 4.707 -37.969 1 91 380 LYS A O 1
ATOM 2897 N N . VAL A 1 381 ? 11.062 5.23 -39.562 1 87.88 381 VAL A N 1
ATOM 2898 C CA . VAL A 1 381 ? 12.055 5.262 -40.625 1 87.88 381 VAL A CA 1
ATOM 2899 C C . VAL A 1 381 ? 11.875 6.527 -41.469 1 87.88 381 VAL A C 1
ATOM 2901 O O . VAL A 1 381 ? 10.773 7.07 -41.562 1 87.88 381 VAL A O 1
ATOM 2904 N N . MET B 1 1 ? -59.312 -17.469 45.062 1 27.33 1 MET B N 1
ATOM 2905 C CA . MET B 1 1 ? -59.531 -17.844 43.656 1 27.33 1 MET B CA 1
ATOM 2906 C C . MET B 1 1 ? -58.281 -17.578 42.812 1 27.33 1 MET B C 1
ATOM 2908 O O . MET B 1 1 ? -57.75 -16.469 42.812 1 27.33 1 MET B O 1
ATOM 2912 N N . ALA B 1 2 ? -57.5 -18.672 42.75 1 30.2 2 ALA B N 1
ATOM 2913 C CA . ALA B 1 2 ? -56.188 -19.047 42.219 1 30.2 2 ALA B CA 1
ATOM 2914 C C . ALA B 1 2 ? -56.125 -18.859 40.688 1 30.2 2 ALA B C 1
ATOM 2916 O O . ALA B 1 2 ? -56.781 -19.562 39.969 1 30.2 2 ALA B O 1
ATOM 2917 N N . PHE B 1 3 ? -56.281 -17.578 40.281 1 31.05 3 PHE B N 1
ATOM 2918 C CA . PHE B 1 3 ? -56.312 -17.297 38.844 1 31.05 3 PHE B CA 1
ATOM 2919 C C . PHE B 1 3 ? -55.125 -17.938 38.125 1 31.05 3 PHE B C 1
ATOM 2921 O O . PHE B 1 3 ? -53.969 -17.766 38.562 1 31.05 3 PHE B O 1
ATOM 2928 N N . LEU B 1 4 ? -55.406 -19.062 37.594 1 26.19 4 LEU B N 1
ATOM 2929 C CA . LEU B 1 4 ? -54.531 -19.891 36.75 1 26.19 4 LEU B CA 1
ATOM 2930 C C . LEU B 1 4 ? -54 -19.109 35.562 1 26.19 4 LEU B C 1
ATOM 2932 O O . LEU B 1 4 ? -54.781 -18.625 34.719 1 26.19 4 LEU B O 1
ATOM 2936 N N . LYS B 1 5 ? -52.969 -18.344 35.844 1 32.75 5 LYS B N 1
ATOM 2937 C CA . LYS B 1 5 ? -52.281 -17.594 34.812 1 32.75 5 LYS B CA 1
ATOM 2938 C C . LYS B 1 5 ? -52 -18.469 33.594 1 32.75 5 LYS B C 1
ATOM 2940 O O . LYS B 1 5 ? -51.344 -19.516 33.719 1 32.75 5 LYS B O 1
ATOM 2945 N N . LEU B 1 6 ? -53 -18.484 32.594 1 29.72 6 LEU B N 1
ATOM 2946 C CA . LEU B 1 6 ? -52.875 -19.188 31.328 1 29.72 6 LEU B CA 1
ATOM 2947 C C . LEU B 1 6 ? -51.531 -18.906 30.672 1 29.72 6 LEU B C 1
ATOM 2949 O O . LEU B 1 6 ? -51.156 -17.75 30.484 1 29.72 6 LEU B O 1
ATOM 2953 N N . SER B 1 7 ? -50.594 -19.828 30.828 1 30.62 7 SER B N 1
ATOM 2954 C CA . SER B 1 7 ? -49.25 -19.906 30.234 1 30.62 7 SER B CA 1
ATOM 2955 C C . SER B 1 7 ? -49.344 -19.812 28.703 1 30.62 7 SER B C 1
ATOM 2957 O O . SER B 1 7 ? -50.094 -20.547 28.078 1 30.62 7 SER B O 1
ATOM 2959 N N . THR B 1 8 ? -49.406 -18.531 28.203 1 36.09 8 THR B N 1
ATOM 2960 C CA . THR B 1 8 ? -49.344 -18.359 26.75 1 36.09 8 THR B CA 1
ATOM 2961 C C . THR B 1 8 ? -48.281 -19.25 26.141 1 36.09 8 THR B C 1
ATOM 2963 O O . THR B 1 8 ? -47.125 -19.203 26.547 1 36.09 8 THR B O 1
ATOM 2966 N N . SER B 1 9 ? -48.656 -20.422 25.703 1 31.47 9 SER B N 1
ATOM 2967 C CA . SER B 1 9 ? -47.812 -21.359 24.938 1 31.47 9 SER B CA 1
ATOM 2968 C C . SER B 1 9 ? -47.125 -20.656 23.766 1 31.47 9 SER B C 1
ATOM 2970 O O . SER B 1 9 ? -47.781 -19.938 23 1 31.47 9 SER B O 1
ATOM 2972 N N . ALA B 1 10 ? -45.844 -20.25 23.969 1 36.44 10 ALA B N 1
ATOM 2973 C CA . ALA B 1 10 ? -44.938 -19.766 22.922 1 36.44 10 ALA B CA 1
ATOM 2974 C C . ALA B 1 10 ? -45 -20.672 21.703 1 36.44 10 ALA B C 1
ATOM 2976 O O . ALA B 1 10 ? -44.688 -21.875 21.797 1 36.44 10 ALA B O 1
ATOM 2977 N N . LEU B 1 11 ? -45.969 -20.469 20.781 1 34.38 11 LEU B N 1
ATOM 2978 C CA . LEU B 1 11 ? -45.844 -21.125 19.484 1 34.38 11 LEU B CA 1
ATOM 2979 C C . LEU B 1 11 ? -44.438 -20.969 18.922 1 34.38 11 LEU B C 1
ATOM 2981 O O . LEU B 1 11 ? -44 -19.859 18.641 1 34.38 11 LEU B O 1
ATOM 2985 N N . VAL B 1 12 ? -43.594 -21.891 19.344 1 33.66 12 VAL B N 1
ATOM 2986 C CA . VAL B 1 12 ? -42.312 -22.031 18.641 1 33.66 12 VAL B CA 1
ATOM 2987 C C . VAL B 1 12 ? -42.562 -22.25 17.141 1 33.66 12 VAL B C 1
ATOM 2989 O O . VAL B 1 12 ? -43.156 -23.25 16.75 1 33.66 12 VAL B O 1
ATOM 2992 N N . LEU B 1 13 ? -42.875 -21.125 16.516 1 33.38 13 LEU B N 1
ATOM 2993 C CA . LEU B 1 13 ? -42.781 -21.297 15.07 1 33.38 13 LEU B CA 1
ATOM 2994 C C . LEU B 1 13 ? -41.5 -22 14.688 1 33.38 13 LEU B C 1
ATOM 2996 O O . LEU B 1 13 ? -40.406 -21.453 14.867 1 33.38 13 LEU B O 1
ATOM 3000 N N . LEU B 1 14 ? -41.562 -23.312 14.734 1 30.7 14 LEU B N 1
ATOM 3001 C CA . LEU B 1 14 ? -40.531 -24.094 14.031 1 30.7 14 LEU B CA 1
ATOM 3002 C C . LEU B 1 14 ? -40.406 -23.625 12.586 1 30.7 14 LEU B C 1
ATOM 3004 O O . LEU B 1 14 ? -41.312 -23.797 11.781 1 30.7 14 LEU B O 1
ATOM 3008 N N . ASN B 1 15 ? -39.812 -22.5 12.43 1 34.09 15 ASN B N 1
ATOM 3009 C CA . ASN B 1 15 ? -39.344 -22.297 11.062 1 34.09 15 ASN B CA 1
ATOM 3010 C C . ASN B 1 15 ? -38.719 -23.578 10.484 1 34.09 15 ASN B C 1
ATOM 3012 O O . ASN B 1 15 ? -37.625 -23.953 10.875 1 34.09 15 ASN B O 1
ATOM 3016 N N . LEU B 1 16 ? -39.594 -24.5 10.055 1 31.95 16 LEU B N 1
ATOM 3017 C CA . LEU B 1 16 ? -39.094 -25.547 9.172 1 31.95 16 LEU B CA 1
ATOM 3018 C C . LEU B 1 16 ? -38.219 -24.969 8.062 1 31.95 16 LEU B C 1
ATOM 3020 O O . LEU B 1 16 ? -38.75 -24.312 7.152 1 31.95 16 LEU B O 1
ATOM 3024 N N . TYR B 1 17 ? -37.031 -24.625 8.391 1 34.56 17 TYR B N 1
ATOM 3025 C CA . TYR B 1 17 ? -36.094 -24.578 7.273 1 34.56 17 TYR B CA 1
ATOM 3026 C C . TYR B 1 17 ? -36.312 -25.766 6.332 1 34.56 17 TYR B C 1
ATOM 3028 O O . TYR B 1 17 ? -35.969 -26.906 6.664 1 34.56 17 TYR B O 1
ATOM 3036 N N . LEU B 1 18 ? -37.375 -25.766 5.562 1 32.84 18 LEU B N 1
ATOM 3037 C CA . LEU B 1 18 ? -37.344 -26.672 4.414 1 32.84 18 LEU B CA 1
ATOM 3038 C C . LEU B 1 18 ? -35.938 -26.734 3.818 1 32.84 18 LEU B C 1
ATOM 3040 O O . LEU B 1 18 ? -35.406 -25.719 3.361 1 32.84 18 LEU B O 1
ATOM 3044 N N . ALA B 1 19 ? -35.188 -27.672 4.27 1 34.47 19 ALA B N 1
ATOM 3045 C CA . ALA B 1 19 ? -34 -28.109 3.527 1 34.47 19 ALA B CA 1
ATOM 3046 C C . ALA B 1 19 ? -34.25 -28.094 2.025 1 34.47 19 ALA B C 1
ATOM 3048 O O . ALA B 1 19 ? -35.219 -28.703 1.548 1 34.47 19 ALA B O 1
ATOM 3049 N N . GLN B 1 20 ? -34.125 -27 1.357 1 37.72 20 GLN B N 1
ATOM 3050 C CA . GLN B 1 20 ? -34.125 -27.141 -0.096 1 37.72 20 GLN B CA 1
ATOM 3051 C C . GLN B 1 20 ? -33.656 -28.531 -0.516 1 37.72 20 GLN B C 1
ATOM 3053 O O . GLN B 1 20 ? -32.75 -29.109 0.111 1 37.72 20 GLN B O 1
ATOM 3058 N N . PRO B 1 21 ? -34.469 -29.344 -1.087 1 35.03 21 PRO B N 1
ATOM 3059 C CA . PRO B 1 21 ? -33.969 -30.641 -1.563 1 35.03 21 PRO B CA 1
ATOM 3060 C C . PRO B 1 21 ? -32.531 -30.562 -2.039 1 35.03 21 PRO B C 1
ATOM 3062 O O . PRO B 1 21 ? -32.094 -29.547 -2.598 1 35.03 21 PRO B O 1
ATOM 3065 N N . THR B 1 22 ? -31.578 -31.094 -1.321 1 39.69 22 THR B N 1
ATOM 3066 C CA . THR B 1 22 ? -30.281 -31.359 -1.938 1 39.69 22 THR B CA 1
ATOM 3067 C C . THR B 1 22 ? -30.453 -31.703 -3.414 1 39.69 22 THR B C 1
ATOM 3069 O O . THR B 1 22 ? -30.938 -32.781 -3.752 1 39.69 22 THR B O 1
ATOM 3072 N N . ASP B 1 23 ? -30.922 -30.859 -4.293 1 43.66 23 ASP B N 1
ATOM 3073 C CA . ASP B 1 23 ? -30.922 -31.203 -5.711 1 43.66 23 ASP B CA 1
ATOM 3074 C C . ASP B 1 23 ? -29.812 -32.188 -6.039 1 43.66 23 ASP B C 1
ATOM 3076 O O . ASP B 1 23 ? -28.672 -32 -5.641 1 43.66 23 ASP B O 1
ATOM 3080 N N . ALA B 1 24 ? -30.188 -33.438 -6.266 1 50.84 24 ALA B N 1
ATOM 3081 C CA . ALA B 1 24 ? -29.359 -34.594 -6.656 1 50.84 24 ALA B CA 1
ATOM 3082 C C . ALA B 1 24 ? -28.234 -34.156 -7.59 1 50.84 24 ALA B C 1
ATOM 3084 O O . ALA B 1 24 ? -28.453 -33.344 -8.5 1 50.84 24 ALA B O 1
ATOM 3085 N N . ARG B 1 25 ? -27.062 -34.281 -7.125 1 65.44 25 ARG B N 1
ATOM 3086 C CA . ARG B 1 25 ? -25.906 -34.156 -8 1 65.44 25 ARG B CA 1
ATOM 3087 C C . ARG B 1 25 ? -26.172 -34.812 -9.352 1 65.44 25 ARG B C 1
ATOM 3089 O O . ARG B 1 25 ? -26.688 -35.938 -9.414 1 65.44 25 ARG B O 1
ATOM 3096 N N . SER B 1 26 ? -26.609 -34 -10.414 1 66.56 26 SER B N 1
ATOM 3097 C CA . SER B 1 26 ? -26.859 -34.625 -11.719 1 66.56 26 SER B CA 1
ATOM 3098 C C . SER B 1 26 ? -25.688 -34.406 -12.672 1 66.56 26 SER B C 1
ATOM 3100 O O . SER B 1 26 ? -25.062 -33.312 -12.656 1 66.56 26 SER B O 1
ATOM 3102 N N . CYS B 1 27 ? -24.984 -35.438 -13.102 1 71.19 27 CYS B N 1
ATOM 3103 C CA . CYS B 1 27 ? -24.094 -35.344 -14.25 1 71.19 27 CYS B CA 1
ATOM 3104 C C . CYS B 1 27 ? -24.781 -35.844 -15.523 1 71.19 27 CYS B C 1
ATOM 3106 O O . CYS B 1 27 ? -25.125 -37.031 -15.625 1 71.19 27 CYS B O 1
ATOM 3108 N N . ASP B 1 28 ? -25.625 -35.031 -16.125 1 59.38 28 ASP B N 1
ATOM 3109 C CA . ASP B 1 28 ? -26.562 -35.344 -17.188 1 59.38 28 ASP B CA 1
ATOM 3110 C C . ASP B 1 28 ? -25.828 -35.781 -18.453 1 59.38 28 ASP B C 1
ATOM 3112 O O . ASP B 1 28 ? -26.406 -35.812 -19.547 1 59.38 28 ASP B O 1
ATOM 3116 N N . GLY B 1 29 ? -24.531 -36.188 -18.375 1 60.34 29 GLY B N 1
ATOM 3117 C CA . GLY B 1 29 ? -23.797 -36.688 -19.547 1 60.34 29 GLY B CA 1
ATOM 3118 C C . GLY B 1 29 ? -23.094 -35.562 -20.297 1 60.34 29 GLY B C 1
ATOM 3119 O O . GLY B 1 29 ? -22.297 -35.844 -21.203 1 60.34 29 GLY B O 1
ATOM 3120 N N . THR B 1 30 ? -23.406 -34.344 -20.109 1 60.41 30 THR B N 1
ATOM 3121 C CA . THR B 1 30 ? -22.797 -33.281 -20.875 1 60.41 30 THR B CA 1
ATOM 3122 C C . THR B 1 30 ? -21.547 -32.75 -20.156 1 60.41 30 THR B C 1
ATOM 3124 O O . THR B 1 30 ? -20.828 -31.906 -20.688 1 60.41 30 THR B O 1
ATOM 3127 N N . GLN B 1 31 ? -21.359 -33.375 -19.047 1 65.25 31 GLN B N 1
ATOM 3128 C CA . GLN B 1 31 ? -20.266 -32.875 -18.219 1 65.25 31 GLN B CA 1
ATOM 3129 C C . GLN B 1 31 ? -18.922 -33.375 -18.719 1 65.25 31 GLN B C 1
ATOM 3131 O O . GLN B 1 31 ? -18.828 -34.469 -19.266 1 65.25 31 GLN B O 1
ATOM 3136 N N . GLY B 1 32 ? -17.922 -32.562 -18.562 1 62.19 32 GLY B N 1
ATOM 3137 C CA . GLY B 1 32 ? -16.531 -32.938 -18.797 1 62.19 32 GLY B CA 1
ATOM 3138 C C . GLY B 1 32 ? -16.109 -32.781 -20.25 1 62.19 32 GLY B C 1
ATOM 3139 O O . GLY B 1 32 ? -14.984 -33.125 -20.609 1 62.19 32 GLY B O 1
ATOM 3140 N N . ALA B 1 33 ? -17.062 -32.25 -21.016 1 68.44 33 ALA B N 1
ATOM 3141 C CA . ALA B 1 33 ? -16.703 -32.156 -22.438 1 68.44 33 ALA B CA 1
ATOM 3142 C C . ALA B 1 33 ? -15.836 -30.938 -22.703 1 68.44 33 ALA B C 1
ATOM 3144 O O . ALA B 1 33 ? -14.859 -31 -23.453 1 68.44 33 ALA B O 1
ATOM 3145 N N . THR B 1 34 ? -16.266 -29.891 -22.219 1 80.31 34 THR B N 1
ATOM 3146 C CA . THR B 1 34 ? -15.523 -28.656 -22.469 1 80.31 34 THR B CA 1
ATOM 3147 C C . THR B 1 34 ? -15.586 -27.734 -21.25 1 80.31 34 THR B C 1
ATOM 3149 O O . THR B 1 34 ? -16.484 -27.859 -20.422 1 80.31 34 THR B O 1
ATOM 3152 N N . LEU B 1 35 ? -14.555 -26.953 -21.125 1 88.38 35 LEU B N 1
ATOM 3153 C CA . LEU B 1 35 ? -14.602 -25.859 -20.156 1 88.38 35 LEU B CA 1
ATOM 3154 C C . LEU B 1 35 ? -15.555 -24.766 -20.609 1 88.38 35 LEU B C 1
ATOM 3156 O O . LEU B 1 35 ? -15.781 -24.594 -21.812 1 88.38 35 LEU B O 1
ATOM 3160 N N . LYS B 1 36 ? -16.141 -24.094 -19.688 1 87.56 36 LYS B N 1
ATOM 3161 C CA . LYS B 1 36 ? -16.969 -22.938 -20.047 1 87.56 36 LYS B CA 1
ATOM 3162 C C . LYS B 1 36 ? -16.141 -21.828 -20.672 1 87.56 36 LYS B C 1
ATOM 3164 O O . LYS B 1 36 ? -15.008 -21.578 -20.25 1 87.56 36 LYS B O 1
ATOM 3169 N N . THR B 1 37 ? -16.688 -21.203 -21.703 1 82.38 37 THR B N 1
ATOM 3170 C CA . THR B 1 37 ? -16.016 -20.078 -22.344 1 82.38 37 THR B CA 1
ATOM 3171 C C . THR B 1 37 ? -15.867 -18.906 -21.359 1 82.38 37 THR B C 1
ATOM 3173 O O . THR B 1 37 ? -14.828 -18.25 -21.344 1 82.38 37 THR B O 1
ATOM 3176 N N . ASN B 1 38 ? -16.953 -18.688 -20.656 1 85.69 38 ASN B N 1
ATOM 3177 C CA . ASN B 1 38 ? -16.922 -17.688 -19.578 1 85.69 38 ASN B CA 1
ATOM 3178 C C . ASN B 1 38 ? -17.031 -18.344 -18.203 1 85.69 38 ASN B C 1
ATOM 3180 O O . ASN B 1 38 ? -18.125 -18.453 -17.656 1 85.69 38 ASN B O 1
ATOM 3184 N N . GLN B 1 39 ? -15.898 -18.625 -17.766 1 88.5 39 GLN B N 1
ATOM 3185 C CA . GLN B 1 39 ? -15.852 -19.375 -16.516 1 88.5 39 GLN B CA 1
ATOM 3186 C C . GLN B 1 39 ? -16.125 -18.469 -15.32 1 88.5 39 GLN B C 1
ATOM 3188 O O . GLN B 1 39 ? -15.555 -17.375 -15.219 1 88.5 39 GLN B O 1
ATOM 3193 N N . ALA B 1 40 ? -17.031 -18.922 -14.492 1 91 40 ALA B N 1
ATOM 3194 C CA . ALA B 1 40 ? -17.234 -18.266 -13.195 1 91 40 ALA B CA 1
ATOM 3195 C C . ALA B 1 40 ? -16.219 -18.766 -12.172 1 91 40 ALA B C 1
ATOM 3197 O O . ALA B 1 40 ? -15.773 -19.922 -12.242 1 91 40 ALA B O 1
ATOM 3198 N N . VAL B 1 41 ? -15.867 -17.875 -11.281 1 91.75 41 VAL B N 1
ATOM 3199 C CA . VAL B 1 41 ? -14.992 -18.266 -10.18 1 91.75 41 VAL B CA 1
ATOM 3200 C C . VAL B 1 41 ? -15.828 -18.594 -8.953 1 91.75 41 VAL B C 1
ATOM 3202 O O . VAL B 1 41 ? -16.547 -17.75 -8.422 1 91.75 41 VAL B O 1
ATOM 3205 N N . ILE B 1 42 ? -15.719 -19.859 -8.562 1 90.56 42 ILE B N 1
ATOM 3206 C CA . ILE B 1 42 ? -16.5 -20.375 -7.441 1 90.56 42 ILE B CA 1
ATOM 3207 C C . ILE B 1 42 ? -15.664 -20.344 -6.168 1 90.56 42 ILE B C 1
ATOM 3209 O O . ILE B 1 42 ? -14.578 -20.922 -6.125 1 90.56 42 ILE B O 1
ATOM 3213 N N . ARG B 1 43 ? -16.188 -19.594 -5.129 1 86.62 43 ARG B N 1
ATOM 3214 C CA . ARG B 1 43 ? -15.602 -19.641 -3.791 1 86.62 43 ARG B CA 1
ATOM 3215 C C . ARG B 1 43 ? -16.406 -20.562 -2.873 1 86.62 43 ARG B C 1
ATOM 3217 O O . ARG B 1 43 ? -17.609 -20.375 -2.705 1 86.62 43 ARG B O 1
ATOM 3224 N N . GLY B 1 44 ? -15.836 -21.703 -2.623 1 84.75 44 GLY B N 1
ATOM 3225 C CA . GLY B 1 44 ? -16.547 -22.703 -1.844 1 84.75 44 GLY B CA 1
ATOM 3226 C C . GLY B 1 44 ? -16.734 -24.016 -2.584 1 84.75 44 GLY B C 1
ATOM 3227 O O . GLY B 1 44 ? -15.898 -24.406 -3.395 1 84.75 44 GLY B O 1
ATOM 3228 N N . VAL B 1 45 ? -17.875 -24.75 -2.217 1 87.75 45 VAL B N 1
ATOM 3229 C CA . VAL B 1 45 ? -18.109 -26.078 -2.775 1 87.75 45 VAL B CA 1
ATOM 3230 C C . VAL B 1 45 ? -18.828 -25.953 -4.117 1 87.75 45 VAL B C 1
ATOM 3232 O O . VAL B 1 45 ? -19.922 -25.391 -4.195 1 87.75 45 VAL B O 1
ATOM 3235 N N . PRO B 1 46 ? -18.188 -26.453 -5.152 1 91.12 46 PRO B N 1
ATOM 3236 C CA . PRO B 1 46 ? -18.859 -26.422 -6.453 1 91.12 46 PRO B CA 1
ATOM 3237 C C . PRO B 1 46 ? -20.078 -27.344 -6.523 1 91.12 46 PRO B C 1
ATOM 3239 O O . PRO B 1 46 ? -20.125 -28.344 -5.809 1 91.12 46 PRO B O 1
ATOM 3242 N N . GLN B 1 47 ? -21.047 -26.906 -7.367 1 85.62 47 GLN B N 1
ATOM 3243 C CA . GLN B 1 47 ? -22.25 -27.688 -7.57 1 85.62 47 GLN B CA 1
ATOM 3244 C C . GLN B 1 47 ? -22.312 -28.25 -8.992 1 85.62 47 GLN B C 1
ATOM 3246 O O . GLN B 1 47 ? -21.984 -27.562 -9.953 1 85.62 47 GLN B O 1
ATOM 3251 N N . CYS B 1 48 ? -22.594 -29.562 -9.031 1 86.88 48 CYS B N 1
ATOM 3252 C CA . CYS B 1 48 ? -22.781 -30.188 -10.328 1 86.88 48 CYS B CA 1
ATOM 3253 C C . CYS B 1 48 ? -24.266 -30.328 -10.656 1 86.88 48 CYS B C 1
ATOM 3255 O O . CYS B 1 48 ? -25.062 -30.703 -9.797 1 86.88 48 CYS B O 1
ATOM 3257 N N . PRO B 1 49 ? -24.781 -30.078 -11.781 1 87.88 49 PRO B N 1
ATOM 3258 C CA . PRO B 1 49 ? -23.938 -29.812 -12.945 1 87.88 49 PRO B CA 1
ATOM 3259 C C . PRO B 1 49 ? -23.625 -28.328 -13.141 1 87.88 49 PRO B C 1
ATOM 3261 O O . PRO B 1 49 ? -22.891 -27.969 -14.055 1 87.88 49 PRO B O 1
ATOM 3264 N N . GLU B 1 50 ? -24.109 -27.391 -12.375 1 86 50 GLU B N 1
ATOM 3265 C CA . GLU B 1 50 ? -24.109 -25.953 -12.602 1 86 50 GLU B CA 1
ATOM 3266 C C . GLU B 1 50 ? -22.688 -25.422 -12.773 1 86 50 GLU B C 1
ATOM 3268 O O . GLU B 1 50 ? -22.453 -24.5 -13.57 1 86 50 GLU B O 1
ATOM 3273 N N . ASN B 1 51 ? -21.766 -26.031 -12.062 1 91.25 51 ASN B N 1
ATOM 3274 C CA . ASN B 1 51 ? -20.422 -25.453 -12.039 1 91.25 51 ASN B CA 1
ATOM 3275 C C . ASN B 1 51 ? -19.453 -26.25 -12.906 1 91.25 51 ASN B C 1
ATOM 3277 O O . ASN B 1 51 ? -18.234 -26.031 -12.852 1 91.25 51 ASN B O 1
ATOM 3281 N N . ASP B 1 52 ? -20.016 -27.203 -13.688 1 92.06 52 ASP B N 1
ATOM 3282 C CA . ASP B 1 52 ? -19.141 -27.922 -14.602 1 92.06 52 ASP B CA 1
ATOM 3283 C C . ASP B 1 52 ? -18.438 -26.969 -15.562 1 92.06 52 ASP B C 1
ATOM 3285 O O . ASP B 1 52 ? -19.094 -26.141 -16.219 1 92.06 52 ASP B O 1
ATOM 3289 N N . GLY B 1 53 ? -17.156 -27.078 -15.539 1 93.5 53 GLY B N 1
ATOM 3290 C CA . GLY B 1 53 ? -16.391 -26.25 -16.453 1 93.5 53 GLY B CA 1
ATOM 3291 C C . GLY B 1 53 ? -16.016 -24.906 -15.852 1 93.5 53 GLY B C 1
ATOM 3292 O O . GLY B 1 53 ? -15.352 -24.094 -16.5 1 93.5 53 GLY B O 1
ATOM 3293 N N . ASP B 1 54 ? -16.375 -24.625 -14.625 1 94.25 54 ASP B N 1
ATOM 3294 C CA . ASP B 1 54 ? -16.031 -23.391 -13.953 1 94.25 54 ASP B CA 1
ATOM 3295 C C . ASP B 1 54 ? -14.703 -23.531 -13.203 1 94.25 54 ASP B C 1
ATOM 3297 O O . ASP B 1 54 ? -13.984 -24.516 -13.383 1 94.25 54 ASP B O 1
ATOM 3301 N N . ILE B 1 55 ? -14.352 -22.406 -12.523 1 94.62 55 ILE B N 1
ATOM 3302 C CA . ILE B 1 55 ? -13.094 -22.359 -11.797 1 94.62 55 ILE B CA 1
ATOM 3303 C C . ILE B 1 55 ? -13.367 -22.312 -10.297 1 94.62 55 ILE B C 1
ATOM 3305 O O . ILE B 1 55 ? -14.258 -21.594 -9.836 1 94.62 55 ILE B O 1
ATOM 3309 N N . ILE B 1 56 ? -12.602 -23.141 -9.547 1 94.5 56 ILE B N 1
ATOM 3310 C CA . ILE B 1 56 ? -12.625 -23.078 -8.094 1 94.5 56 ILE B CA 1
ATOM 3311 C C . ILE B 1 56 ? -11.477 -22.219 -7.594 1 94.5 56 ILE B C 1
ATOM 3313 O O . ILE B 1 56 ? -10.328 -22.391 -8.016 1 94.5 56 ILE B O 1
ATOM 3317 N N . GLU B 1 57 ? -11.773 -21.281 -6.762 1 93.06 57 GLU B N 1
ATOM 3318 C CA . GLU B 1 57 ? -10.734 -20.547 -6.039 1 93.06 57 GLU B CA 1
ATOM 3319 C C . GLU B 1 57 ? -10.578 -21.094 -4.617 1 93.06 57 GLU B C 1
ATOM 3321 O O . GLU B 1 57 ? -11.547 -21.141 -3.857 1 93.06 57 GLU B O 1
ATOM 3326 N N . THR B 1 58 ? -9.367 -21.469 -4.293 1 92.06 58 THR B N 1
ATOM 3327 C CA . THR B 1 58 ? -9.102 -22.031 -2.979 1 92.06 58 THR B CA 1
ATOM 3328 C C . THR B 1 58 ? -8.75 -20.938 -1.975 1 92.06 58 THR B C 1
ATOM 3330 O O . THR B 1 58 ? -8.609 -19.766 -2.346 1 92.06 58 THR B O 1
ATOM 3333 N N . SER B 1 59 ? -8.586 -21.344 -0.685 1 88.62 59 SER B N 1
ATOM 3334 C CA . SER B 1 59 ? -8.383 -20.391 0.398 1 88.62 59 SER B CA 1
ATOM 3335 C C . SER B 1 59 ? -7.031 -19.703 0.28 1 88.62 59 SER B C 1
ATOM 3337 O O . SER B 1 59 ? -6.855 -18.578 0.759 1 88.62 59 SER B O 1
ATOM 3339 N N . ASP B 1 60 ? -6.121 -20.359 -0.372 1 88.88 60 ASP B N 1
ATOM 3340 C CA . ASP B 1 60 ? -4.797 -19.766 -0.536 1 88.88 60 ASP B CA 1
ATOM 3341 C C . ASP B 1 60 ? -4.707 -18.984 -1.846 1 88.88 60 ASP B C 1
ATOM 3343 O O . ASP B 1 60 ? -3.629 -18.531 -2.23 1 88.88 60 ASP B O 1
ATOM 3347 N N . GLY B 1 61 ? -5.801 -18.953 -2.541 1 89.81 61 GLY B N 1
ATOM 3348 C CA . GLY B 1 61 ? -5.859 -18.109 -3.732 1 89.81 61 GLY B CA 1
ATOM 3349 C C . GLY B 1 61 ? -5.477 -18.859 -5 1 89.81 61 GLY B C 1
ATOM 3350 O O . GLY B 1 61 ? -5.273 -18.25 -6.047 1 89.81 61 GLY B O 1
ATOM 3351 N N . ALA B 1 62 ? -5.316 -20.125 -4.934 1 92.19 62 ALA B N 1
ATOM 3352 C CA . ALA B 1 62 ? -5.082 -20.906 -6.141 1 92.19 62 ALA B CA 1
ATOM 3353 C C . ALA B 1 62 ? -6.383 -21.156 -6.895 1 92.19 62 ALA B C 1
ATOM 3355 O O . ALA B 1 62 ? -7.473 -21.016 -6.332 1 92.19 62 ALA B O 1
ATOM 3356 N N . TYR B 1 63 ? -6.219 -21.547 -8.133 1 93.12 63 TYR B N 1
ATOM 3357 C CA . TYR B 1 63 ? -7.375 -21.734 -9.008 1 93.12 63 TYR B CA 1
ATOM 3358 C C . TYR B 1 63 ? -7.34 -23.109 -9.664 1 93.12 63 TYR B C 1
ATOM 3360 O O . TYR B 1 63 ? -6.277 -23.578 -10.086 1 93.12 63 TYR B O 1
ATOM 3368 N N . TYR B 1 64 ? -8.516 -23.703 -9.75 1 95.5 64 TYR B N 1
ATOM 3369 C CA . TYR B 1 64 ? -8.641 -25.031 -10.328 1 95.5 64 TYR B CA 1
ATOM 3370 C C . TYR B 1 64 ? -9.797 -25.094 -11.32 1 95.5 64 TYR B C 1
ATOM 3372 O O . TYR B 1 64 ? -10.906 -24.656 -11.016 1 95.5 64 TYR B O 1
ATOM 3380 N N . ASN B 1 65 ? -9.5 -25.656 -12.484 1 96 65 ASN B N 1
ATOM 3381 C CA . ASN B 1 65 ? -10.609 -26.031 -13.344 1 96 65 ASN B CA 1
ATOM 3382 C C . ASN B 1 65 ? -11.414 -27.188 -12.734 1 96 65 ASN B C 1
ATOM 3384 O O . ASN B 1 65 ? -10.836 -28.125 -12.188 1 96 65 ASN B O 1
ATOM 3388 N N . PHE B 1 66 ? -12.688 -27.016 -12.867 1 95.56 66 PHE B N 1
ATOM 3389 C CA . PHE B 1 66 ? -13.562 -27.984 -12.227 1 95.56 66 PHE B CA 1
ATOM 3390 C C . PHE B 1 66 ? -14.344 -28.781 -13.273 1 95.56 66 PHE B C 1
ATOM 3392 O O . PHE B 1 66 ? -14.961 -28.203 -14.164 1 95.56 66 PHE B O 1
ATOM 3399 N N . GLN B 1 67 ? -14.266 -30.156 -13.203 1 93.75 67 GLN B N 1
ATOM 3400 C CA . GLN B 1 67 ? -15.023 -31.047 -14.078 1 93.75 67 GLN B CA 1
ATOM 3401 C C . GLN B 1 67 ? -15.922 -31.969 -13.258 1 93.75 67 GLN B C 1
ATOM 3403 O O . GLN B 1 67 ? -15.43 -32.781 -12.461 1 93.75 67 GLN B O 1
ATOM 3408 N N . CYS B 1 68 ? -17.234 -31.891 -13.523 1 92.31 68 CYS B N 1
ATOM 3409 C CA . CYS B 1 68 ? -18.219 -32.75 -12.859 1 92.31 68 CYS B CA 1
ATOM 3410 C C . CYS B 1 68 ? -18.156 -34.156 -13.414 1 92.31 68 CYS B C 1
ATOM 3412 O O . CYS B 1 68 ? -18.062 -34.375 -14.633 1 92.31 68 CYS B O 1
ATOM 3414 N N . CYS B 1 69 ? -18.141 -35.156 -12.508 1 90.25 69 CYS B N 1
ATOM 3415 C CA . CYS B 1 69 ? -18.297 -36.562 -12.82 1 90.25 69 CYS B CA 1
ATOM 3416 C C . CYS B 1 69 ? -17.172 -37.062 -13.719 1 90.25 69 CYS B C 1
ATOM 3418 O O . CYS B 1 69 ? -17.422 -37.75 -14.711 1 90.25 69 CYS B O 1
ATOM 3420 N N . MET B 1 70 ? -16.062 -36.562 -13.383 1 92.12 70 MET B N 1
ATOM 3421 C CA . MET B 1 70 ? -14.883 -36.969 -14.141 1 92.12 70 MET B CA 1
ATOM 3422 C C . MET B 1 70 ? -13.836 -37.625 -13.227 1 92.12 70 MET B C 1
ATOM 3424 O O . MET B 1 70 ? -13.734 -37.25 -12.055 1 92.12 70 MET B O 1
ATOM 3428 N N . HIS B 1 71 ? -13.07 -38.562 -13.812 1 92.06 71 HIS B N 1
ATOM 3429 C CA . HIS B 1 71 ? -11.898 -39.125 -13.156 1 92.06 71 HIS B CA 1
ATOM 3430 C C . HIS B 1 71 ? -10.633 -38.344 -13.508 1 92.06 71 HIS B C 1
ATOM 3432 O O . HIS B 1 71 ? -10.672 -37.438 -14.367 1 92.06 71 HIS B O 1
ATOM 3438 N N . GLU B 1 72 ? -9.633 -38.656 -12.844 1 94.5 72 GLU B N 1
ATOM 3439 C CA . GLU B 1 72 ? -8.352 -38 -13.094 1 94.5 72 GLU B CA 1
ATOM 3440 C C . GLU B 1 72 ? -7.91 -38.219 -14.547 1 94.5 72 GLU B C 1
ATOM 3442 O O . GLU B 1 72 ? -8.164 -39.25 -15.141 1 94.5 72 GLU B O 1
ATOM 3447 N N . ALA B 1 73 ? -7.285 -37.188 -15.062 1 93.5 73 ALA B N 1
ATOM 3448 C CA . ALA B 1 73 ? -6.754 -37.25 -16.422 1 93.5 73 ALA B CA 1
ATOM 3449 C C . ALA B 1 73 ? -5.645 -38.312 -16.531 1 93.5 73 ALA B C 1
ATOM 3451 O O . ALA B 1 73 ? -4.934 -38.562 -15.555 1 93.5 73 ALA B O 1
ATOM 3452 N N . THR B 1 74 ? -5.543 -38.781 -17.703 1 92.19 74 THR B N 1
ATOM 3453 C CA . THR B 1 74 ? -4.449 -39.719 -17.969 1 92.19 74 THR B CA 1
ATOM 3454 C C . THR B 1 74 ? -3.1 -39.031 -17.75 1 92.19 74 THR B C 1
ATOM 3456 O O . THR B 1 74 ? -2.898 -37.875 -18.141 1 92.19 74 THR B O 1
ATOM 3459 N N . GLY B 1 75 ? -2.275 -39.719 -17.062 1 91.56 75 GLY B N 1
ATOM 3460 C CA . GLY B 1 75 ? -0.931 -39.219 -16.875 1 91.56 75 GLY B CA 1
ATOM 3461 C C . GLY B 1 75 ? -0.789 -38.406 -15.602 1 91.56 75 GLY B C 1
ATOM 3462 O O . GLY B 1 75 ? 0.302 -37.906 -15.281 1 91.56 75 GLY B O 1
ATOM 3463 N N . SER B 1 76 ? -1.91 -38.219 -14.852 1 92.88 76 SER B N 1
ATOM 3464 C CA . SER B 1 76 ? -1.828 -37.5 -13.586 1 92.88 76 SER B CA 1
ATOM 3465 C C . SER B 1 76 ? -0.938 -38.219 -12.586 1 92.88 76 SER B C 1
ATOM 3467 O O . SER B 1 76 ? -0.95 -39.438 -12.516 1 92.88 76 SER B O 1
ATOM 3469 N N . THR B 1 77 ? -0.121 -37.469 -11.836 1 93.88 77 THR B N 1
ATOM 3470 C CA . THR B 1 77 ? 0.772 -38.062 -10.844 1 93.88 77 THR B CA 1
ATOM 3471 C C . THR B 1 77 ? 0.096 -38.125 -9.477 1 93.88 77 THR B C 1
ATOM 3473 O O . THR B 1 77 ? -0.15 -37.094 -8.852 1 93.88 77 THR B O 1
ATOM 3476 N N . PHE B 1 78 ? -0.107 -39.344 -9.047 1 94.62 78 PHE B N 1
ATOM 3477 C CA . PHE B 1 78 ? -0.806 -39.562 -7.789 1 94.62 78 PHE B CA 1
ATOM 3478 C C . PHE B 1 78 ? 0.106 -39.281 -6.605 1 94.62 78 PHE B C 1
ATOM 3480 O O . PHE B 1 78 ? 1.279 -39.656 -6.609 1 94.62 78 PHE B O 1
ATOM 3487 N N . ILE B 1 79 ? -0.438 -38.5 -5.562 1 94.31 79 ILE B N 1
ATOM 3488 C CA . ILE B 1 79 ? 0.298 -38.219 -4.332 1 94.31 79 ILE B CA 1
ATOM 3489 C C . ILE B 1 79 ? -0.192 -39.156 -3.223 1 94.31 79 ILE B C 1
ATOM 3491 O O . ILE B 1 79 ? 0.535 -40.062 -2.791 1 94.31 79 ILE B O 1
ATOM 3495 N N . LYS B 1 80 ? -1.421 -38.969 -2.799 1 94.25 80 LYS B N 1
ATOM 3496 C CA . LYS B 1 80 ? -2.008 -39.75 -1.72 1 94.25 80 LYS B CA 1
ATOM 3497 C C . LYS B 1 80 ? -3.527 -39.625 -1.695 1 94.25 80 LYS B C 1
ATOM 3499 O O . LYS B 1 80 ? -4.082 -38.75 -2.365 1 94.25 80 LYS B O 1
ATOM 3504 N N . THR B 1 81 ? -4.133 -40.531 -0.977 1 93.81 81 THR B N 1
ATOM 3505 C CA . THR B 1 81 ? -5.547 -40.406 -0.636 1 93.81 81 THR B CA 1
ATOM 3506 C C . THR B 1 81 ? -5.719 -39.969 0.809 1 93.81 81 THR B C 1
ATOM 3508 O O . THR B 1 81 ? -5.016 -40.438 1.704 1 93.81 81 THR B O 1
ATOM 3511 N N . VAL B 1 82 ? -6.578 -38.969 0.961 1 94.75 82 VAL B N 1
ATOM 3512 C CA . VAL B 1 82 ? -6.863 -38.5 2.314 1 94.75 82 VAL B CA 1
ATOM 3513 C C . VAL B 1 82 ? -8.359 -38.625 2.602 1 94.75 82 VAL B C 1
ATOM 3515 O O . VAL B 1 82 ? -9.188 -38.438 1.712 1 94.75 82 VAL B O 1
ATOM 3518 N N . ARG B 1 83 ? -8.766 -39.062 3.83 1 93.06 83 ARG B N 1
ATOM 3519 C CA . ARG B 1 83 ? -10.156 -39.062 4.262 1 93.06 83 ARG B CA 1
ATOM 3520 C C . ARG B 1 83 ? -10.602 -37.656 4.648 1 93.06 83 ARG B C 1
ATOM 3522 O O . ARG B 1 83 ? -9.914 -36.969 5.418 1 93.06 83 ARG B O 1
ATOM 3529 N N . THR B 1 84 ? -11.734 -37.188 4.047 1 94.25 84 THR B N 1
ATOM 3530 C CA . THR B 1 84 ? -12.203 -35.812 4.297 1 94.25 84 THR B CA 1
ATOM 3531 C C . THR B 1 84 ? -13.648 -35.812 4.766 1 94.25 84 THR B C 1
ATOM 3533 O O . THR B 1 84 ? -14.352 -36.812 4.629 1 94.25 84 THR B O 1
ATOM 3536 N N . THR B 1 85 ? -14.086 -34.719 5.398 1 90.31 85 THR B N 1
ATOM 3537 C CA . THR B 1 85 ? -15.438 -34.594 5.938 1 90.31 85 THR B CA 1
ATOM 3538 C C . THR B 1 85 ? -16.391 -34.031 4.883 1 90.31 85 THR B C 1
ATOM 3540 O O . THR B 1 85 ? -17.609 -34 5.082 1 90.31 85 THR B O 1
ATOM 3543 N N . GLY B 1 86 ? -15.883 -33.562 3.826 1 89.06 86 GLY B N 1
ATOM 3544 C CA . GLY B 1 86 ? -16.656 -33 2.752 1 89.06 86 GLY B CA 1
ATOM 3545 C C . GLY B 1 86 ? -15.805 -32.469 1.617 1 89.06 86 GLY B C 1
ATOM 3546 O O . GLY B 1 86 ? -14.578 -32.562 1.654 1 89.06 86 GLY B O 1
ATOM 3547 N N . TYR B 1 87 ? -16.531 -31.969 0.714 1 90.06 87 TYR B N 1
ATOM 3548 C CA . TYR B 1 87 ? -15.867 -31.469 -0.481 1 90.06 87 TYR B CA 1
ATOM 3549 C C . TYR B 1 87 ? -14.961 -30.297 -0.145 1 90.06 87 TYR B C 1
ATOM 3551 O O . TYR B 1 87 ? -13.836 -30.203 -0.651 1 90.06 87 TYR B O 1
ATOM 3559 N N . ASP B 1 88 ? -15.453 -29.469 0.696 1 91.38 88 ASP B N 1
ATOM 3560 C CA . ASP B 1 88 ? -14.672 -28.312 1.127 1 91.38 88 ASP B CA 1
ATOM 3561 C C . ASP B 1 88 ? -13.375 -28.734 1.814 1 91.38 88 ASP B C 1
ATOM 3563 O O . ASP B 1 88 ? -12.32 -28.141 1.602 1 91.38 88 ASP B O 1
ATOM 3567 N N . ASP B 1 89 ? -13.516 -29.766 2.545 1 91.56 89 ASP B N 1
ATOM 3568 C CA . ASP B 1 89 ? -12.344 -30.312 3.219 1 91.56 89 ASP B CA 1
ATOM 3569 C C . ASP B 1 89 ? -11.344 -30.891 2.213 1 91.56 89 ASP B C 1
ATOM 3571 O O . ASP B 1 89 ? -10.133 -30.766 2.385 1 91.56 89 ASP B O 1
ATOM 3575 N N . CYS B 1 90 ? -11.828 -31.516 1.174 1 95 90 CYS B N 1
ATOM 3576 C CA . CYS B 1 90 ? -10.961 -32.031 0.122 1 95 90 CYS B CA 1
ATOM 3577 C C . CYS B 1 90 ? -10.172 -30.906 -0.537 1 95 90 CYS B C 1
ATOM 3579 O O . CYS B 1 90 ? -8.953 -31 -0.697 1 95 90 CYS B O 1
ATOM 3581 N N . ILE B 1 91 ? -10.852 -29.812 -0.848 1 93.75 91 ILE B N 1
ATOM 3582 C CA . ILE B 1 91 ? -10.219 -28.641 -1.423 1 93.75 91 ILE B CA 1
ATOM 3583 C C . ILE B 1 91 ? -9.141 -28.125 -0.48 1 93.75 91 ILE B C 1
ATOM 3585 O O . ILE B 1 91 ? -8.016 -27.844 -0.908 1 93.75 91 ILE B O 1
ATOM 3589 N N . ASN B 1 92 ? -9.453 -28.094 0.755 1 91.88 92 ASN B N 1
ATOM 3590 C CA . ASN B 1 92 ? -8.516 -27.594 1.752 1 91.88 92 ASN B CA 1
ATOM 3591 C C . ASN B 1 92 ? -7.293 -28.5 1.877 1 91.88 92 ASN B C 1
ATOM 3593 O O . ASN B 1 92 ? -6.172 -28.016 2.041 1 91.88 92 ASN B O 1
ATOM 3597 N N . GLN B 1 93 ? -7.547 -29.781 1.814 1 93.69 93 GLN B N 1
ATOM 3598 C CA . GLN B 1 93 ? -6.438 -30.734 1.912 1 93.69 93 GLN B CA 1
ATOM 3599 C C . GLN B 1 93 ? -5.449 -30.531 0.762 1 93.69 93 GLN B C 1
ATOM 3601 O O . GLN B 1 93 ? -4.238 -30.641 0.953 1 93.69 93 GLN B O 1
ATOM 3606 N N . CYS B 1 94 ? -5.988 -30.188 -0.355 1 94.81 94 CYS B N 1
ATOM 3607 C CA . CYS B 1 94 ? -5.082 -29.922 -1.465 1 94.81 94 CYS B CA 1
ATOM 3608 C C . CYS B 1 94 ? -4.273 -28.656 -1.211 1 94.81 94 CYS B C 1
ATOM 3610 O O . CYS B 1 94 ? -3.074 -28.609 -1.497 1 94.81 94 CYS B O 1
ATOM 3612 N N . THR B 1 95 ? -4.922 -27.656 -0.623 1 91.44 95 THR B N 1
ATOM 3613 C CA . THR B 1 95 ? -4.277 -26.391 -0.312 1 91.44 95 THR B CA 1
ATOM 3614 C C . THR B 1 95 ? -3.182 -26.578 0.733 1 91.44 95 THR B C 1
ATOM 3616 O O . THR B 1 95 ? -2.184 -25.859 0.731 1 91.44 95 THR B O 1
ATOM 3619 N N . LEU B 1 96 ? -3.336 -27.609 1.504 1 90.5 96 LEU B N 1
ATOM 3620 C CA . LEU B 1 96 ? -2.408 -27.828 2.607 1 90.5 96 LEU B CA 1
ATOM 3621 C C . LEU B 1 96 ? -1.303 -28.797 2.201 1 90.5 96 LEU B C 1
ATOM 3623 O O . LEU B 1 96 ? -0.369 -29.047 2.969 1 90.5 96 LEU B O 1
ATOM 3627 N N . THR B 1 97 ? -1.474 -29.406 1.077 1 90.62 97 THR B N 1
ATOM 3628 C CA . THR B 1 97 ? -0.487 -30.375 0.592 1 90.62 97 THR B CA 1
ATOM 3629 C C . THR B 1 97 ? 0.42 -29.734 -0.454 1 90.62 97 THR B C 1
ATOM 3631 O O . THR B 1 97 ? -0.048 -29.297 -1.511 1 90.62 97 THR B O 1
ATOM 3634 N N . ASP B 1 98 ? 1.686 -29.891 -0.03 1 86.75 98 ASP B N 1
ATOM 3635 C CA . ASP B 1 98 ? 2.66 -29.328 -0.956 1 86.75 98 ASP B CA 1
ATOM 3636 C C . ASP B 1 98 ? 2.621 -30.047 -2.305 1 86.75 98 ASP B C 1
ATOM 3638 O O . ASP B 1 98 ? 2.387 -31.25 -2.363 1 86.75 98 ASP B O 1
ATOM 3642 N N . ASP B 1 99 ? 2.578 -29.469 -3.432 1 87.62 99 ASP B N 1
ATOM 3643 C CA . ASP B 1 99 ? 2.707 -29.969 -4.793 1 87.62 99 ASP B CA 1
ATOM 3644 C C . ASP B 1 99 ? 1.354 -30.422 -5.348 1 87.62 99 ASP B C 1
ATOM 3646 O O . ASP B 1 99 ? 1.273 -30.953 -6.453 1 87.62 99 ASP B O 1
ATOM 3650 N N . CYS B 1 100 ? 0.389 -30.344 -4.457 1 94.19 100 CYS B N 1
ATOM 3651 C CA . CYS B 1 100 ? -0.922 -30.75 -4.961 1 94.19 100 CYS B CA 1
ATOM 3652 C C . CYS B 1 100 ? -1.375 -29.828 -6.09 1 94.19 100 CYS B C 1
ATOM 3654 O O . CYS B 1 100 ? -1.535 -28.625 -5.887 1 94.19 100 CYS B O 1
ATOM 3656 N N . GLN B 1 101 ? -1.624 -30.406 -7.23 1 95.06 101 GLN B N 1
ATOM 3657 C CA . GLN B 1 101 ? -2.014 -29.625 -8.391 1 95.06 101 GLN B CA 1
ATOM 3658 C C . GLN B 1 101 ? -3.346 -30.109 -8.961 1 95.06 101 GLN B C 1
ATOM 3660 O O . GLN B 1 101 ? -3.842 -29.547 -9.945 1 95.06 101 GLN B O 1
ATOM 3665 N N . ALA B 1 102 ? -3.895 -31.141 -8.398 1 97.19 102 ALA B N 1
ATOM 3666 C CA . ALA B 1 102 ? -5.203 -31.656 -8.797 1 97.19 102 ALA B CA 1
ATOM 3667 C C . ALA B 1 102 ? -5.797 -32.562 -7.707 1 97.19 102 ALA B C 1
ATOM 3669 O O . ALA B 1 102 ? -5.078 -33.031 -6.824 1 97.19 102 ALA B O 1
ATOM 3670 N N . PHE B 1 103 ? -7.129 -32.688 -7.754 1 97.69 103 PHE B N 1
ATOM 3671 C CA . PHE B 1 103 ? -7.754 -33.594 -6.781 1 97.69 103 PHE B CA 1
ATOM 3672 C C . PHE B 1 103 ? -9.055 -34.156 -7.324 1 97.69 103 PHE B C 1
ATOM 3674 O O . PHE B 1 103 ? -9.68 -33.562 -8.211 1 97.69 103 PHE B O 1
ATOM 3681 N N . ARG B 1 104 ? -9.375 -35.344 -6.859 1 96.25 104 ARG B N 1
ATOM 3682 C CA . ARG B 1 104 ? -10.633 -36 -7.156 1 96.25 104 ARG B CA 1
ATOM 3683 C C . ARG B 1 104 ? -11.391 -36.344 -5.871 1 96.25 104 ARG B C 1
ATOM 3685 O O . ARG B 1 104 ? -10.852 -37 -4.973 1 96.25 104 ARG B O 1
ATOM 3692 N N . TYR B 1 105 ? -12.547 -35.844 -5.844 1 95.06 105 TYR B N 1
ATOM 3693 C CA . TYR B 1 105 ? -13.391 -36.125 -4.688 1 95.06 105 TYR B CA 1
ATOM 3694 C C . TYR B 1 105 ? -14.336 -37.281 -4.977 1 95.06 105 TYR B C 1
ATOM 3696 O O . TYR B 1 105 ? -14.859 -37.406 -6.082 1 95.06 105 TYR B O 1
ATOM 3704 N N . VAL B 1 106 ? -14.5 -38.094 -3.91 1 90.31 106 VAL B N 1
ATOM 3705 C CA . VAL B 1 106 ? -15.359 -39.25 -4.008 1 90.31 106 VAL B CA 1
ATOM 3706 C C . VAL B 1 106 ? -16.625 -39.062 -3.174 1 90.31 106 VAL B C 1
ATOM 3708 O O . VAL B 1 106 ? -16.547 -38.906 -1.951 1 90.31 106 VAL B O 1
ATOM 3711 N N . PHE B 1 107 ? -17.781 -39.062 -3.797 1 88.12 107 PHE B N 1
ATOM 3712 C CA . PHE B 1 107 ? -19.047 -38.719 -3.15 1 88.12 107 PHE B CA 1
ATOM 3713 C C . PHE B 1 107 ? -19.672 -39.969 -2.529 1 88.12 107 PHE B C 1
ATOM 3715 O O . PHE B 1 107 ? -20.547 -39.875 -1.668 1 88.12 107 PHE B O 1
ATOM 3722 N N . GLY B 1 108 ? -19.234 -41.125 -2.953 1 85.69 108 GLY B N 1
ATOM 3723 C CA . GLY B 1 108 ? -19.828 -42.344 -2.467 1 85.69 108 GLY B CA 1
ATOM 3724 C C . GLY B 1 108 ? -18.922 -43.562 -2.615 1 85.69 108 GLY B C 1
ATOM 3725 O O . GLY B 1 108 ? -17.938 -43.531 -3.365 1 85.69 108 GLY B O 1
ATOM 3726 N N . ASP B 1 109 ? -19.297 -44.562 -1.857 1 83.75 109 ASP B N 1
ATOM 3727 C CA . ASP B 1 109 ? -18.516 -45.812 -1.887 1 83.75 109 ASP B CA 1
ATOM 3728 C C . ASP B 1 109 ? -18.609 -46.469 -3.25 1 83.75 109 ASP B C 1
ATOM 3730 O O . ASP B 1 109 ? -19.703 -46.625 -3.803 1 83.75 109 ASP B O 1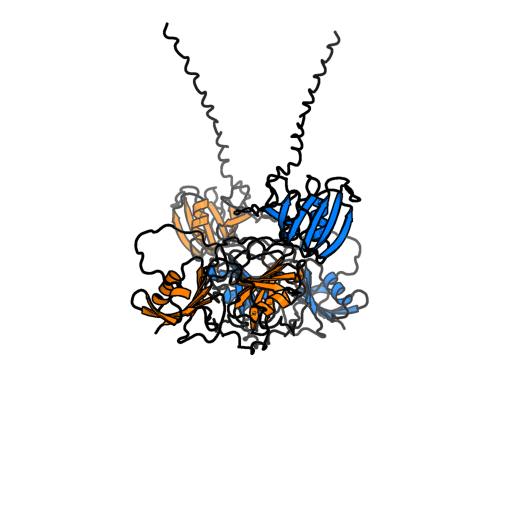
ATOM 3734 N N . TYR B 1 110 ? -17.438 -46.688 -3.828 1 74.38 110 TYR B N 1
ATOM 3735 C CA . TYR B 1 110 ? -17.422 -47.344 -5.129 1 74.38 110 TYR B CA 1
ATOM 3736 C C . TYR B 1 110 ? -16.062 -47.969 -5.402 1 74.38 110 TYR B C 1
ATOM 3738 O O . TYR B 1 110 ? -15.031 -47.312 -5.297 1 74.38 110 TYR B O 1
ATOM 3746 N N . ASN B 1 111 ? -16.062 -49.312 -5.812 1 74.75 111 ASN B N 1
ATOM 3747 C CA . ASN B 1 111 ? -14.883 -50.031 -6.262 1 74.75 111 ASN B CA 1
ATOM 3748 C C . ASN B 1 111 ? -13.68 -49.781 -5.359 1 74.75 111 ASN B C 1
ATOM 3750 O O . ASN B 1 111 ? -12.594 -49.438 -5.84 1 74.75 111 ASN B O 1
ATOM 3754 N N . GLY B 1 112 ? -13.828 -49.844 -4.031 1 81.19 112 GLY B N 1
ATOM 3755 C CA . GLY B 1 112 ? -12.734 -49.719 -3.084 1 81.19 112 GLY B CA 1
ATOM 3756 C C . GLY B 1 112 ? -12.523 -48.312 -2.613 1 81.19 112 GLY B C 1
ATOM 3757 O O . GLY B 1 112 ? -11.672 -48.031 -1.756 1 81.19 112 GLY B O 1
ATOM 3758 N N . GLU B 1 113 ? -13.227 -47.375 -3.275 1 84.5 113 GLU B N 1
ATOM 3759 C CA . GLU B 1 113 ? -13.188 -46 -2.797 1 84.5 113 GLU B CA 1
ATOM 3760 C C . GLU B 1 113 ? -14.336 -45.719 -1.834 1 84.5 113 GLU B C 1
ATOM 3762 O O . GLU B 1 113 ? -15.406 -46.344 -1.935 1 84.5 113 GLU B O 1
ATOM 3767 N N . SER B 1 114 ? -14.055 -44.906 -0.825 1 88.62 114 SER B N 1
ATOM 3768 C CA . SER B 1 114 ? -15.062 -44.562 0.177 1 88.62 114 SER B CA 1
ATOM 3769 C C . SER B 1 114 ? -15.516 -43.125 0.048 1 88.62 114 SER B C 1
ATOM 3771 O O . SER B 1 114 ? -14.711 -42.25 -0.264 1 88.62 114 SER B O 1
ATOM 3773 N N . ALA B 1 115 ? -16.797 -42.969 0.313 1 86.62 115 ALA B N 1
ATOM 3774 C CA . ALA B 1 115 ? -17.312 -41.594 0.365 1 86.62 115 ALA B CA 1
ATOM 3775 C C . ALA B 1 115 ? -16.438 -40.719 1.272 1 86.62 115 ALA B C 1
ATOM 3777 O O . ALA B 1 115 ? -16.094 -41.125 2.387 1 86.62 115 ALA B O 1
ATOM 3778 N N . GLY B 1 116 ? -16.062 -39.594 0.749 1 90.81 116 GLY B N 1
ATOM 3779 C CA . GLY B 1 116 ? -15.234 -38.719 1.534 1 90.81 116 GLY B CA 1
ATOM 3780 C C . GLY B 1 116 ? -13.758 -38.812 1.218 1 90.81 116 GLY B C 1
ATOM 3781 O O . GLY B 1 116 ? -12.953 -38 1.662 1 90.81 116 GLY B O 1
ATOM 3782 N N . ASP B 1 117 ? -13.438 -39.812 0.416 1 92.62 117 ASP B N 1
ATOM 3783 C CA . ASP B 1 117 ? -12.055 -39.906 -0.024 1 92.62 117 ASP B CA 1
ATOM 3784 C C . ASP B 1 117 ? -11.695 -38.75 -0.956 1 92.62 117 ASP B C 1
ATOM 3786 O O . ASP B 1 117 ? -12.5 -38.375 -1.804 1 92.62 117 ASP B O 1
ATOM 3790 N N . CYS B 1 118 ? -10.594 -38.219 -0.718 1 96.5 118 CYS B N 1
ATOM 3791 C CA . CYS B 1 118 ? -10 -37.219 -1.573 1 96.5 118 CYS B CA 1
ATOM 3792 C C . CYS B 1 118 ? -8.648 -37.656 -2.111 1 96.5 118 CYS B C 1
ATOM 3794 O O . CYS B 1 118 ? -7.703 -37.844 -1.346 1 96.5 118 CYS B O 1
ATOM 3796 N N . ARG B 1 119 ? -8.586 -37.844 -3.379 1 96.38 119 ARG B N 1
ATOM 3797 C CA . ARG B 1 119 ? -7.336 -38.25 -4.012 1 96.38 119 ARG B CA 1
ATOM 3798 C C . ARG B 1 119 ? -6.578 -37.031 -4.551 1 96.38 119 ARG B C 1
ATOM 3800 O O . ARG B 1 119 ? -7.09 -36.312 -5.398 1 96.38 119 ARG B O 1
ATOM 3807 N N . LEU B 1 120 ? -5.355 -36.844 -4.062 1 97.12 120 LEU B N 1
ATOM 3808 C CA . LEU B 1 120 ? -4.543 -35.688 -4.406 1 97.12 120 LEU B CA 1
ATOM 3809 C C . LEU B 1 120 ? -3.496 -36.062 -5.457 1 97.12 120 LEU B C 1
ATOM 3811 O O . LEU B 1 120 ? -2.9 -37.125 -5.402 1 97.12 120 LEU B O 1
ATOM 3815 N N . TYR B 1 121 ? -3.283 -35.188 -6.379 1 96.5 121 TYR B N 1
ATOM 3816 C CA . TYR B 1 121 ? -2.375 -35.406 -7.496 1 96.5 1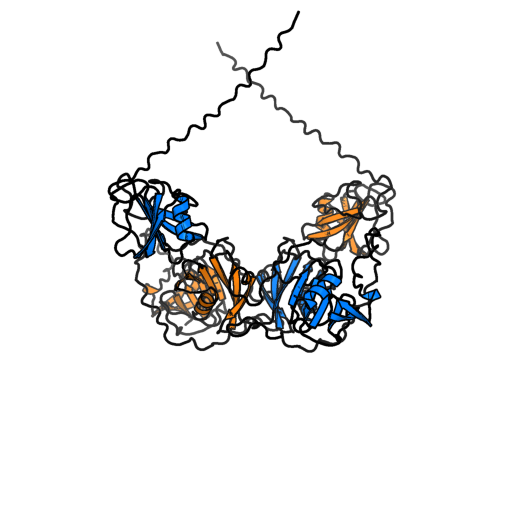21 TYR B CA 1
ATOM 3817 C C . TYR B 1 121 ? -1.389 -34.25 -7.648 1 96.5 121 TYR B C 1
ATOM 3819 O O . TYR B 1 121 ? -1.752 -33.094 -7.469 1 96.5 121 TYR B O 1
ATOM 3827 N N . GLY B 1 122 ? -0.131 -34.594 -7.969 1 94.56 122 GLY B N 1
ATOM 3828 C CA . GLY B 1 122 ? 0.911 -33.594 -8.18 1 94.56 122 GLY B CA 1
ATOM 3829 C C . GLY B 1 122 ? 0.878 -32.969 -9.562 1 94.56 122 GLY B C 1
ATOM 3830 O O . GLY B 1 122 ? 1.644 -32.062 -9.859 1 94.56 122 GLY B O 1
ATOM 3831 N N . SER B 1 123 ? 0.093 -33.594 -10.414 1 92.5 123 SER B N 1
ATOM 3832 C CA . SER B 1 123 ? -0.134 -33.062 -11.75 1 92.5 123 SER B CA 1
ATOM 3833 C C . SER B 1 123 ? -1.515 -33.438 -12.273 1 92.5 123 SER B C 1
ATOM 3835 O O . SER B 1 123 ? -2.088 -34.438 -11.844 1 92.5 123 SER B O 1
ATOM 3837 N N . GLY B 1 124 ? -2.033 -32.562 -13.188 1 93.62 124 GLY B N 1
ATOM 3838 C CA . GLY B 1 124 ? -3.314 -32.844 -13.812 1 93.62 124 GLY B CA 1
ATOM 3839 C C . GLY B 1 124 ? -3.65 -31.875 -14.938 1 93.62 124 GLY B C 1
ATOM 3840 O O . GLY B 1 124 ? -3.145 -30.75 -14.969 1 93.62 124 GLY B O 1
ATOM 3841 N N . VAL B 1 125 ? -4.422 -32.5 -15.844 1 93.62 125 VAL B N 1
ATOM 3842 C CA . VAL B 1 125 ? -4.934 -31.688 -16.953 1 93.62 125 VAL B CA 1
ATOM 3843 C C . VAL B 1 125 ? -6.41 -32 -17.172 1 93.62 125 VAL B C 1
ATOM 3845 O O . VAL B 1 125 ? -7.02 -32.75 -16.406 1 93.62 125 VAL B O 1
ATOM 3848 N N . PHE B 1 126 ? -6.953 -31.328 -18.125 1 94.69 126 PHE B N 1
ATOM 3849 C CA . PHE B 1 126 ? -8.32 -31.656 -18.531 1 94.69 126 PHE B CA 1
ATOM 3850 C C . PHE B 1 126 ? -8.484 -33.156 -18.734 1 94.69 126 PHE B C 1
ATOM 3852 O O . PHE B 1 126 ? -7.645 -33.781 -19.359 1 94.69 126 PHE B O 1
ATOM 3859 N N . SER B 1 127 ? -9.516 -33.688 -18.125 1 93.69 127 SER B N 1
ATOM 3860 C CA . SER B 1 127 ? -9.75 -35.125 -18.219 1 93.69 127 SER B CA 1
ATOM 3861 C C . SER B 1 127 ? -10.852 -35.438 -19.219 1 93.69 127 SER B C 1
ATOM 3863 O O . SER B 1 127 ? -11.875 -34.75 -19.266 1 93.69 127 SER B O 1
ATOM 3865 N N . ASP B 1 128 ? -10.609 -36.438 -20 1 89.94 128 ASP B N 1
ATOM 3866 C CA . ASP B 1 128 ? -11.648 -36.969 -20.875 1 89.94 128 ASP B CA 1
ATOM 3867 C C . ASP B 1 128 ? -12.234 -38.281 -20.344 1 89.94 128 ASP B C 1
ATOM 3869 O O . ASP B 1 128 ? -12.984 -38.938 -21.047 1 89.94 128 ASP B O 1
ATOM 3873 N N . LYS B 1 129 ? -11.883 -38.625 -19.078 1 87.56 129 LYS B N 1
ATOM 3874 C CA . LYS B 1 129 ? -12.344 -39.875 -18.5 1 87.56 129 LYS B CA 1
ATOM 3875 C C . LYS B 1 129 ? -13.625 -39.688 -17.688 1 87.56 129 LYS B C 1
ATOM 3877 O O . LYS B 1 129 ? -13.57 -39.25 -16.531 1 87.56 129 LYS B O 1
ATOM 3882 N N . LYS B 1 130 ? -14.625 -40.062 -18.297 1 87 130 LYS B N 1
ATOM 3883 C CA . LYS B 1 130 ? -15.914 -39.938 -17.609 1 87 130 LYS B CA 1
ATOM 3884 C C . LYS B 1 130 ? -16.031 -40.969 -16.484 1 87 130 LYS B C 1
ATOM 3886 O O . LYS B 1 130 ? -15.57 -42.094 -16.609 1 87 130 LYS B O 1
ATOM 3891 N N . CYS B 1 131 ? -16.547 -40.531 -15.422 1 83.44 131 CYS B N 1
ATOM 3892 C CA . CYS B 1 131 ? -16.766 -41.406 -14.273 1 83.44 131 CYS B CA 1
ATOM 3893 C C . CYS B 1 131 ? -17.797 -42.469 -14.602 1 83.44 131 CYS B C 1
ATOM 3895 O O . CYS B 1 131 ? -17.656 -43.625 -14.172 1 83.44 131 CYS B O 1
ATOM 3897 N N . GLY B 1 132 ? -18.75 -42.25 -15.461 1 76.88 132 GLY B N 1
ATOM 3898 C CA . GLY B 1 132 ? -19.844 -43.156 -15.758 1 76.88 132 GLY B CA 1
ATOM 3899 C C . GLY B 1 132 ? -20.969 -43.094 -14.727 1 76.88 132 GLY B C 1
ATOM 3900 O O . GLY B 1 132 ? -22.016 -43.719 -14.906 1 76.88 132 GLY B O 1
ATOM 3901 N N . ASN B 1 133 ? -20.734 -42.531 -13.648 1 78 133 ASN B N 1
ATOM 3902 C CA . ASN B 1 133 ? -21.719 -42.219 -12.617 1 78 133 ASN B CA 1
ATOM 3903 C C . ASN B 1 133 ? -21.562 -40.812 -12.062 1 78 133 ASN B C 1
ATOM 3905 O O . ASN B 1 133 ? -21.031 -39.938 -12.742 1 78 133 ASN B O 1
ATOM 3909 N N . THR B 1 134 ? -22.125 -40.594 -10.867 1 81.31 134 THR B N 1
ATOM 3910 C CA . THR B 1 134 ? -22.094 -39.25 -10.32 1 81.31 134 THR B CA 1
ATOM 3911 C C . THR B 1 134 ? -21.188 -39.188 -9.102 1 81.31 134 THR B C 1
ATOM 3913 O O . THR B 1 134 ? -21.328 -38.281 -8.266 1 81.31 134 THR B O 1
ATOM 3916 N N . LEU B 1 135 ? -20.188 -40.062 -8.984 1 86.06 135 LEU B N 1
ATOM 3917 C CA . LEU B 1 135 ? -19.547 -40.25 -7.68 1 86.06 135 LEU B CA 1
ATOM 3918 C C . LEU B 1 135 ? -18.203 -39.531 -7.637 1 86.06 135 LEU B C 1
ATOM 3920 O O . LEU B 1 135 ? -17.578 -39.438 -6.578 1 86.06 135 LEU B O 1
ATOM 3924 N N . HIS B 1 136 ? -17.781 -39 -8.781 1 90.06 136 HIS B N 1
ATOM 3925 C CA . HIS B 1 136 ? -16.453 -38.406 -8.789 1 90.06 136 HIS B CA 1
ATOM 3926 C C . HIS B 1 136 ? -16.469 -37.031 -9.477 1 90.06 136 HIS B C 1
ATOM 3928 O O . HIS B 1 136 ? -17.203 -36.844 -10.438 1 90.06 136 HIS B O 1
ATOM 3934 N N . ASP B 1 137 ? -15.703 -36.156 -8.914 1 92.81 137 ASP B N 1
ATOM 3935 C CA . ASP B 1 137 ? -15.367 -34.875 -9.578 1 92.81 137 ASP B CA 1
ATOM 3936 C C . ASP B 1 137 ? -13.852 -34.719 -9.688 1 92.81 137 ASP B C 1
ATOM 3938 O O . ASP B 1 137 ? -13.102 -35.188 -8.836 1 92.81 137 ASP B O 1
ATOM 3942 N N . TRP B 1 138 ? -13.484 -34.031 -10.758 1 95.44 138 TRP B N 1
ATOM 3943 C CA . TRP B 1 138 ? -12.07 -33.781 -11.039 1 95.44 138 TRP B CA 1
ATOM 3944 C C . TRP B 1 138 ? -11.781 -32.281 -11.062 1 95.44 138 TRP B C 1
ATOM 3946 O O . TRP B 1 138 ? -12.57 -31.516 -11.602 1 95.44 138 TRP B O 1
ATOM 3956 N N . ALA B 1 139 ? -10.742 -31.875 -10.406 1 97 139 ALA B N 1
ATOM 3957 C CA . ALA B 1 139 ? -10.266 -30.5 -10.438 1 97 139 ALA B CA 1
ATOM 3958 C C . ALA B 1 139 ? -8.75 -30.438 -10.602 1 97 139 ALA B C 1
ATOM 3960 O O . ALA B 1 139 ? -8.031 -31.25 -10.016 1 97 139 ALA B O 1
ATOM 3961 N N . TYR B 1 140 ? -8.281 -29.547 -11.383 1 96.5 140 TYR B N 1
ATOM 3962 C CA . TYR B 1 140 ? -6.844 -29.406 -11.617 1 96.5 140 TYR B CA 1
ATOM 3963 C C . TYR B 1 140 ? -6.438 -27.938 -11.719 1 96.5 140 TYR B C 1
ATOM 3965 O O . TYR B 1 140 ? -7.234 -27.094 -12.133 1 96.5 140 TYR B O 1
ATOM 3973 N N . LEU B 1 141 ? -5.219 -27.719 -11.344 1 95.25 141 LEU B N 1
ATOM 3974 C CA . LEU B 1 141 ? -4.672 -26.375 -11.227 1 95.25 141 LEU B CA 1
ATOM 3975 C C . LEU B 1 141 ? -4.75 -25.625 -12.555 1 95.25 141 LEU B C 1
ATOM 3977 O O . LEU B 1 141 ? -4.461 -26.203 -13.609 1 95.25 141 LEU B O 1
ATOM 3981 N N . THR B 1 142 ? -5.195 -24.391 -12.523 1 93.44 142 THR B N 1
ATOM 3982 C CA . THR B 1 142 ? -5.23 -23.516 -13.695 1 93.44 142 THR B CA 1
ATOM 3983 C C . THR B 1 142 ? -4.648 -22.156 -13.367 1 93.44 142 THR B C 1
ATOM 3985 O O . THR B 1 142 ? -4.379 -21.844 -12.203 1 93.44 142 THR B O 1
ATOM 3988 N N . ASP B 1 143 ? -4.402 -21.375 -14.414 1 89.44 143 ASP B N 1
ATOM 3989 C CA . ASP B 1 143 ? -3.887 -20.031 -14.227 1 89.44 143 ASP B CA 1
ATOM 3990 C C . ASP B 1 143 ? -4.957 -19.109 -13.648 1 89.44 143 ASP B C 1
ATOM 3992 O O . ASP B 1 143 ? -6.148 -19.312 -13.883 1 89.44 143 ASP B O 1
ATOM 3996 N N . PRO B 1 144 ? -4.449 -18.141 -12.828 1 88.75 144 PRO B N 1
ATOM 3997 C CA . PRO B 1 144 ? -5.434 -17.188 -12.297 1 88.75 144 PRO B CA 1
ATOM 3998 C C . PRO B 1 144 ? -6.121 -16.375 -13.391 1 88.75 144 PRO B C 1
ATOM 4000 O O . PRO B 1 144 ? -5.492 -16.016 -14.391 1 88.75 144 PRO B O 1
ATOM 4003 N N . PRO B 1 145 ? -7.434 -16.109 -13.164 1 84 145 PRO B N 1
ATOM 4004 C CA . PRO B 1 145 ? -8.109 -15.25 -14.133 1 84 145 PRO B CA 1
ATOM 4005 C C . PRO B 1 145 ? -7.512 -13.844 -14.203 1 84 145 PRO B C 1
ATOM 4007 O O . PRO B 1 145 ? -7.016 -13.336 -13.195 1 84 145 PRO B O 1
ATOM 4010 N N . VAL B 1 146 ? -7.535 -13.297 -15.406 1 80.25 146 VAL B N 1
ATOM 4011 C CA . VAL B 1 146 ? -7.035 -11.938 -15.625 1 80.25 146 VAL B CA 1
ATOM 4012 C C . VAL B 1 146 ? -8.164 -10.938 -15.43 1 80.25 146 VAL B C 1
ATOM 4014 O O . VAL B 1 146 ? -9.273 -11.133 -15.938 1 80.25 146 VAL B O 1
ATOM 4017 N N . ILE B 1 147 ? -7.938 -9.977 -14.594 1 74.62 147 ILE B N 1
ATOM 4018 C CA . ILE B 1 147 ? -8.906 -8.906 -14.391 1 74.62 147 ILE B CA 1
ATOM 4019 C C . ILE B 1 147 ? -8.312 -7.582 -14.852 1 74.62 147 ILE B C 1
ATOM 4021 O O . ILE B 1 147 ? -7.125 -7.316 -14.648 1 74.62 147 ILE B O 1
ATOM 4025 N N . GLU B 1 148 ? -9.047 -6.875 -15.625 1 69.5 148 GLU B N 1
ATOM 4026 C CA . GLU B 1 148 ? -8.57 -5.562 -16.062 1 69.5 148 GLU B CA 1
ATOM 4027 C C . GLU B 1 148 ? -8.539 -4.578 -14.891 1 69.5 148 GLU B C 1
ATOM 4029 O O . GLU B 1 148 ? -9.578 -4.301 -14.281 1 69.5 148 GLU B O 1
ATOM 4034 N N . VAL B 1 149 ? -7.445 -4.379 -14.398 1 67.44 149 VAL B N 1
ATOM 4035 C CA . VAL B 1 149 ? -7.293 -3.365 -13.352 1 67.44 149 VAL B CA 1
ATOM 4036 C C . VAL B 1 149 ? -6.742 -2.078 -13.961 1 67.44 149 VAL B C 1
ATOM 4038 O O . VAL B 1 149 ? -5.703 -2.094 -14.625 1 67.44 149 VAL B O 1
ATOM 4041 N N . PRO B 1 150 ? -7.57 -1.038 -13.828 1 64.44 150 PRO B N 1
ATOM 4042 C CA . PRO B 1 150 ? -7.062 0.222 -14.375 1 64.44 150 PRO B CA 1
ATOM 4043 C C . PRO B 1 150 ? -5.711 0.62 -13.781 1 64.44 150 PRO B C 1
ATOM 4045 O O . PRO B 1 150 ? -5.465 0.386 -12.594 1 64.44 150 PRO B O 1
ATOM 4048 N N . GLU B 1 151 ? -4.777 0.919 -14.734 1 64.94 151 GLU B N 1
ATOM 4049 C CA . GLU B 1 151 ? -3.477 1.398 -14.273 1 64.94 151 GLU B CA 1
ATOM 4050 C C . GLU B 1 151 ? -3.451 2.922 -14.18 1 64.94 151 GLU B C 1
ATOM 4052 O O . GLU B 1 151 ? -3.881 3.611 -15.102 1 64.94 151 GLU B O 1
ATOM 4057 N N . ASN B 1 152 ? -3.303 3.383 -12.953 1 59.41 152 ASN B N 1
ATOM 4058 C CA . ASN B 1 152 ? -3.064 4.816 -12.844 1 59.41 152 ASN B CA 1
ATOM 4059 C C . ASN B 1 152 ? -1.632 5.18 -13.227 1 59.41 152 ASN B C 1
ATOM 4061 O O . ASN B 1 152 ? -0.681 4.746 -12.578 1 59.41 152 ASN B O 1
ATOM 4065 N N . VAL B 1 153 ? -1.521 5.734 -14.484 1 59.75 153 VAL B N 1
ATOM 4066 C CA . VAL B 1 153 ? -0.203 6.16 -14.945 1 59.75 153 VAL B CA 1
ATOM 4067 C C . VAL B 1 153 ? 0.299 7.316 -14.086 1 59.75 153 VAL B C 1
ATOM 4069 O O . VAL B 1 153 ? -0.421 8.289 -13.867 1 59.75 153 VAL B O 1
ATOM 4072 N N . ARG B 1 154 ? 1.412 7.062 -13.414 1 66.06 154 ARG B N 1
ATOM 4073 C CA . ARG B 1 154 ? 2.029 8.094 -12.594 1 66.06 154 ARG B CA 1
ATOM 4074 C C . ARG B 1 154 ? 3.369 8.539 -13.172 1 66.06 154 ARG B C 1
ATOM 4076 O O . ARG B 1 154 ? 4.055 7.75 -13.828 1 66.06 154 ARG B O 1
ATOM 4083 N N . ALA B 1 155 ? 3.582 9.859 -12.977 1 69.56 155 ALA B N 1
ATOM 4084 C CA . ALA B 1 155 ? 4.898 10.359 -13.375 1 69.56 155 ALA B CA 1
ATOM 4085 C C . ALA B 1 155 ? 6 9.727 -12.523 1 69.56 155 ALA B C 1
ATOM 4087 O O . ALA B 1 155 ? 5.93 9.75 -11.289 1 69.56 155 ALA B O 1
ATOM 4088 N N . ALA B 1 156 ? 6.949 9.133 -13.266 1 69.06 156 ALA B N 1
ATOM 4089 C CA . ALA B 1 156 ? 8.055 8.5 -12.555 1 69.06 156 ALA B CA 1
ATOM 4090 C C . ALA B 1 156 ? 8.828 9.516 -11.719 1 69.06 156 ALA B C 1
ATOM 4092 O O . ALA B 1 156 ? 8.977 10.672 -12.109 1 69.06 156 ALA B O 1
ATOM 4093 N N . CYS B 1 157 ? 9.242 9.188 -10.523 1 76.81 157 CYS B N 1
ATOM 4094 C CA . CYS B 1 157 ? 10.117 9.93 -9.633 1 76.81 157 CYS B CA 1
ATOM 4095 C C . CYS B 1 157 ? 9.43 11.188 -9.102 1 76.81 157 CYS B C 1
ATOM 4097 O O . CYS B 1 157 ? 10.094 12.117 -8.641 1 76.81 157 CYS B O 1
ATOM 4099 N N . SER B 1 158 ? 8.109 11.172 -9.352 1 83.69 158 SER B N 1
ATOM 4100 C CA . SER B 1 158 ? 7.402 12.32 -8.773 1 83.69 158 SER B CA 1
ATOM 4101 C C . SER B 1 158 ? 7.418 12.266 -7.254 1 83.69 158 SER B C 1
ATOM 4103 O O . SER B 1 158 ? 7.254 11.195 -6.66 1 83.69 158 SER B O 1
ATOM 4105 N N . THR B 1 159 ? 7.645 13.469 -6.648 1 90.38 159 THR B N 1
ATOM 4106 C CA . THR B 1 159 ? 7.543 13.594 -5.199 1 90.38 159 THR B CA 1
ATOM 4107 C C . THR B 1 159 ? 6.316 14.414 -4.809 1 90.38 159 THR B C 1
ATOM 4109 O O . THR B 1 159 ? 6.168 14.812 -3.652 1 90.38 159 THR B O 1
ATOM 4112 N N . GLU B 1 160 ? 5.523 14.688 -5.805 1 90.62 160 GLU B N 1
ATOM 4113 C CA . GLU B 1 160 ? 4.305 15.453 -5.559 1 90.62 160 GLU B CA 1
ATOM 4114 C C . GLU B 1 160 ? 3.062 14.594 -5.773 1 90.62 160 GLU B C 1
ATOM 4116 O O . GLU B 1 160 ? 2.955 13.891 -6.785 1 90.62 160 GLU B O 1
ATOM 4121 N N . CYS B 1 161 ? 2.195 14.656 -4.848 1 91.81 161 CYS B N 1
ATOM 4122 C CA . CYS B 1 161 ? 0.955 13.898 -4.953 1 91.81 161 CYS B CA 1
ATOM 4123 C C . CYS B 1 161 ? 0.037 14.5 -6.012 1 91.81 161 CYS B C 1
ATOM 4125 O O . CYS B 1 161 ? -0.015 15.719 -6.176 1 91.81 161 CYS B O 1
ATOM 4127 N N . PRO B 1 162 ? -0.7 13.742 -6.801 1 89.69 162 PRO B N 1
ATOM 4128 C CA . PRO B 1 162 ? -0.917 12.32 -6.531 1 89.69 162 PRO B CA 1
ATOM 4129 C C . PRO B 1 162 ? 0.156 11.43 -7.156 1 89.69 162 PRO B C 1
ATOM 4131 O O . PRO B 1 162 ? 0.23 10.242 -6.848 1 89.69 162 PRO B O 1
ATOM 4134 N N . ASP B 1 163 ? 1.076 11.891 -7.957 1 84.25 163 ASP B N 1
ATOM 4135 C CA . ASP B 1 163 ? 2.018 11.086 -8.727 1 84.25 163 ASP B CA 1
ATOM 4136 C C . ASP B 1 163 ? 3.072 10.461 -7.816 1 84.25 163 ASP B C 1
ATOM 4138 O O . ASP B 1 163 ? 3.697 9.461 -8.18 1 84.25 163 ASP B O 1
ATOM 4142 N N . ALA B 1 164 ? 3.215 10.977 -6.688 1 89.44 164 ALA B N 1
ATOM 4143 C CA . ALA B 1 164 ? 4.211 10.461 -5.75 1 89.44 164 ALA B CA 1
ATOM 4144 C C . ALA B 1 164 ? 3.736 9.164 -5.102 1 89.44 164 ALA B C 1
ATOM 4146 O O . ALA B 1 164 ? 4.535 8.422 -4.52 1 89.44 164 ALA B O 1
ATOM 4147 N N . ASP B 1 165 ? 2.477 8.906 -5.23 1 89.44 165 ASP B N 1
ATOM 4148 C CA . ASP B 1 165 ? 1.894 7.789 -4.5 1 89.44 165 ASP B CA 1
ATOM 4149 C C . ASP B 1 165 ? 2.518 6.465 -4.934 1 89.44 165 ASP B C 1
ATOM 4151 O O . ASP B 1 165 ? 2.479 6.109 -6.113 1 89.44 165 ASP B O 1
ATOM 4155 N N . GLY B 1 166 ? 3.098 5.824 -3.91 1 85.44 166 GLY B N 1
ATOM 4156 C CA . GLY B 1 166 ? 3.676 4.516 -4.164 1 85.44 166 GLY B CA 1
ATOM 4157 C C . GLY B 1 166 ? 5.098 4.582 -4.695 1 85.44 166 GLY B C 1
ATOM 4158 O O . GLY B 1 166 ? 5.742 3.551 -4.883 1 85.44 166 GLY B O 1
ATOM 4159 N N . GLN B 1 167 ? 5.645 5.742 -4.93 1 83.75 167 GLN B N 1
ATOM 4160 C CA . GLN B 1 167 ? 7 5.891 -5.449 1 83.75 167 GLN B CA 1
ATOM 4161 C C . GLN B 1 167 ? 8.023 5.871 -4.32 1 83.75 167 GLN B C 1
ATOM 4163 O O . GLN B 1 167 ? 7.664 5.895 -3.141 1 83.75 167 GLN B O 1
ATOM 4168 N N . ILE B 1 168 ? 9.258 5.719 -4.77 1 85.69 168 ILE B N 1
ATOM 4169 C CA . ILE B 1 168 ? 10.344 5.789 -3.803 1 85.69 168 ILE B CA 1
ATOM 4170 C C . ILE B 1 168 ? 11.18 7.047 -4.055 1 85.69 168 ILE B C 1
ATOM 4172 O O . ILE B 1 168 ? 11.211 7.559 -5.176 1 85.69 168 ILE B O 1
ATOM 4176 N N . TYR B 1 169 ? 11.719 7.508 -3.027 1 88.69 169 TYR B N 1
ATOM 4177 C CA . TYR B 1 169 ? 12.617 8.656 -3.059 1 88.69 169 TYR B CA 1
ATOM 4178 C C . TYR B 1 169 ? 13.898 8.367 -2.279 1 88.69 169 TYR B C 1
ATOM 4180 O O . TYR B 1 169 ? 13.844 7.93 -1.126 1 88.69 169 TYR B O 1
ATOM 4188 N N . THR B 1 170 ? 15.016 8.508 -2.996 1 85.19 170 THR B N 1
ATOM 4189 C CA . THR B 1 170 ? 16.312 8.367 -2.332 1 85.19 170 THR B CA 1
ATOM 4190 C C . THR B 1 170 ? 16.812 9.719 -1.845 1 85.19 170 THR B C 1
ATOM 4192 O O . THR B 1 170 ? 17.141 10.594 -2.65 1 85.19 170 THR B O 1
ATOM 4195 N N . ALA B 1 171 ? 16.906 9.805 -0.573 1 86.19 171 ALA B N 1
ATOM 4196 C CA . ALA B 1 171 ? 17.344 11.055 0.039 1 86.19 171 ALA B CA 1
ATOM 4197 C C . ALA B 1 171 ? 18.859 11.234 -0.094 1 86.19 171 ALA B C 1
ATOM 4199 O O . ALA B 1 171 ? 19.562 10.328 -0.564 1 86.19 171 ALA B O 1
ATOM 4200 N N . LYS B 1 172 ? 19.312 12.414 0.26 1 76.62 172 LYS B N 1
ATOM 4201 C CA . LYS B 1 172 ? 20.719 12.773 0.102 1 76.62 172 LYS B CA 1
ATOM 4202 C C . LYS B 1 172 ? 21.625 11.844 0.902 1 76.62 172 LYS B C 1
ATOM 4204 O O . LYS B 1 172 ? 22.75 11.547 0.487 1 76.62 172 LYS B O 1
ATOM 4209 N N . ASN B 1 173 ? 21.141 11.336 2.006 1 74.88 173 ASN B N 1
ATOM 4210 C CA . ASN B 1 173 ? 21.922 10.438 2.848 1 74.88 173 ASN B CA 1
ATOM 4211 C C . ASN B 1 173 ? 21.812 8.992 2.389 1 74.88 173 ASN B C 1
ATOM 4213 O O . ASN B 1 173 ? 22.172 8.07 3.129 1 74.88 173 ASN B O 1
ATOM 4217 N N . LYS B 1 174 ? 21.109 8.727 1.261 1 78.06 174 LYS B N 1
ATOM 4218 C CA . LYS B 1 174 ? 20.984 7.434 0.596 1 78.06 174 LYS B CA 1
ATOM 4219 C C . LYS B 1 174 ? 19.891 6.586 1.245 1 78.06 174 LYS B C 1
ATOM 4221 O O . LYS B 1 174 ? 19.703 5.422 0.88 1 78.06 174 LYS B O 1
ATOM 4226 N N . GLN B 1 175 ? 19.234 7.176 2.143 1 81.56 175 GLN B N 1
ATOM 4227 C CA . GLN B 1 175 ? 18.047 6.504 2.637 1 81.56 175 GLN B CA 1
ATOM 4228 C C . GLN B 1 175 ? 16.938 6.508 1.59 1 81.56 175 GLN B C 1
ATOM 4230 O O . GLN B 1 175 ? 16.703 7.52 0.92 1 81.56 175 GLN B O 1
ATOM 4235 N N . VAL B 1 176 ? 16.281 5.383 1.479 1 85.19 176 VAL B N 1
ATOM 4236 C CA . VAL B 1 176 ? 15.195 5.266 0.518 1 85.19 176 VAL B CA 1
ATOM 4237 C C . VAL B 1 176 ? 13.859 5.336 1.247 1 85.19 176 VAL B C 1
ATOM 4239 O O . VAL B 1 176 ? 13.641 4.621 2.227 1 85.19 176 VAL B O 1
ATOM 4242 N N . PHE B 1 177 ? 13.031 6.215 0.758 1 89.88 177 PHE B N 1
ATOM 4243 C CA . PHE B 1 177 ? 11.719 6.379 1.368 1 89.88 177 PHE B CA 1
ATOM 4244 C C . PHE B 1 177 ? 10.617 5.961 0.403 1 89.88 177 PHE B C 1
ATOM 4246 O O . PHE B 1 177 ? 10.688 6.246 -0.793 1 89.88 177 PHE B O 1
ATOM 4253 N N . HIS B 1 178 ? 9.641 5.246 0.963 1 90 178 HIS B N 1
ATOM 4254 C CA . HIS B 1 178 ? 8.391 5.031 0.238 1 90 178 HIS B CA 1
ATOM 4255 C C . HIS B 1 178 ? 7.43 6.195 0.44 1 90 178 HIS B C 1
ATOM 4257 O O . HIS B 1 178 ? 7.207 6.633 1.571 1 90 178 HIS B O 1
ATOM 4263 N N . LEU B 1 179 ? 6.906 6.676 -0.644 1 92.62 179 LEU B N 1
ATOM 4264 C CA . LEU B 1 179 ? 5.988 7.805 -0.57 1 92.62 179 LEU B CA 1
ATOM 4265 C C . LEU B 1 179 ? 4.539 7.34 -0.697 1 92.62 179 LEU B C 1
ATOM 4267 O O . LEU B 1 179 ? 4.23 6.484 -1.528 1 92.62 179 LEU B O 1
ATOM 4271 N N . ASP B 1 180 ? 3.686 7.863 0.152 1 93.5 180 ASP B N 1
ATOM 4272 C CA . ASP B 1 180 ? 2.258 7.559 0.133 1 93.5 180 ASP B CA 1
ATOM 4273 C C . ASP B 1 180 ? 1.421 8.836 0.151 1 93.5 180 ASP B C 1
ATOM 4275 O O . ASP B 1 180 ? 1.662 9.727 0.962 1 93.5 180 ASP B O 1
ATOM 4279 N N . CYS B 1 181 ? 0.491 8.922 -0.78 1 93.69 181 CYS B N 1
ATOM 4280 C CA . CYS B 1 181 ? -0.419 10.055 -0.812 1 93.69 181 CYS B CA 1
ATOM 4281 C C . CYS B 1 181 ? -1.729 9.727 -0.107 1 93.69 181 CYS B C 1
ATOM 4283 O O . CYS B 1 181 ? -2.141 8.57 -0.061 1 93.69 181 CYS B O 1
ATOM 4285 N N . GLN B 1 182 ? -2.301 10.742 0.58 1 94.31 182 GLN B N 1
ATOM 4286 C CA . GLN B 1 182 ? -3.596 10.688 1.249 1 94.31 182 GLN B CA 1
ATOM 4287 C C . GLN B 1 182 ? -3.58 9.688 2.402 1 94.31 182 GLN B C 1
ATOM 4289 O O . GLN B 1 182 ? -4.555 8.969 2.615 1 94.31 182 GLN B O 1
ATOM 4294 N N . LYS B 1 183 ? -2.42 9.594 2.994 1 93.75 183 LYS B N 1
ATOM 4295 C CA . LYS B 1 183 ? -2.232 8.727 4.156 1 93.75 183 LYS B CA 1
ATOM 4296 C C . LYS B 1 183 ? -1.469 9.453 5.262 1 93.75 183 LYS B C 1
ATOM 4298 O O . LYS B 1 183 ? -0.712 10.391 4.992 1 93.75 183 LYS B O 1
ATOM 4303 N N . ARG B 1 184 ? -1.684 8.977 6.469 1 92.62 184 ARG B N 1
ATOM 4304 C CA . ARG B 1 184 ? -0.891 9.367 7.629 1 92.62 184 ARG B CA 1
ATOM 4305 C C . ARG B 1 184 ? -0.473 8.141 8.445 1 92.62 184 ARG B C 1
ATOM 4307 O O . ARG B 1 184 ? -1.18 7.133 8.461 1 92.62 184 ARG B O 1
ATOM 4314 N N . HIS B 1 185 ? 0.675 8.289 9.023 1 89.88 185 HIS B N 1
ATOM 4315 C CA . HIS B 1 185 ? 1.051 7.277 10 1 89.88 185 HIS B CA 1
ATOM 4316 C C . HIS B 1 185 ? 0.202 7.395 11.266 1 89.88 185 HIS B C 1
ATOM 4318 O O . HIS B 1 185 ? -0.225 6.383 11.828 1 89.88 185 HIS B O 1
ATOM 4324 N N . GLY B 1 186 ? -0.059 8.656 11.625 1 83.44 186 GLY B N 1
ATOM 4325 C CA . GLY B 1 186 ? -0.907 8.922 12.773 1 83.44 186 GLY B CA 1
ATOM 4326 C C . GLY B 1 186 ? -0.217 8.656 14.102 1 83.44 186 GLY B C 1
ATOM 4327 O O . GLY B 1 186 ? -0.795 8.875 15.164 1 83.44 186 GLY B O 1
ATOM 4328 N N . THR B 1 187 ? 0.993 8.242 14.039 1 80.62 187 THR B N 1
ATOM 4329 C CA . THR B 1 187 ? 1.725 7.914 15.258 1 80.62 187 THR B CA 1
ATOM 4330 C C . THR B 1 187 ? 2.414 9.156 15.82 1 80.62 187 THR B C 1
ATOM 4332 O O . THR B 1 187 ? 2.4 10.219 15.195 1 80.62 187 THR B O 1
ATOM 4335 N N . ALA B 1 188 ? 2.92 8.852 16.984 1 77.19 188 ALA B N 1
ATOM 4336 C CA . ALA B 1 188 ? 3.633 9.945 17.641 1 77.19 188 ALA B CA 1
ATOM 4337 C C . ALA B 1 188 ? 4.801 10.43 16.797 1 77.19 188 ALA B C 1
ATOM 4339 O O . ALA B 1 188 ? 5.43 9.641 16.078 1 77.19 188 ALA B O 1
ATOM 4340 N N . TRP B 1 189 ? 4.953 11.734 16.781 1 82.5 189 TRP B N 1
ATOM 4341 C CA . TRP B 1 189 ? 6.055 12.398 16.094 1 82.5 189 TRP B CA 1
ATOM 4342 C C . TRP B 1 189 ? 6.961 13.125 17.078 1 82.5 189 TRP B C 1
ATOM 4344 O O . TRP B 1 189 ? 6.547 13.438 18.188 1 82.5 189 TRP B O 1
ATOM 4354 N N . PHE B 1 190 ? 8.281 13.336 16.703 1 76.75 190 PHE B N 1
ATOM 4355 C CA . PHE B 1 190 ? 9.195 13.906 17.688 1 76.75 190 PHE B CA 1
ATOM 4356 C C . PHE B 1 190 ? 9.625 15.305 17.266 1 76.75 190 PHE B C 1
ATOM 4358 O O . PHE B 1 190 ? 10.234 16.031 18.062 1 76.75 190 PHE B O 1
ATOM 4365 N N . HIS B 1 191 ? 9.383 15.672 16.047 1 79.75 191 HIS B N 1
ATOM 4366 C CA . HIS B 1 191 ? 9.719 17 15.57 1 79.75 191 HIS B CA 1
ATOM 4367 C C . HIS B 1 191 ? 8.711 17.484 14.531 1 79.75 191 HIS B C 1
ATOM 4369 O O . HIS B 1 191 ? 8.234 16.688 13.719 1 79.75 191 HIS B O 1
ATOM 4375 N N . LYS B 1 192 ? 8.383 18.75 14.727 1 86.94 192 LYS B N 1
ATOM 4376 C CA . LYS B 1 192 ? 7.488 19.406 13.773 1 86.94 192 LYS B CA 1
ATOM 4377 C C . LYS B 1 192 ? 8.164 20.609 13.125 1 86.94 192 LYS B C 1
ATOM 4379 O O . LYS B 1 192 ? 8.875 21.359 13.789 1 86.94 192 LYS B O 1
ATOM 4384 N N . LEU B 1 193 ? 8.086 20.766 11.836 1 89.25 193 LEU B N 1
ATOM 4385 C CA . LEU B 1 193 ? 8.672 21.906 11.133 1 89.25 193 LEU B CA 1
ATOM 4386 C C . LEU B 1 193 ? 7.82 22.297 9.93 1 89.25 193 LEU B C 1
ATOM 4388 O O . LEU B 1 193 ? 6.902 21.562 9.547 1 89.25 193 LEU B O 1
ATOM 4392 N N . ASP B 1 194 ? 8.102 23.438 9.438 1 89.06 194 ASP B N 1
ATOM 4393 C CA . ASP B 1 194 ? 7.477 23.875 8.195 1 89.06 194 ASP B CA 1
ATOM 4394 C C . ASP B 1 194 ? 8.234 23.328 6.98 1 89.06 194 ASP B C 1
ATOM 4396 O O . ASP B 1 194 ? 9.469 23.25 7 1 89.06 194 ASP B O 1
ATOM 4400 N N . SER B 1 195 ? 7.531 22.844 6.051 1 93.31 195 SER B N 1
ATOM 4401 C CA . SER B 1 195 ? 8.094 22.375 4.797 1 93.31 195 SER B CA 1
ATOM 4402 C C . SER B 1 195 ? 7.207 22.75 3.613 1 93.31 195 SER B C 1
ATOM 4404 O O . SER B 1 195 ? 5.98 22.766 3.732 1 93.31 195 SER B O 1
ATOM 4406 N N . ASN B 1 196 ? 7.883 22.984 2.473 1 92.56 196 ASN B N 1
ATOM 4407 C CA . ASN B 1 196 ? 7.125 23.422 1.306 1 92.56 196 ASN B CA 1
ATOM 4408 C C . ASN B 1 196 ? 6.664 22.234 0.461 1 92.56 196 ASN B C 1
ATOM 4410 O O . ASN B 1 196 ? 5.832 22.391 -0.435 1 92.56 196 ASN B O 1
ATOM 4414 N N . SER B 1 197 ? 7.242 21.125 0.771 1 94.19 197 SER B N 1
ATOM 4415 C CA . SER B 1 197 ? 6.91 19.938 -0.026 1 94.19 197 SER B CA 1
ATOM 4416 C C . SER B 1 197 ? 7.203 18.656 0.739 1 94.19 197 SER B C 1
ATOM 4418 O O . SER B 1 197 ? 7.926 18.672 1.737 1 94.19 197 SER B O 1
ATOM 4420 N N . LEU B 1 198 ? 6.602 17.594 0.219 1 96.62 198 LEU B N 1
ATOM 4421 C CA . LEU B 1 198 ? 6.902 16.281 0.783 1 96.62 198 LEU B CA 1
ATOM 4422 C C . LEU B 1 198 ? 8.383 15.961 0.639 1 96.62 198 LEU B C 1
ATOM 4424 O O . LEU B 1 198 ? 8.984 15.383 1.545 1 96.62 198 LEU B O 1
ATOM 4428 N N . LYS B 1 199 ? 8.93 16.297 -0.49 1 94 199 LYS B N 1
ATOM 4429 C CA . LYS B 1 199 ? 10.352 16.078 -0.738 1 94 199 LYS B CA 1
ATOM 4430 C C . LYS B 1 199 ? 11.203 16.766 0.325 1 94 199 LYS B C 1
ATOM 4432 O O . LYS B 1 199 ? 12.094 16.156 0.908 1 94 199 LYS B O 1
ATOM 4437 N N . GLU B 1 200 ? 10.883 17.984 0.521 1 92.5 200 GLU B N 1
ATOM 4438 C CA . GLU B 1 200 ? 11.617 18.75 1.521 1 92.5 200 GLU B CA 1
ATOM 4439 C C . GLU B 1 200 ? 11.43 18.172 2.916 1 92.5 200 GLU B C 1
ATOM 4441 O O . GLU B 1 200 ? 12.383 18.078 3.691 1 92.5 200 GLU B O 1
ATOM 4446 N N . CYS B 1 201 ? 10.227 17.797 3.213 1 96.31 201 CYS B N 1
ATOM 4447 C CA . CYS B 1 201 ? 9.922 17.156 4.484 1 96.31 201 CYS B CA 1
ATOM 4448 C C . CYS B 1 201 ? 10.734 15.875 4.66 1 96.31 201 CYS B C 1
ATOM 4450 O O . CYS B 1 201 ? 11.352 15.664 5.707 1 96.31 201 CYS B O 1
ATOM 4452 N N . THR B 1 202 ? 10.82 15.094 3.627 1 95.5 202 THR B N 1
ATOM 4453 C CA . THR B 1 202 ? 11.547 13.828 3.633 1 95.5 202 THR B CA 1
ATOM 4454 C C . THR B 1 202 ? 13.047 14.062 3.795 1 95.5 202 THR B C 1
ATOM 4456 O O . THR B 1 202 ? 13.719 13.352 4.539 1 95.5 202 THR B O 1
ATOM 4459 N N . GLU B 1 203 ? 13.547 15.102 3.16 1 90.44 203 GLU B N 1
ATOM 4460 C CA . GLU B 1 203 ? 14.961 15.445 3.297 1 90.44 203 GLU B CA 1
ATOM 4461 C C . GLU B 1 203 ? 15.281 15.891 4.719 1 90.44 203 GLU B C 1
ATOM 4463 O O . GLU B 1 203 ? 16.359 15.586 5.238 1 90.44 203 GLU B O 1
ATOM 4468 N N . SER B 1 204 ? 14.328 16.578 5.27 1 89.69 204 SER B N 1
ATOM 4469 C CA . SER B 1 204 ? 14.516 16.953 6.668 1 89.69 204 SER B CA 1
ATOM 4470 C C . SER B 1 204 ? 14.641 15.727 7.562 1 89.69 204 SER B C 1
ATOM 4472 O O . SER B 1 204 ? 15.5 15.68 8.445 1 89.69 204 SER B O 1
ATOM 4474 N N . CYS B 1 205 ? 13.82 14.789 7.301 1 91.62 205 CYS B N 1
ATOM 4475 C CA . CYS B 1 205 ? 13.875 13.547 8.062 1 91.62 205 CYS B CA 1
ATOM 4476 C C . CYS B 1 205 ? 15.219 12.852 7.871 1 91.62 205 CYS B C 1
ATOM 4478 O O . CYS B 1 205 ? 15.836 12.414 8.844 1 91.62 205 CYS B O 1
ATOM 4480 N N . ALA B 1 206 ? 15.648 12.766 6.621 1 86 206 ALA B N 1
ATOM 4481 C CA . ALA B 1 206 ? 16.906 12.102 6.293 1 86 206 ALA B CA 1
ATOM 4482 C C . ALA B 1 206 ? 18.078 12.766 6.996 1 86 206 ALA B C 1
ATOM 4484 O O . ALA B 1 206 ? 19.125 12.148 7.188 1 86 206 ALA B O 1
ATOM 4485 N N . SER B 1 207 ? 17.844 14.016 7.352 1 77.94 207 SER B N 1
ATOM 4486 C CA . SER B 1 207 ? 18.922 14.781 7.969 1 77.94 207 SER B CA 1
ATOM 4487 C C . SER B 1 207 ? 18.891 14.656 9.484 1 77.94 207 SER B C 1
ATOM 4489 O O . SER B 1 207 ? 19.766 15.18 10.18 1 77.94 207 SER B O 1
ATOM 4491 N N . VAL B 1 208 ? 17.844 14.055 9.93 1 73.56 208 VAL B N 1
ATOM 4492 C CA . VAL B 1 208 ? 17.688 13.898 11.375 1 73.56 208 VAL B CA 1
ATOM 4493 C C . VAL B 1 208 ? 17.906 12.438 11.758 1 73.56 208 VAL B C 1
ATOM 4495 O O . VAL B 1 208 ? 17.219 11.547 11.273 1 73.56 208 VAL B O 1
ATOM 4498 N N . ILE B 1 209 ? 18.859 12.297 12.531 1 63.88 209 ILE B N 1
ATOM 4499 C CA . ILE B 1 209 ? 19.172 10.945 12.961 1 63.88 209 ILE B CA 1
ATOM 4500 C C . ILE B 1 209 ? 17.953 10.32 13.648 1 63.88 209 ILE B C 1
ATOM 4502 O O . ILE B 1 209 ? 17.328 10.945 14.508 1 63.88 209 ILE B O 1
ATOM 4506 N N . GLY B 1 210 ? 17.641 9.18 13.266 1 68.69 210 GLY B N 1
ATOM 4507 C CA . GLY B 1 210 ? 16.547 8.445 13.898 1 68.69 210 GLY B CA 1
ATOM 4508 C C . GLY B 1 210 ? 15.211 8.641 13.211 1 68.69 210 GLY B C 1
ATOM 4509 O O . GLY B 1 210 ? 14.258 7.906 13.477 1 68.69 210 GLY B O 1
ATOM 4510 N N . CYS B 1 211 ? 15.18 9.586 12.383 1 82.38 211 CYS B N 1
ATOM 4511 C CA . CYS B 1 211 ? 13.938 9.812 11.664 1 82.38 211 CYS B CA 1
ATOM 4512 C C . CYS B 1 211 ? 13.695 8.711 10.633 1 82.38 211 CYS B C 1
ATOM 4514 O O . CYS B 1 211 ? 14.594 8.367 9.859 1 82.38 211 CYS B O 1
ATOM 4516 N N . GLN B 1 212 ? 12.453 8.156 10.68 1 85.31 212 GLN B N 1
ATOM 4517 C CA . GLN B 1 212 ? 12.141 7.043 9.789 1 85.31 212 GLN B CA 1
ATOM 4518 C C . GLN B 1 212 ? 10.875 7.324 8.977 1 85.31 212 GLN B C 1
ATOM 4520 O O . GLN B 1 212 ? 10.562 6.586 8.039 1 85.31 212 GLN B O 1
ATOM 4525 N N . SER B 1 213 ? 10.234 8.344 9.352 1 93.12 213 SER B N 1
ATOM 4526 C CA . SER B 1 213 ? 9 8.625 8.633 1 93.12 213 SER B CA 1
ATOM 4527 C C . SER B 1 213 ? 8.586 10.086 8.789 1 93.12 213 SER B C 1
ATOM 4529 O O . SER B 1 213 ? 9.07 10.773 9.688 1 93.12 213 SER B O 1
ATOM 4531 N N . VAL B 1 214 ? 7.789 10.492 7.918 1 96.56 214 VAL B N 1
ATOM 4532 C CA . VAL B 1 214 ? 7.25 11.844 8 1 96.56 214 VAL B CA 1
ATOM 4533 C C . VAL B 1 214 ? 5.762 11.828 7.668 1 96.56 214 VAL B C 1
ATOM 4535 O O . VAL B 1 214 ? 5.297 10.977 6.906 1 96.56 214 VAL B O 1
ATOM 4538 N N . ASP B 1 215 ? 4.988 12.68 8.289 1 96.06 215 ASP B N 1
ATOM 4539 C CA . ASP B 1 215 ? 3.662 13.109 7.859 1 96.06 215 ASP B CA 1
ATOM 4540 C C . ASP B 1 215 ? 3.678 14.57 7.414 1 96.06 215 ASP B C 1
ATOM 4542 O O . ASP B 1 215 ? 4.121 15.445 8.156 1 96.06 215 ASP B O 1
ATOM 4546 N N . TYR B 1 216 ? 3.299 14.7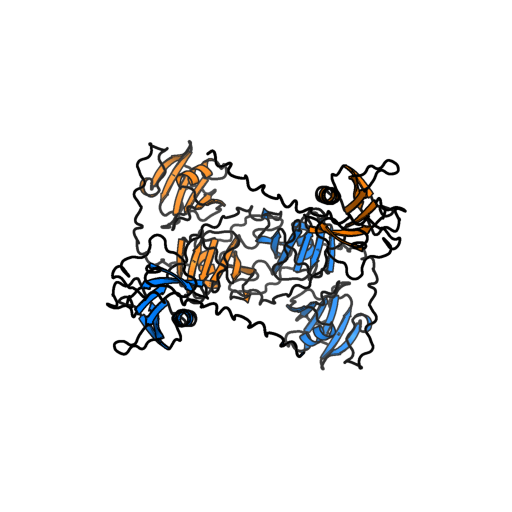34 6.203 1 97.25 216 TYR B N 1
ATOM 4547 C CA . TYR B 1 216 ? 3.314 16.062 5.617 1 97.25 216 TYR B CA 1
ATOM 4548 C C . TYR B 1 216 ? 1.913 16.5 5.203 1 97.25 216 TYR B C 1
ATOM 4550 O O . TYR B 1 216 ? 1.206 15.75 4.52 1 97.25 216 TYR B O 1
ATOM 4558 N N . HIS B 1 217 ? 1.5 17.719 5.656 1 95.56 217 HIS B N 1
ATOM 4559 C CA . HIS B 1 217 ? 0.237 18.281 5.195 1 95.56 217 HIS B CA 1
ATOM 4560 C C . HIS B 1 217 ? 0.47 19.391 4.18 1 95.56 217 HIS B C 1
ATOM 4562 O O . HIS B 1 217 ? 1.037 20.438 4.512 1 95.56 217 HIS B O 1
ATOM 4568 N N . LYS B 1 218 ? -0.041 19.234 3.031 1 93.06 218 LYS B N 1
ATOM 4569 C CA . LYS B 1 218 ? 0.294 20.062 1.883 1 93.06 218 LYS B CA 1
ATOM 4570 C C . LYS B 1 218 ? -0.157 21.516 2.102 1 93.06 218 LYS B C 1
ATOM 4572 O O . LYS B 1 218 ? 0.614 22.453 1.883 1 93.06 218 LYS B O 1
ATOM 4577 N N . ARG B 1 219 ? -1.332 21.75 2.508 1 90.62 219 ARG B N 1
ATOM 4578 C CA . ARG B 1 219 ? -1.883 23.094 2.596 1 90.62 219 ARG B CA 1
ATOM 4579 C C . ARG B 1 219 ? -1.266 23.859 3.76 1 90.62 219 ARG B C 1
ATOM 4581 O O . ARG B 1 219 ? -0.905 25.031 3.615 1 90.62 219 ARG B O 1
ATOM 4588 N N . THR B 1 220 ? -1.206 23.203 4.938 1 90.12 220 THR B N 1
ATOM 4589 C CA . THR B 1 220 ? -0.709 23.891 6.121 1 90.12 220 THR B CA 1
ATOM 4590 C C . THR B 1 220 ? 0.816 23.922 6.125 1 90.12 220 THR B C 1
ATOM 4592 O O . THR B 1 220 ? 1.424 24.656 6.914 1 90.12 220 THR B O 1
ATOM 4595 N N . LYS B 1 221 ? 1.462 23.125 5.27 1 92 221 LYS B N 1
ATOM 4596 C CA . LYS B 1 221 ? 2.91 23.062 5.102 1 92 221 LYS B CA 1
ATOM 4597 C C . LYS B 1 221 ? 3.594 22.594 6.383 1 92 221 LYS B C 1
ATOM 4599 O O . LYS B 1 221 ? 4.695 23.031 6.707 1 92 221 LYS B O 1
ATOM 4604 N N . LYS B 1 222 ? 2.846 21.734 7.094 1 93.06 222 LYS B N 1
ATOM 4605 C CA . LYS B 1 222 ? 3.402 21.188 8.328 1 93.06 222 LYS B CA 1
ATOM 4606 C C . LYS B 1 222 ? 4.008 19.797 8.094 1 93.06 222 LYS B C 1
ATOM 4608 O O . LYS B 1 222 ? 3.436 18.984 7.375 1 93.06 222 LYS B O 1
ATOM 4613 N N . CYS B 1 223 ? 5.176 19.594 8.617 1 95.31 223 CYS B N 1
ATOM 4614 C CA . CYS B 1 223 ? 5.922 18.359 8.531 1 95.31 223 CYS B CA 1
ATOM 4615 C C . CYS B 1 223 ? 6.168 17.766 9.914 1 95.31 223 CYS B C 1
ATOM 4617 O O . CYS B 1 223 ? 6.691 18.438 10.797 1 95.31 223 CYS B O 1
ATOM 4619 N N . PHE B 1 224 ? 5.773 16.547 10.062 1 93.12 224 PHE B N 1
ATOM 4620 C CA . PHE B 1 224 ? 5.926 15.852 11.328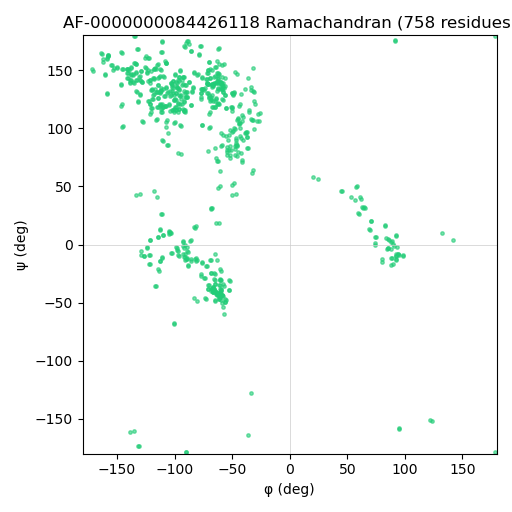 1 93.12 224 PHE B CA 1
ATOM 4621 C C . PHE B 1 224 ? 6.891 14.68 11.188 1 93.12 224 PHE B C 1
ATOM 4623 O O . PHE B 1 224 ? 6.648 13.758 10.398 1 93.12 224 PHE B O 1
ATOM 4630 N N . LEU B 1 225 ? 7.984 14.688 11.898 1 88.94 225 LEU B N 1
ATOM 4631 C CA . LEU B 1 225 ? 9 13.641 11.836 1 88.94 225 LEU B CA 1
ATOM 4632 C C . LEU B 1 225 ? 8.719 12.547 12.859 1 88.94 225 LEU B C 1
ATOM 4634 O O . LEU B 1 225 ? 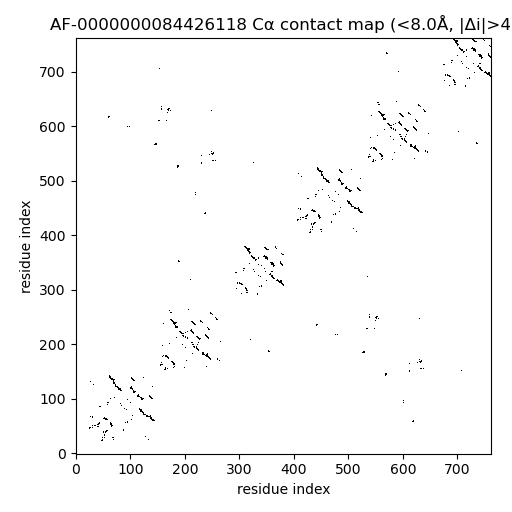8.469 12.844 14.031 1 88.94 225 LEU B O 1
ATOM 4638 N N . GLY B 1 226 ? 8.703 11.344 12.281 1 86.31 226 GLY B N 1
ATOM 4639 C CA . GLY B 1 226 ? 8.406 10.211 13.141 1 86.31 226 GLY B CA 1
ATOM 4640 C C . GLY B 1 226 ? 9.375 9.055 12.984 1 86.31 226 GLY B C 1
ATOM 4641 O O . GLY B 1 226 ? 10.367 9.172 12.25 1 86.31 226 GLY B O 1
ATOM 4642 N N . LYS B 1 227 ? 9.047 7.938 13.664 1 76.38 227 LYS B N 1
ATOM 4643 C CA . LYS B 1 227 ? 9.961 6.801 13.703 1 76.38 227 LYS B CA 1
ATOM 4644 C C . LYS B 1 227 ? 9.305 5.543 13.141 1 76.38 227 LYS B C 1
ATOM 4646 O O . LYS B 1 227 ? 9.914 4.473 13.117 1 76.38 227 LYS B O 1
ATOM 4651 N N . ARG B 1 228 ? 8.172 5.742 12.703 1 81.75 228 ARG B N 1
ATOM 4652 C CA . ARG B 1 228 ? 7.461 4.574 12.195 1 81.75 228 ARG B CA 1
ATOM 4653 C C . ARG B 1 228 ? 8.125 4.043 10.93 1 81.75 228 ARG B C 1
ATOM 4655 O O . ARG B 1 228 ? 8.461 4.812 10.031 1 81.75 228 ARG B O 1
ATOM 4662 N N . THR B 1 229 ? 8.273 2.654 10.805 1 77 229 THR B N 1
ATOM 4663 C CA . THR B 1 229 ? 8.969 2.066 9.672 1 77 229 THR B CA 1
ATOM 4664 C C . THR B 1 229 ? 8.008 1.248 8.812 1 77 229 THR B C 1
ATOM 4666 O O . THR B 1 229 ? 8.438 0.543 7.895 1 77 229 THR B O 1
ATOM 4669 N N . SER B 1 230 ? 6.773 1.34 9.156 1 79.25 230 SER B N 1
ATOM 4670 C CA . SER B 1 230 ? 5.805 0.543 8.406 1 79.25 230 SER B CA 1
ATOM 4671 C C . SER B 1 230 ? 4.891 1.431 7.57 1 79.25 230 SER B C 1
ATOM 4673 O O . SER B 1 230 ? 4.824 2.643 7.785 1 79.25 230 SER B O 1
ATOM 4675 N N . LYS B 1 231 ? 4.223 0.767 6.664 1 85.69 231 LYS B N 1
ATOM 4676 C CA . LYS B 1 231 ? 3.291 1.443 5.77 1 85.69 231 LYS B CA 1
ATOM 4677 C C . LYS B 1 231 ? 2.213 2.184 6.555 1 85.69 231 LYS B C 1
ATOM 4679 O O . LYS B 1 231 ? 1.685 1.662 7.539 1 85.69 231 LYS B O 1
ATOM 4684 N N . PRO B 1 232 ? 1.985 3.422 6.113 1 89.06 232 PRO B N 1
ATOM 4685 C CA . PRO B 1 232 ? 0.88 4.141 6.75 1 89.06 232 PRO B CA 1
ATOM 4686 C C . PRO B 1 232 ? -0.48 3.51 6.461 1 89.06 232 PRO B C 1
ATOM 4688 O O . PRO B 1 232 ? -0.714 3.02 5.352 1 89.06 232 PRO B O 1
ATOM 4691 N N . THR B 1 233 ? -1.396 3.555 7.477 1 84 233 THR B N 1
ATOM 4692 C CA . THR B 1 233 ? -2.652 2.838 7.289 1 84 233 THR B CA 1
ATOM 4693 C C . THR B 1 233 ? -3.84 3.789 7.41 1 84 233 THR B C 1
ATOM 4695 O O . THR B 1 233 ? -4.973 3.418 7.105 1 84 233 THR B O 1
ATOM 4698 N N . LEU B 1 234 ? -3.615 5.039 7.844 1 86.5 234 LEU B N 1
ATOM 4699 C CA . LEU B 1 234 ? -4.73 5.953 8.055 1 86.5 234 LEU B CA 1
ATOM 4700 C C . LEU B 1 234 ? -5.008 6.77 6.793 1 86.5 234 LEU B C 1
ATOM 4702 O O . LEU B 1 234 ? -4.121 7.457 6.285 1 86.5 234 LEU B O 1
ATOM 4706 N N . ASP B 1 235 ? -6.199 6.668 6.332 1 88.62 235 ASP B N 1
ATOM 4707 C CA . ASP B 1 235 ? -6.598 7.543 5.234 1 88.62 235 ASP B CA 1
ATOM 4708 C C . ASP B 1 235 ? -6.695 8.992 5.699 1 88.62 235 ASP B C 1
ATOM 4710 O O . ASP B 1 235 ? -7.336 9.289 6.707 1 88.62 235 ASP B O 1
ATOM 4714 N N . ALA B 1 236 ? -5.988 9.836 5.043 1 91.5 236 ALA B N 1
ATOM 4715 C CA . ALA B 1 236 ? -5.953 11.25 5.406 1 91.5 236 ALA B CA 1
ATOM 4716 C C . ALA B 1 236 ? -5.812 12.125 4.164 1 91.5 236 ALA B C 1
ATOM 4718 O O . ALA B 1 236 ? -4.699 12.414 3.721 1 91.5 236 ALA B O 1
ATOM 4719 N N . PRO B 1 237 ? -7.012 12.664 3.814 1 89.62 237 PRO B N 1
ATOM 4720 C CA . PRO B 1 237 ? -6.945 13.531 2.641 1 89.62 237 PRO B CA 1
ATOM 4721 C C . PRO B 1 237 ? -6.059 14.758 2.863 1 89.62 237 PRO B C 1
ATOM 4723 O O . PRO B 1 237 ? -6.039 15.32 3.961 1 89.62 237 PRO B O 1
ATOM 4726 N N . GLY B 1 238 ? -5.301 15.195 1.997 1 91.62 238 GLY B N 1
ATOM 4727 C CA . GLY B 1 238 ? -4.434 16.359 2.037 1 91.62 238 GLY B CA 1
ATOM 4728 C C . GLY B 1 238 ? -3.055 16.062 2.594 1 91.62 238 GLY B C 1
ATOM 4729 O O . GLY B 1 238 ? -2.186 16.938 2.615 1 91.62 238 GLY B O 1
ATOM 4730 N N . TRP B 1 239 ? -2.99 14.859 3.17 1 95.75 239 TRP B N 1
ATOM 4731 C CA . TRP B 1 239 ? -1.715 14.453 3.75 1 95.75 239 TRP B CA 1
ATOM 4732 C C . TRP B 1 239 ? -0.913 13.609 2.764 1 95.75 239 TRP B C 1
ATOM 4734 O O . TRP B 1 239 ? -1.481 12.977 1.872 1 95.75 239 TRP B O 1
ATOM 4744 N N . ALA B 1 240 ? 0.383 13.703 2.863 1 96.75 240 ALA B N 1
ATOM 4745 C CA . ALA B 1 240 ? 1.345 12.789 2.242 1 96.75 240 ALA B CA 1
ATOM 4746 C C . ALA B 1 240 ? 2.377 12.312 3.256 1 96.75 240 ALA B C 1
ATOM 4748 O O . ALA B 1 240 ? 2.709 13.023 4.203 1 96.75 240 ALA B O 1
ATOM 4749 N N . THR B 1 241 ? 2.75 11.062 3.057 1 96.81 241 THR B N 1
ATOM 4750 C CA . THR B 1 241 ? 3.662 10.5 4.047 1 96.81 241 THR B CA 1
ATOM 4751 C C . THR B 1 241 ? 4.793 9.734 3.367 1 96.81 241 THR B C 1
ATOM 4753 O O . THR B 1 241 ? 4.703 9.414 2.182 1 96.81 241 THR B O 1
ATOM 4756 N N . ALA B 1 242 ? 5.852 9.625 4.074 1 95.62 242 ALA B N 1
ATOM 4757 C CA . ALA B 1 242 ? 6.992 8.812 3.652 1 95.62 242 ALA B CA 1
ATOM 4758 C C . ALA B 1 242 ? 7.535 7.988 4.812 1 95.62 242 ALA B C 1
ATOM 4760 O O . ALA B 1 242 ? 7.426 8.391 5.977 1 95.62 242 ALA B O 1
ATOM 4761 N N . TYR B 1 243 ? 8.008 6.84 4.523 1 91.56 243 TYR B N 1
ATOM 4762 C CA . TYR B 1 243 ? 8.688 6.035 5.531 1 91.56 243 TYR B CA 1
ATOM 4763 C C . TYR B 1 243 ? 9.906 5.332 4.938 1 91.56 243 TYR B C 1
ATOM 4765 O O . TYR B 1 243 ? 9.914 4.984 3.754 1 91.56 243 TYR B O 1
ATOM 4773 N N . SER B 1 244 ? 10.812 5.121 5.777 1 86.69 244 SER B N 1
ATOM 4774 C CA . SER B 1 244 ? 12.109 4.602 5.34 1 86.69 244 SER B CA 1
ATOM 4775 C C . SER B 1 244 ? 12.031 3.107 5.047 1 86.69 244 SER B C 1
ATOM 4777 O O . SER B 1 244 ? 11.422 2.352 5.809 1 86.69 244 SER B O 1
ATOM 4779 N N . LEU B 1 245 ? 12.617 2.785 3.887 1 82.06 245 LEU B N 1
ATOM 4780 C CA . LEU B 1 245 ? 12.789 1.386 3.512 1 82.06 245 LEU B CA 1
ATOM 4781 C C . LEU B 1 245 ? 14.234 0.939 3.725 1 82.06 245 LEU B C 1
ATOM 4783 O O . LEU B 1 245 ? 14.633 -0.124 3.246 1 82.06 245 LEU B O 1
ATOM 4787 N N . GLY B 1 246 ? 14.938 1.769 4.355 1 77.12 246 GLY B N 1
ATOM 4788 C CA . GLY B 1 246 ? 16.344 1.478 4.543 1 77.12 246 GLY B CA 1
ATOM 4789 C C . GLY B 1 246 ? 17.234 2.119 3.49 1 77.12 246 GLY B C 1
ATOM 4790 O O . GLY B 1 246 ? 16.844 3.094 2.85 1 77.12 246 GLY B O 1
ATOM 4791 N N . CYS B 1 247 ? 18.453 1.606 3.285 1 70.94 247 CYS B N 1
ATOM 4792 C CA . CYS B 1 247 ? 19.422 2.221 2.4 1 70.94 247 CYS B CA 1
ATOM 4793 C C . CYS B 1 247 ? 19.297 1.687 0.979 1 70.94 247 CYS B C 1
ATOM 4795 O O . CYS B 1 247 ? 18.984 0.509 0.781 1 70.94 247 CYS B O 1
ATOM 4797 N N . SER B 1 248 ? 19.391 2.68 0.09 1 62.91 248 SER B N 1
ATOM 4798 C CA . SER B 1 248 ? 19.359 2.289 -1.316 1 62.91 248 SER B CA 1
ATOM 4799 C C . SER B 1 248 ? 20.344 1.146 -1.587 1 62.91 248 SER B C 1
ATOM 4801 O O . SER B 1 248 ? 21.5 1.212 -1.197 1 62.91 248 SER B O 1
ATOM 4803 N N . GLY B 1 249 ? 19.766 0.152 -2.229 1 59.12 249 GLY B N 1
ATOM 4804 C CA . GLY B 1 249 ? 20.625 -0.992 -2.506 1 59.12 249 GLY B CA 1
ATOM 4805 C C . GLY B 1 249 ? 20.906 -1.836 -1.277 1 59.12 249 GLY B C 1
ATOM 4806 O O . GLY B 1 249 ? 21.75 -2.738 -1.318 1 59.12 249 GLY B O 1
ATOM 4807 N N . GLY B 1 250 ? 20.219 -1.452 -0.225 1 59.34 250 GLY B N 1
ATOM 4808 C CA . GLY B 1 250 ? 20.5 -2.15 1.021 1 59.34 250 GLY B CA 1
ATOM 4809 C C . GLY B 1 250 ? 20 -3.586 1.02 1 59.34 250 GLY B C 1
ATOM 4810 O O . GLY B 1 250 ? 20.609 -4.453 1.661 1 59.34 250 GLY B O 1
ATOM 4811 N N . CYS B 1 251 ? 18.906 -3.76 0.374 1 68.56 251 CYS B N 1
ATOM 4812 C CA . CYS B 1 251 ? 18.359 -5.109 0.344 1 68.56 251 CYS B CA 1
ATOM 4813 C C . CYS B 1 251 ? 18.562 -5.75 -1.023 1 68.56 251 CYS B C 1
ATOM 4815 O O . CYS B 1 251 ? 17.766 -5.539 -1.938 1 68.56 251 CYS B O 1
ATOM 4817 N N . THR B 1 252 ? 19.766 -6.344 -1.177 1 69.5 252 THR B N 1
ATOM 4818 C CA . THR B 1 252 ? 20.125 -7.062 -2.391 1 69.5 252 THR B CA 1
ATOM 4819 C C . THR B 1 252 ? 20.234 -8.562 -2.121 1 69.5 252 THR B C 1
ATOM 4821 O O . THR B 1 252 ? 19.969 -9.016 -1.007 1 69.5 252 THR B O 1
ATOM 4824 N N . GLN B 1 253 ? 20.469 -9.312 -3.291 1 65.25 253 GLN B N 1
ATOM 4825 C CA . GLN B 1 253 ? 20.688 -10.75 -3.152 1 65.25 253 GLN B CA 1
ATOM 4826 C C . GLN B 1 253 ? 21.781 -11.047 -2.131 1 65.25 253 GLN B C 1
ATOM 4828 O O . GLN B 1 253 ? 21.703 -12.039 -1.4 1 65.25 253 GLN B O 1
ATOM 4833 N N . ASP B 1 254 ? 22.688 -10.141 -2.072 1 58.25 254 ASP B N 1
ATOM 4834 C CA . ASP B 1 254 ? 23.891 -10.453 -1.327 1 58.25 254 ASP B CA 1
ATOM 4835 C C . ASP B 1 254 ? 23.984 -9.625 -0.049 1 58.25 254 ASP B C 1
ATOM 4837 O O . ASP B 1 254 ? 24.891 -9.82 0.759 1 58.25 254 ASP B O 1
ATOM 4841 N N . SER B 1 255 ? 23.125 -8.633 0.078 1 57.81 255 SER B N 1
ATOM 4842 C CA . SER B 1 255 ? 23.391 -7.762 1.224 1 57.81 255 SER B CA 1
ATOM 4843 C C . SER B 1 255 ? 22.078 -7.242 1.821 1 57.81 255 SER B C 1
ATOM 4845 O O . SER B 1 255 ? 21.109 -6.988 1.096 1 57.81 255 SER B O 1
ATOM 4847 N N . CYS B 1 256 ? 21.953 -7.605 3.104 1 55.22 256 CYS B N 1
ATOM 4848 C CA . CYS B 1 256 ? 20.938 -6.926 3.904 1 55.22 256 CYS B CA 1
ATOM 4849 C C . CYS B 1 256 ? 21.578 -5.961 4.895 1 55.22 256 CYS B C 1
ATOM 4851 O O . CYS B 1 256 ? 22.312 -6.383 5.789 1 55.22 256 CYS B O 1
ATOM 4853 N N . GLY B 1 257 ? 21.641 -4.504 4.684 1 53.75 257 GLY B N 1
ATOM 4854 C CA . GLY B 1 257 ? 22.141 -3.725 5.805 1 53.75 257 GLY B CA 1
ATOM 4855 C C . GLY B 1 257 ? 23.203 -2.721 5.406 1 53.75 257 GLY B C 1
ATOM 4856 O O . GLY B 1 257 ? 24.031 -2.32 6.234 1 53.75 257 GLY B O 1
ATOM 4857 N N . GLU B 1 258 ? 23.5 -2.42 4.035 1 49.06 258 GLU B N 1
ATOM 4858 C CA . GLU B 1 258 ? 24.562 -1.417 4.027 1 49.06 258 GLU B CA 1
ATOM 4859 C C . GLU B 1 258 ? 24.062 -0.081 4.57 1 49.06 258 GLU B C 1
ATOM 4861 O O . GLU B 1 258 ? 22.891 0.246 4.438 1 49.06 258 GLU B O 1
ATOM 4866 N N . THR B 1 259 ? 24.844 0.471 5.688 1 46.78 259 THR B N 1
ATOM 4867 C CA . THR B 1 259 ? 24.641 1.793 6.27 1 46.78 259 THR B CA 1
ATOM 4868 C C . THR B 1 259 ? 24.484 2.848 5.18 1 46.78 259 THR B C 1
ATOM 4870 O O . THR B 1 259 ? 25.219 2.84 4.188 1 46.78 259 THR B O 1
ATOM 4873 N N . CYS B 1 260 ? 23.312 3.352 5.012 1 51.69 260 CYS B N 1
ATOM 4874 C CA . CYS B 1 260 ? 23.141 4.473 4.094 1 51.69 260 CYS B CA 1
ATOM 4875 C C . CYS B 1 260 ? 24.25 5.504 4.27 1 51.69 260 CYS B C 1
ATOM 4877 O O . CYS B 1 260 ? 24.797 5.641 5.363 1 51.69 260 CYS B O 1
ATOM 4879 N N . GLY B 1 261 ? 25.25 5.613 3.379 1 42 261 GLY B N 1
ATOM 4880 C CA . GLY B 1 261 ? 26.375 6.508 3.494 1 42 261 GLY B CA 1
ATOM 4881 C C . GLY B 1 261 ? 26.047 7.801 4.219 1 42 261 GLY B C 1
ATOM 4882 O O . GLY B 1 261 ? 24.906 8.234 4.227 1 42 261 GLY B O 1
ATOM 4883 N N . SER B 1 262 ? 26.891 8.188 5.199 1 37.59 262 SER B N 1
ATOM 4884 C CA . SER B 1 262 ? 27 9.438 5.945 1 37.59 262 SER B CA 1
ATOM 4885 C C . SER B 1 262 ? 26.953 10.648 5.016 1 37.59 262 SER B C 1
ATOM 4887 O O . SER B 1 262 ? 27.969 10.984 4.387 1 37.59 262 SER B O 1
ATOM 4889 N N . ALA B 1 263 ? 26.234 10.914 4.039 1 34.59 263 ALA B N 1
ATOM 4890 C CA . ALA B 1 263 ? 26.5 12.297 3.664 1 34.59 263 ALA B CA 1
ATOM 4891 C C . ALA B 1 263 ? 26.609 13.188 4.902 1 34.59 263 ALA B C 1
ATOM 4893 O O . ALA B 1 263 ? 25.953 12.938 5.914 1 34.59 263 ALA B O 1
ATOM 4894 N N . ALA B 1 264 ? 27.719 14.031 5.016 1 29.34 264 ALA B N 1
ATOM 4895 C CA . ALA B 1 264 ? 27.922 15.062 6.027 1 29.34 264 ALA B CA 1
ATOM 4896 C C . ALA B 1 264 ? 26.625 15.82 6.309 1 29.34 264 ALA B C 1
ATOM 4898 O O . ALA B 1 264 ? 25.938 16.25 5.383 1 29.34 264 ALA B O 1
ATOM 4899 N N . PRO B 1 265 ? 26 15.68 7.438 1 30.22 265 PRO B N 1
ATOM 4900 C CA . PRO B 1 265 ? 24.875 16.562 7.773 1 30.22 265 PRO B CA 1
ATOM 4901 C C . PRO B 1 265 ? 25.047 17.969 7.234 1 30.22 265 PRO B C 1
ATOM 4903 O O . PRO B 1 265 ? 26.156 18.5 7.227 1 30.22 265 PRO B O 1
ATOM 4906 N N . PRO B 1 266 ? 24.422 18.469 6.301 1 29.02 266 PRO B N 1
ATOM 4907 C CA . PRO B 1 266 ? 24.672 19.906 6.285 1 29.02 266 PRO B CA 1
ATOM 4908 C C . PRO B 1 266 ? 24.797 20.5 7.688 1 29.02 266 PRO B C 1
ATOM 4910 O O . PRO B 1 266 ? 24.312 19.922 8.656 1 29.02 266 PRO B O 1
ATOM 4913 N N . THR B 1 267 ? 25.734 21.547 7.902 1 27.88 267 THR B N 1
ATOM 4914 C CA . THR B 1 267 ? 25.984 22.297 9.125 1 27.88 267 THR B CA 1
ATOM 4915 C C . THR B 1 267 ? 24.703 22.484 9.922 1 27.88 267 THR B C 1
ATOM 4917 O O . THR B 1 267 ? 24.609 22.047 11.078 1 27.88 267 THR B O 1
ATOM 4920 N N . ASN B 1 268 ? 24.391 23.906 10.32 1 25.91 268 ASN B N 1
ATOM 4921 C CA . ASN B 1 268 ? 23.859 24.672 11.438 1 25.91 268 ASN B CA 1
ATOM 4922 C C . ASN B 1 268 ? 22.344 24.656 11.469 1 25.91 268 ASN B C 1
ATOM 4924 O O . ASN B 1 268 ? 21.688 25.656 11.125 1 25.91 268 ASN B O 1
ATOM 4928 N N . ILE B 1 269 ? 21.672 23.844 10.836 1 30.28 269 ILE B N 1
ATOM 4929 C CA . ILE B 1 269 ? 20.344 24.375 11.086 1 30.28 269 ILE B CA 1
ATOM 4930 C C . ILE B 1 269 ? 19.938 24.125 12.539 1 30.28 269 ILE B C 1
ATOM 4932 O O . ILE B 1 269 ? 19.797 22.969 12.961 1 30.28 269 ILE B O 1
ATOM 4936 N N . THR B 1 270 ? 20.391 24.938 13.508 1 27.94 270 THR B N 1
ATOM 4937 C CA . THR B 1 270 ? 19.938 25.031 14.891 1 27.94 270 THR B CA 1
ATOM 4938 C C . THR B 1 270 ? 18.422 24.969 14.977 1 27.94 270 THR B C 1
ATOM 4940 O O . THR B 1 270 ? 17.719 25.812 14.406 1 27.94 270 THR B O 1
ATOM 4943 N N . PRO B 1 271 ? 17.875 23.922 15.117 1 30.98 271 PRO B N 1
ATOM 4944 C CA . PRO B 1 271 ? 16.438 24.062 15.352 1 30.98 271 PRO B CA 1
ATOM 4945 C C . PRO B 1 271 ? 16.109 25.172 16.344 1 30.98 271 PRO B C 1
ATOM 4947 O O . PRO B 1 271 ? 16.875 25.422 17.281 1 30.98 271 PRO B O 1
ATOM 4950 N N . PRO B 1 272 ? 15.391 26.141 15.945 1 29.12 272 PRO B N 1
ATOM 4951 C CA . PRO B 1 272 ? 15.133 27.125 17 1 29.12 272 PRO B CA 1
ATOM 4952 C C . PRO B 1 272 ? 14.695 26.484 18.312 1 29.12 272 PRO B C 1
ATOM 4954 O O . PRO B 1 272 ? 14.172 25.375 18.312 1 29.12 272 PRO B O 1
ATOM 4957 N N . PRO B 1 273 ? 15.023 27.078 19.438 1 26.03 273 PRO B N 1
ATOM 4958 C CA . PRO B 1 273 ? 14.742 26.641 20.812 1 26.03 273 PRO B CA 1
ATOM 4959 C C . PRO B 1 273 ? 13.312 26.156 21 1 26.03 273 PRO B C 1
ATOM 4961 O O . PRO B 1 273 ? 12.375 26.766 20.484 1 26.03 273 PRO B O 1
ATOM 4964 N N . GLU B 1 274 ? 13.078 24.938 21.156 1 30.34 274 GLU B N 1
ATOM 4965 C CA . GLU B 1 274 ? 11.82 24.281 21.516 1 30.34 274 GLU B CA 1
ATOM 4966 C C . GLU B 1 274 ? 11.117 25.047 22.641 1 30.34 274 GLU B C 1
ATOM 4968 O O . GLU B 1 274 ? 11.727 25.312 23.688 1 30.34 274 GLU B O 1
ATOM 4973 N N . GLN B 1 275 ? 10.156 25.828 22.406 1 25.41 275 GLN B N 1
ATOM 4974 C CA . GLN B 1 275 ? 9.406 26.344 23.547 1 25.41 275 GLN B CA 1
ATOM 4975 C C . GLN B 1 275 ? 8.961 25.203 24.469 1 25.41 275 GLN B C 1
ATOM 4977 O O . GLN B 1 275 ? 8.461 24.172 24 1 25.41 275 GLN B O 1
ATOM 4982 N N . GLU B 1 276 ? 9.352 25.094 25.734 1 26.06 276 GLU B N 1
ATOM 4983 C CA . GLU B 1 276 ? 9.219 24.281 26.938 1 26.06 276 GLU B CA 1
ATOM 4984 C C . GLU B 1 276 ? 7.746 24.016 27.25 1 26.06 276 GLU B C 1
ATOM 4986 O O . GLU B 1 276 ? 7.066 24.875 27.828 1 26.06 276 GLU B O 1
ATOM 4991 N N . GLN B 1 277 ? 6.871 23.562 26.422 1 24.5 277 GLN B N 1
ATOM 4992 C CA . GLN B 1 277 ? 5.598 23.453 27.109 1 24.5 277 GLN B CA 1
ATOM 4993 C C . GLN B 1 277 ? 5.637 22.328 28.141 1 24.5 277 GLN B C 1
ATOM 4995 O O . GLN B 1 277 ? 6.074 21.219 27.844 1 24.5 277 GLN B O 1
ATOM 5000 N N . GLU B 1 278 ? 5.586 22.578 29.453 1 26.19 278 GLU B N 1
ATOM 5001 C CA . GLU B 1 278 ? 5.539 21.812 30.703 1 26.19 278 GLU B CA 1
ATOM 5002 C C . GLU B 1 278 ? 4.41 20.781 30.672 1 26.19 278 GLU B C 1
ATOM 5004 O O . GLU B 1 278 ? 3.236 21.156 30.578 1 26.19 278 GLU B O 1
ATOM 5009 N N . PRO B 1 279 ? 4.559 19.672 30.094 1 25.86 279 PRO B N 1
ATOM 5010 C CA . PRO B 1 279 ? 3.424 18.766 30.203 1 25.86 279 PRO B CA 1
ATOM 5011 C C . PRO B 1 279 ? 3.014 18.5 31.656 1 25.86 279 PRO B C 1
ATOM 5013 O O . PRO B 1 279 ? 3.875 18.359 32.531 1 25.86 279 PRO B O 1
ATOM 5016 N N . ILE B 1 280 ? 1.863 18.828 32.094 1 25.58 280 ILE B N 1
ATOM 5017 C CA . ILE B 1 280 ? 1.224 18.609 33.375 1 25.58 280 ILE B CA 1
ATOM 5018 C C . ILE B 1 280 ? 1.117 17.109 33.656 1 25.58 280 ILE B C 1
ATOM 5020 O O . ILE B 1 280 ? 0.456 16.375 32.938 1 25.58 280 ILE B O 1
ATOM 5024 N N . VAL B 1 281 ? 2.16 16.453 34.219 1 27.31 281 VAL B N 1
ATOM 5025 C CA . VAL B 1 281 ? 2.311 15.07 34.656 1 27.31 281 VAL B CA 1
ATOM 5026 C C . VAL B 1 281 ? 1.269 14.75 35.719 1 27.31 281 VAL B C 1
ATOM 5028 O O . VAL B 1 281 ? 1.242 15.375 36.781 1 27.31 281 VAL B O 1
ATOM 5031 N N . PRO B 1 282 ? 0.154 14.156 35.312 1 22.92 282 PRO B N 1
ATOM 5032 C CA . PRO B 1 282 ? -0.693 13.781 36.469 1 22.92 282 PRO B CA 1
ATOM 5033 C C . PRO B 1 282 ? 0.016 12.852 37.438 1 22.92 282 PRO B C 1
ATOM 5035 O O . PRO B 1 282 ? 0.92 12.109 37.062 1 22.92 282 PRO B O 1
ATOM 5038 N N . ALA B 1 283 ? -0.12 13.062 38.75 1 24.36 283 ALA B N 1
ATOM 5039 C CA . ALA B 1 283 ? 0.409 12.539 40 1 24.36 283 ALA B CA 1
ATOM 5040 C C . ALA B 1 283 ? 0.03 11.07 40.188 1 24.36 283 ALA B C 1
ATOM 5042 O O . ALA B 1 283 ? -1.15 10.742 40.312 1 24.36 283 ALA B O 1
ATOM 5043 N N . ASN B 1 284 ? 0.65 10.039 39.375 1 24.53 284 ASN B N 1
ATOM 5044 C CA . ASN B 1 284 ? 0.263 8.656 39.656 1 24.53 284 ASN B CA 1
ATOM 5045 C C . ASN B 1 284 ? 0.545 8.258 41.094 1 24.53 284 ASN B C 1
ATOM 5047 O O . ASN B 1 284 ? 1.548 8.672 41.688 1 24.53 284 ASN B O 1
ATOM 5051 N N . PRO B 1 285 ? -0.338 7.527 41.75 1 25.94 285 PRO B N 1
ATOM 5052 C CA . PRO B 1 285 ? -0.317 7.062 43.156 1 25.94 285 PRO B CA 1
ATOM 5053 C C . PRO B 1 285 ? 0.86 6.133 43.438 1 25.94 285 PRO B C 1
ATOM 5055 O O . PRO B 1 285 ? 1.432 5.543 42.531 1 25.94 285 PRO B O 1
ATOM 5058 N N . SER B 1 286 ? 1.376 5.914 44.719 1 27.36 286 SER B N 1
ATOM 5059 C CA . SER B 1 286 ? 2.51 5.43 45.5 1 27.36 286 SER B CA 1
ATOM 5060 C C . SER B 1 286 ? 2.674 3.918 45.344 1 27.36 286 SER B C 1
ATOM 5062 O O . SER B 1 286 ? 2.324 3.162 46.25 1 27.36 286 SER B O 1
ATOM 5064 N N . THR B 1 287 ? 2.355 3.162 44.25 1 30.94 287 THR B N 1
ATOM 5065 C CA . THR B 1 287 ? 2.352 1.725 44.5 1 30.94 287 THR B CA 1
ATOM 5066 C C . THR B 1 287 ? 3.742 1.244 44.906 1 30.94 287 THR B C 1
ATOM 5068 O O . THR B 1 287 ? 4.746 1.876 44.594 1 30.94 287 THR B O 1
ATOM 5071 N N . PRO B 1 288 ? 3.971 -0.047 45.438 1 33.91 288 PRO B N 1
ATOM 5072 C CA . PRO B 1 288 ? 5.102 -0.628 46.188 1 33.91 288 PRO B CA 1
ATOM 5073 C C . PRO B 1 288 ? 6.41 -0.556 45.406 1 33.91 288 PRO B C 1
ATOM 5075 O O . PRO B 1 288 ? 6.391 -0.492 44.156 1 33.91 288 PRO B O 1
ATOM 5078 N N . PRO B 1 289 ? 7.715 -0.535 46.062 1 33.22 289 PRO B N 1
ATOM 5079 C CA . PRO B 1 289 ? 9 -0.016 45.594 1 33.22 289 PRO B CA 1
ATOM 5080 C C . PRO B 1 289 ? 9.5 -0.748 44.344 1 33.22 289 PRO B C 1
ATOM 5082 O O . PRO B 1 289 ? 9.883 -1.917 44.438 1 33.22 289 PRO B O 1
ATOM 5085 N N . ALA B 1 290 ? 8.719 -0.943 43.312 1 38.66 290 ALA B N 1
ATOM 5086 C CA . ALA B 1 290 ? 9.07 -1.63 42.062 1 38.66 290 ALA B CA 1
ATOM 5087 C C . ALA B 1 290 ? 10.531 -1.386 41.719 1 38.66 290 ALA B C 1
ATOM 5089 O O . ALA B 1 290 ? 11.117 -0.377 42.094 1 38.66 290 ALA B O 1
ATOM 5090 N N . PRO B 1 291 ? 11.234 -2.488 41.312 1 49.34 291 PRO B N 1
ATOM 5091 C CA . PRO B 1 291 ? 12.633 -2.264 40.906 1 49.34 291 PRO B CA 1
ATOM 5092 C C . PRO B 1 291 ? 12.867 -0.877 40.312 1 49.34 291 PRO B C 1
ATOM 5094 O O . PRO B 1 291 ? 11.953 -0.29 39.75 1 49.34 291 PRO B O 1
ATOM 5097 N N . ARG B 1 292 ? 13.758 -0.148 40.938 1 58.69 292 ARG B N 1
ATOM 5098 C CA . ARG B 1 292 ? 13.977 1.27 40.656 1 58.69 292 ARG B CA 1
ATOM 5099 C C . ARG B 1 292 ? 13.828 1.573 39.156 1 58.69 292 ARG B C 1
ATOM 5101 O O . ARG B 1 292 ? 14.469 0.932 38.344 1 58.69 292 ARG B O 1
ATOM 5108 N N . GLU B 1 293 ? 12.75 2.004 38.75 1 72 293 GLU B N 1
ATOM 5109 C CA . GLU B 1 293 ? 12.523 2.484 37.406 1 72 293 GLU B CA 1
ATOM 5110 C C . GLU B 1 293 ? 13.586 3.498 36.969 1 72 293 GLU B C 1
ATOM 5112 O O . GLU B 1 293 ? 13.906 4.414 37.75 1 72 293 GLU B O 1
ATOM 5117 N N . VAL B 1 294 ? 14.383 3.098 35.844 1 81.19 294 VAL B N 1
ATOM 5118 C CA . VAL B 1 294 ? 15.367 4.043 35.344 1 81.19 294 VAL B CA 1
ATOM 5119 C C . VAL B 1 294 ? 14.664 5.266 34.75 1 81.19 294 VAL B C 1
ATOM 5121 O O . VAL B 1 294 ? 13.75 5.133 33.938 1 81.19 294 VAL B O 1
ATOM 5124 N N . LYS B 1 295 ? 14.945 6.441 35.375 1 78.88 295 LYS B N 1
ATOM 5125 C CA . LYS B 1 295 ? 14.477 7.723 34.844 1 78.88 295 LYS B CA 1
ATOM 5126 C C . LYS B 1 295 ? 15.641 8.539 34.281 1 78.88 295 LYS B C 1
ATOM 5128 O O . LYS B 1 295 ? 16.641 8.766 34.969 1 78.88 295 LYS B O 1
ATOM 5133 N N . CYS B 1 296 ? 15.43 8.953 33.062 1 79.44 296 CYS B N 1
ATOM 5134 C CA . CYS B 1 296 ? 16.594 9.516 32.375 1 79.44 296 CYS B CA 1
ATOM 5135 C C . CYS B 1 296 ? 17.156 10.711 33.156 1 79.44 296 CYS B C 1
ATOM 5137 O O . CYS B 1 296 ? 18.344 10.758 33.469 1 79.44 296 CYS B O 1
ATOM 5139 N N . TYR B 1 297 ? 16.359 11.633 33.531 1 80.25 297 TYR B N 1
ATOM 5140 C CA . TYR B 1 297 ? 16.891 12.867 34.094 1 80.25 297 TYR B CA 1
ATOM 5141 C C . TYR B 1 297 ? 17.328 12.656 35.531 1 80.25 297 TYR B C 1
ATOM 5143 O O . TYR B 1 297 ? 18.25 13.32 36.031 1 80.25 297 TYR B O 1
ATOM 5151 N N . ASP B 1 298 ? 16.734 11.664 36.219 1 80.5 298 ASP B N 1
ATOM 5152 C CA . ASP B 1 298 ? 17.188 11.312 37.562 1 80.5 298 ASP B CA 1
ATOM 5153 C C . ASP B 1 298 ? 18.516 10.539 37.5 1 80.5 298 ASP B C 1
ATOM 5155 O O . ASP B 1 298 ? 19.328 10.625 38.438 1 80.5 298 ASP B O 1
ATOM 5159 N N . ASP B 1 299 ? 18.688 9.844 36.406 1 86.19 299 ASP B N 1
ATOM 5160 C CA . ASP B 1 299 ? 19.828 8.945 36.312 1 86.19 299 ASP B CA 1
ATOM 5161 C C . ASP B 1 299 ? 20.828 9.414 35.281 1 86.19 299 ASP B C 1
ATOM 5163 O O . ASP B 1 299 ? 21.75 8.68 34.906 1 86.19 299 ASP B O 1
ATOM 5167 N N . ASP B 1 300 ? 20.641 10.625 34.875 1 86.44 300 ASP B N 1
ATOM 5168 C CA . ASP B 1 300 ? 21.531 11.156 33.844 1 86.44 300 ASP B CA 1
ATOM 5169 C C . ASP B 1 300 ? 22.984 11.141 34.312 1 86.44 300 ASP B C 1
ATOM 5171 O O . ASP B 1 300 ? 23.281 11.5 35.469 1 86.44 300 ASP B O 1
ATOM 5175 N N . ASN B 1 301 ? 23.875 10.75 33.438 1 89 301 ASN B N 1
ATOM 5176 C CA . ASN B 1 301 ? 25.312 10.672 33.656 1 89 301 ASN B CA 1
ATOM 5177 C C . ASN B 1 301 ? 25.641 9.727 34.812 1 89 301 ASN B C 1
ATOM 5179 O O . ASN B 1 301 ? 26.625 9.945 35.531 1 89 301 ASN B O 1
ATOM 5183 N N . SER B 1 302 ? 24.766 8.789 35.031 1 88.69 302 SER B N 1
ATOM 5184 C CA . SER B 1 302 ? 25.016 7.812 36.094 1 88.69 302 SER B CA 1
ATOM 5185 C C . SER B 1 302 ? 25 6.391 35.562 1 88.69 302 SER B C 1
ATOM 5187 O O . SER B 1 302 ? 24.594 6.16 34.406 1 88.69 302 SER B O 1
ATOM 5189 N N . GLN B 1 303 ? 25.594 5.504 36.312 1 90.81 303 GLN B N 1
ATOM 5190 C CA . GLN B 1 303 ? 25.578 4.082 36 1 90.81 303 GLN B CA 1
ATOM 5191 C C . GLN B 1 303 ? 24.453 3.361 36.719 1 90.81 303 GLN B C 1
ATOM 5193 O O . GLN B 1 303 ? 24.234 3.576 37.906 1 90.81 303 GLN B O 1
ATOM 5198 N N . VAL B 1 304 ? 23.625 2.664 36 1 88.62 304 VAL B N 1
ATOM 5199 C CA . VAL B 1 304 ? 22.547 1.888 36.562 1 88.62 304 VAL B CA 1
ATOM 5200 C C . VAL B 1 304 ? 22.734 0.408 36.25 1 88.62 304 VAL B C 1
ATOM 5202 O O . VAL B 1 304 ? 23.297 0.061 35.219 1 88.62 304 VAL B O 1
ATOM 5205 N N . ASP B 1 305 ? 22.406 -0.402 37.125 1 85.62 305 ASP B N 1
ATOM 5206 C CA . ASP B 1 305 ? 22.422 -1.848 36.938 1 85.62 305 ASP B CA 1
ATOM 5207 C C . ASP B 1 305 ? 21.031 -2.373 36.562 1 85.62 305 ASP B C 1
ATOM 5209 O O . ASP B 1 305 ? 20.078 -2.207 37.344 1 85.62 305 ASP B O 1
ATOM 5213 N N . VAL B 1 306 ? 20.906 -2.854 35.438 1 81.94 306 VAL B N 1
ATOM 5214 C CA . VAL B 1 306 ? 19.656 -3.449 35 1 81.94 306 VAL B CA 1
ATOM 5215 C C . VAL B 1 306 ? 19.859 -4.938 34.719 1 81.94 306 VAL B C 1
ATOM 5217 O O . VAL B 1 306 ? 20.516 -5.312 33.75 1 81.94 306 VAL B O 1
ATOM 5220 N N . ASP B 1 307 ? 19.312 -5.781 35.625 1 75.75 307 ASP B N 1
ATOM 5221 C CA . ASP B 1 307 ? 19.359 -7.238 35.5 1 75.75 307 ASP B CA 1
ATOM 5222 C C . ASP B 1 307 ? 20.812 -7.723 35.375 1 75.75 307 ASP B C 1
ATOM 5224 O O . ASP B 1 307 ? 21.109 -8.57 34.531 1 75.75 307 ASP B O 1
ATOM 5228 N N . GLY B 1 308 ? 21.688 -7.148 36.062 1 79.56 308 GLY B N 1
ATOM 5229 C CA . GLY B 1 308 ? 23.062 -7.609 36.125 1 79.56 308 GLY B CA 1
ATOM 5230 C C . GLY B 1 308 ? 23.969 -6.93 35.125 1 79.56 308 GLY B C 1
ATOM 5231 O O . GLY B 1 308 ? 25.172 -7.172 35.094 1 79.56 308 GLY B O 1
ATOM 5232 N N . THR B 1 309 ? 23.406 -6.176 34.25 1 87.12 309 THR B N 1
ATOM 5233 C CA . THR B 1 309 ? 24.188 -5.441 33.281 1 87.12 309 THR B CA 1
ATOM 5234 C C . THR B 1 309 ? 24.234 -3.957 33.625 1 87.12 309 THR B C 1
ATOM 5236 O O . THR B 1 309 ? 23.219 -3.342 33.906 1 87.12 309 THR B O 1
ATOM 5239 N N . LYS B 1 310 ? 25.438 -3.473 33.594 1 90.19 310 LYS B N 1
ATOM 5240 C CA . LYS B 1 310 ? 25.594 -2.064 33.938 1 90.19 310 LYS B CA 1
ATOM 5241 C C . LYS B 1 310 ? 25.5 -1.173 32.719 1 90.19 310 LYS B C 1
ATOM 5243 O O . LYS B 1 310 ? 26.094 -1.469 31.672 1 90.19 310 LYS B O 1
ATOM 5248 N N . TYR B 1 311 ? 24.703 -0.167 32.812 1 91.88 311 TYR B N 1
ATOM 5249 C CA . TYR B 1 311 ? 24.516 0.825 31.766 1 91.88 311 TYR B CA 1
ATOM 5250 C C . TYR B 1 311 ? 24.859 2.223 32.281 1 91.88 311 TYR B C 1
ATOM 5252 O O . TYR B 1 311 ? 24.578 2.559 33.438 1 91.88 311 TYR B O 1
ATOM 5260 N N . GLU B 1 312 ? 25.484 3.041 31.438 1 93.88 312 GLU B N 1
ATOM 5261 C CA . GLU B 1 312 ? 25.562 4.484 31.656 1 93.88 312 GLU B CA 1
ATOM 5262 C C . GLU B 1 312 ? 24.391 5.195 30.969 1 93.88 312 GLU B C 1
ATOM 5264 O O . GLU B 1 312 ? 24.094 4.922 29.797 1 93.88 312 GLU B O 1
ATOM 5269 N N . ILE B 1 313 ? 23.781 6.047 31.703 1 91.06 313 ILE B N 1
ATOM 5270 C CA . ILE B 1 313 ? 22.609 6.758 31.188 1 91.06 313 ILE B CA 1
ATOM 5271 C C . ILE B 1 313 ? 23.031 8.148 30.703 1 91.06 313 ILE B C 1
ATOM 5273 O O . ILE B 1 313 ? 23.797 8.844 31.391 1 91.06 313 ILE B O 1
ATOM 5277 N N . ARG B 1 314 ? 22.641 8.516 29.484 1 90.25 314 ARG B N 1
ATOM 5278 C CA . ARG B 1 314 ? 22.812 9.859 28.938 1 90.25 314 ARG B CA 1
ATOM 5279 C C . ARG B 1 314 ? 21.5 10.398 28.391 1 90.25 314 ARG B C 1
ATOM 5281 O O . ARG B 1 314 ? 21.031 9.945 27.328 1 90.25 314 ARG B O 1
ATOM 5288 N N . CYS B 1 315 ? 21.031 11.305 29.188 1 80.94 315 CYS B N 1
ATOM 5289 C CA . CYS B 1 315 ? 19.828 11.961 28.703 1 80.94 315 CYS B CA 1
ATOM 5290 C C . CYS B 1 315 ? 20.156 12.977 27.609 1 80.94 315 CYS B C 1
ATOM 5292 O O . CYS B 1 315 ? 21.25 13.531 27.594 1 80.94 315 CYS B O 1
ATOM 5294 N N . ASP B 1 316 ? 19.297 13.094 26.641 1 75.81 316 ASP B N 1
ATOM 5295 C CA . ASP B 1 316 ? 19.359 14.062 25.547 1 75.81 316 ASP B CA 1
ATOM 5296 C C . ASP B 1 316 ? 20.5 13.727 24.578 1 75.81 316 ASP B C 1
ATOM 5298 O O . ASP B 1 316 ? 21.109 14.617 24 1 75.81 316 ASP B O 1
ATOM 5302 N N . LYS B 1 317 ? 20.891 12.414 24.688 1 80.44 317 LYS B N 1
ATOM 5303 C CA . LYS B 1 317 ? 21.875 11.914 23.719 1 80.44 317 LYS B CA 1
ATOM 5304 C C . LYS B 1 317 ? 21.281 10.805 22.859 1 80.44 317 LYS B C 1
ATOM 5306 O O . LYS B 1 317 ? 20.328 10.141 23.266 1 80.44 317 LYS B O 1
ATOM 5311 N N . GLN B 1 318 ? 21.797 10.703 21.672 1 76.62 318 GLN B N 1
ATOM 5312 C CA . GLN B 1 318 ? 21.25 9.703 20.766 1 76.62 318 GLN B CA 1
ATOM 5313 C C . GLN B 1 318 ? 22.359 9 19.984 1 76.62 318 GLN B C 1
ATOM 5315 O O . GLN B 1 318 ? 23.391 9.594 19.688 1 76.62 318 GLN B O 1
ATOM 5320 N N . TYR B 1 319 ? 22.094 7.66 19.828 1 73.56 319 TYR B N 1
ATOM 5321 C CA . TYR B 1 319 ? 22.891 6.887 18.875 1 73.56 319 TYR B CA 1
ATOM 5322 C C . TYR B 1 319 ? 22.281 6.965 17.469 1 73.56 319 TYR B C 1
ATOM 5324 O O . TYR B 1 319 ? 21.062 7.07 17.312 1 73.56 319 TYR B O 1
ATOM 5332 N N . ARG B 1 320 ? 23.078 7.078 16.438 1 59.44 320 ARG B N 1
ATOM 5333 C CA . ARG B 1 320 ? 22.531 7.203 15.094 1 59.44 320 ARG B CA 1
ATOM 5334 C C . ARG B 1 320 ? 22.891 5.98 14.25 1 59.44 320 ARG B C 1
ATOM 5336 O O . ARG B 1 320 ? 22.203 5.684 13.266 1 59.44 320 ARG B O 1
ATOM 5343 N N . GLU B 1 321 ? 23.906 5.246 14.625 1 57.41 321 GLU B N 1
ATOM 5344 C CA . GLU B 1 321 ? 24.391 4.215 13.711 1 57.41 321 GLU B CA 1
ATOM 5345 C C . GLU B 1 321 ? 23.844 2.844 14.086 1 57.41 321 GLU B C 1
ATOM 5347 O O . GLU B 1 321 ? 23.703 2.525 15.273 1 57.41 321 GLU B O 1
ATOM 5352 N N . ASP B 1 322 ? 23.453 2.02 13.125 1 54.88 322 ASP B N 1
ATOM 5353 C CA . ASP B 1 322 ? 23.172 0.588 13.18 1 54.88 322 ASP B CA 1
ATOM 5354 C C . ASP B 1 322 ? 22.094 0.278 14.203 1 54.88 322 ASP B C 1
ATOM 5356 O O . ASP B 1 322 ? 22.281 -0.563 15.086 1 54.88 322 ASP B O 1
ATOM 5360 N N . SER B 1 323 ? 20.953 1.026 14.125 1 60.75 323 SER B N 1
ATOM 5361 C CA . SER B 1 323 ? 19.922 0.781 15.125 1 60.75 323 SER B CA 1
ATOM 5362 C C . SER B 1 323 ? 18.906 -0.244 14.625 1 60.75 323 SER B C 1
ATOM 5364 O O . SER B 1 323 ? 18.719 -0.405 13.414 1 60.75 323 SER B O 1
ATOM 5366 N N . ARG B 1 324 ? 18.406 -1.113 15.586 1 60.28 324 ARG B N 1
ATOM 5367 C CA . ARG B 1 324 ? 17.25 -1.98 15.391 1 60.28 324 ARG B CA 1
ATOM 5368 C C . ARG B 1 324 ? 16.078 -1.547 16.266 1 60.28 324 ARG B C 1
ATOM 5370 O O . ARG B 1 324 ? 16.219 -1.473 17.484 1 60.28 324 ARG B O 1
ATOM 5377 N N . HIS B 1 325 ? 15.07 -1.173 15.633 1 56.66 325 HIS B N 1
ATOM 5378 C CA . HIS B 1 325 ? 13.875 -0.941 16.438 1 56.66 325 HIS B CA 1
ATOM 5379 C C . HIS B 1 325 ? 13.336 -2.244 17.016 1 56.66 325 HIS B C 1
ATOM 5381 O O . HIS B 1 325 ? 13.148 -3.221 16.281 1 56.66 325 HIS B O 1
ATOM 5387 N N . VAL B 1 326 ? 13.125 -2.193 18.406 1 58.06 326 VAL B N 1
ATOM 5388 C CA . VAL B 1 326 ? 12.75 -3.465 19.016 1 58.06 326 VAL B CA 1
ATOM 5389 C C . VAL B 1 326 ? 11.344 -3.363 19.609 1 58.06 326 VAL B C 1
ATOM 5391 O O . VAL B 1 326 ? 10.602 -4.348 19.625 1 58.06 326 VAL B O 1
ATOM 5394 N N . ALA B 1 327 ? 10.938 -2.252 20.156 1 61.22 327 ALA B N 1
ATOM 5395 C CA . ALA B 1 327 ? 9.641 -2.172 20.812 1 61.22 327 ALA B CA 1
ATOM 5396 C C . ALA B 1 327 ? 9.172 -0.724 20.938 1 61.22 327 ALA B C 1
ATOM 5398 O O . ALA B 1 327 ? 9.992 0.199 20.953 1 61.22 327 ALA B O 1
ATOM 5399 N N . SER B 1 328 ? 7.758 -0.619 20.828 1 60.41 328 SER B N 1
ATOM 5400 C CA . SER B 1 328 ? 7.125 0.649 21.172 1 60.41 328 SER B CA 1
ATOM 5401 C C . SER B 1 328 ? 6.164 0.484 22.344 1 60.41 328 SER B C 1
ATOM 5403 O O . SER B 1 328 ? 5.684 -0.62 22.609 1 60.41 328 SER B O 1
ATOM 5405 N N . GLY B 1 329 ? 6 1.614 23.141 1 61.47 329 GLY B N 1
ATOM 5406 C CA . GLY B 1 329 ? 5.051 1.598 24.234 1 61.47 329 GLY B CA 1
ATOM 5407 C C . GLY B 1 329 ? 5.613 0.965 25.5 1 61.47 329 GLY B C 1
ATOM 5408 O O . GLY B 1 329 ? 4.863 0.478 26.344 1 61.47 329 GLY B O 1
ATOM 5409 N N . ILE B 1 330 ? 6.93 0.852 25.516 1 68.5 330 ILE B N 1
ATOM 5410 C CA . ILE B 1 330 ? 7.559 0.27 26.703 1 68.5 330 ILE B CA 1
ATOM 5411 C C . ILE B 1 330 ? 8.281 1.359 27.5 1 68.5 330 ILE B C 1
ATOM 5413 O O . ILE B 1 330 ? 8.5 2.461 26.984 1 68.5 330 ILE B O 1
ATOM 5417 N N . SER B 1 331 ? 8.453 1.101 28.766 1 75.19 331 SER B N 1
ATOM 5418 C CA . SER B 1 331 ? 9.18 2.047 29.609 1 75.19 331 SER B CA 1
ATOM 5419 C C . SER B 1 331 ? 10.664 2.064 29.25 1 75.19 331 SER B C 1
ATOM 5421 O O . SER B 1 331 ? 11.172 1.135 28.625 1 75.19 331 SER B O 1
ATOM 5423 N N . TYR B 1 332 ? 11.312 3.162 29.578 1 83.5 332 TYR B N 1
ATOM 5424 C CA . TYR B 1 332 ? 12.75 3.279 29.375 1 83.5 332 TYR B CA 1
ATOM 5425 C C . TYR B 1 332 ? 13.484 2.107 30.016 1 83.5 332 TYR B C 1
ATOM 5427 O O . TYR B 1 332 ? 14.398 1.539 29.422 1 83.5 332 TYR B O 1
ATOM 5435 N N . THR B 1 333 ? 13.008 1.715 31.188 1 83.81 333 THR B N 1
ATOM 5436 C CA . THR B 1 333 ? 13.609 0.586 31.891 1 83.81 333 THR B CA 1
ATOM 5437 C C . THR B 1 333 ? 13.445 -0.701 31.078 1 83.81 333 THR B C 1
ATOM 5439 O O . THR B 1 333 ? 14.383 -1.487 30.953 1 83.81 333 THR B O 1
ATOM 5442 N N . GLU B 1 334 ? 12.289 -0.788 30.578 1 80 334 GLU B N 1
ATOM 5443 C CA . GLU B 1 334 ? 12.039 -1.974 29.75 1 80 334 GLU B CA 1
ATOM 5444 C C . GLU B 1 334 ? 12.906 -1.973 28.5 1 80 334 GLU B C 1
ATOM 5446 O O . GLU B 1 334 ? 13.375 -3.025 28.062 1 80 334 GLU B O 1
ATOM 5451 N N . CYS B 1 335 ? 13.055 -0.868 27.938 1 84.88 335 CYS B N 1
ATOM 5452 C CA . CYS B 1 335 ? 13.922 -0.735 26.781 1 84.88 335 CYS B CA 1
ATOM 5453 C C . CYS B 1 335 ? 15.336 -1.223 27.094 1 84.88 335 CYS B C 1
ATOM 5455 O O . CYS B 1 335 ? 15.906 -2.01 26.328 1 84.88 335 CYS B O 1
ATOM 5457 N N . ILE B 1 336 ? 15.859 -0.801 28.203 1 88 336 ILE B N 1
ATOM 5458 C CA . ILE B 1 336 ? 17.203 -1.19 28.625 1 88 336 ILE B CA 1
ATOM 5459 C C . ILE B 1 336 ? 17.234 -2.693 28.891 1 88 336 ILE B C 1
ATOM 5461 O O . ILE B 1 336 ? 18.203 -3.369 28.531 1 88 336 ILE B O 1
ATOM 5465 N N . ASN B 1 337 ? 16.156 -3.168 29.359 1 83.75 337 ASN B N 1
ATOM 5466 C CA . ASN B 1 337 ? 16.078 -4.602 29.625 1 83.75 337 ASN B CA 1
ATOM 5467 C C . ASN B 1 337 ? 16.141 -5.41 28.328 1 83.75 337 ASN B C 1
ATOM 5469 O O . ASN B 1 337 ? 16.766 -6.469 28.297 1 83.75 337 ASN B O 1
ATOM 5473 N N . LEU B 1 338 ? 15.453 -4.914 27.344 1 83.19 338 LEU B N 1
ATOM 5474 C CA . LEU B 1 338 ? 15.477 -5.586 26.047 1 83.19 338 LEU B CA 1
ATOM 5475 C C . LEU B 1 338 ? 16.891 -5.664 25.5 1 83.19 338 LEU B C 1
ATOM 5477 O O . LEU B 1 338 ? 17.281 -6.672 24.906 1 83.19 338 LEU B O 1
ATOM 5481 N N . CYS B 1 339 ? 17.594 -4.652 25.703 1 86.62 339 CYS B N 1
ATOM 5482 C CA . CYS B 1 339 ? 18.984 -4.652 25.25 1 86.62 339 CYS B CA 1
ATOM 5483 C C . CYS B 1 339 ? 19.812 -5.648 26.062 1 86.62 339 CYS B C 1
ATOM 5485 O O . CYS B 1 339 ? 20.641 -6.363 25.5 1 86.62 339 CYS B O 1
ATOM 5487 N N . SER B 1 340 ? 19.578 -5.723 27.297 1 84.88 340 SER B N 1
ATOM 5488 C CA . SER B 1 340 ? 20.297 -6.656 28.156 1 84.88 340 SER B CA 1
ATOM 5489 C C . SER B 1 340 ? 20.062 -8.102 27.719 1 84.88 340 SER B C 1
ATOM 5491 O O . SER B 1 340 ? 20.938 -8.953 27.875 1 84.88 340 SER B O 1
ATOM 5493 N N . ALA B 1 341 ? 18.969 -8.289 27.203 1 78.5 341 ALA B N 1
ATOM 5494 C CA . ALA B 1 341 ? 18.594 -9.641 26.812 1 78.5 341 ALA B CA 1
ATOM 5495 C C . ALA B 1 341 ? 19.109 -9.977 25.406 1 78.5 341 ALA B C 1
ATOM 5497 O O . ALA B 1 341 ? 19 -11.125 24.969 1 78.5 341 ALA B O 1
ATOM 5498 N N . ASP B 1 342 ? 19.531 -9.023 24.75 1 78.06 342 ASP B N 1
ATOM 5499 C CA . ASP B 1 342 ? 20.031 -9.172 23.375 1 78.06 342 ASP B CA 1
ATOM 5500 C C . ASP B 1 342 ? 21.547 -9.109 23.344 1 78.06 342 ASP B C 1
ATOM 5502 O O . ASP B 1 342 ? 22.141 -8.055 23.578 1 78.06 342 ASP B O 1
ATOM 5506 N N . SER B 1 343 ? 22.109 -10.25 22.953 1 79 343 SER B N 1
ATOM 5507 C CA . SER B 1 343 ? 23.562 -10.367 23 1 79 343 SER B CA 1
ATOM 5508 C C . SER B 1 343 ? 24.219 -9.461 21.953 1 79 343 SER B C 1
ATOM 5510 O O . SER B 1 343 ? 25.406 -9.141 22.062 1 79 343 SER B O 1
ATOM 5512 N N . THR B 1 344 ? 23.453 -8.969 21.062 1 78.25 344 THR B N 1
ATOM 5513 C CA . THR B 1 344 ? 24.047 -8.133 20.016 1 78.25 344 THR B CA 1
ATOM 5514 C C . THR B 1 344 ? 23.859 -6.656 20.344 1 78.25 344 THR B C 1
ATOM 5516 O O . THR B 1 344 ? 24.391 -5.793 19.641 1 78.25 344 THR B O 1
ATOM 5519 N N . CYS B 1 345 ? 23.188 -6.426 21.438 1 85.19 345 CYS B N 1
ATOM 5520 C CA . CYS B 1 345 ? 22.891 -5.047 21.812 1 85.19 345 CYS B CA 1
ATOM 5521 C C . CYS B 1 345 ? 23.906 -4.516 22.812 1 85.19 345 CYS B C 1
ATOM 5523 O O . CYS B 1 345 ? 24.219 -5.18 23.797 1 85.19 345 CYS B O 1
ATOM 5525 N N . ASN B 1 346 ? 24.391 -3.25 22.469 1 88.94 346 ASN B N 1
ATOM 5526 C CA . ASN B 1 346 ? 25.312 -2.609 23.391 1 88.94 346 ASN B CA 1
ATOM 5527 C C . ASN B 1 346 ? 24.781 -1.264 23.875 1 88.94 346 ASN B C 1
ATOM 5529 O O . ASN B 1 346 ? 25.281 -0.711 24.859 1 88.94 346 ASN B O 1
ATOM 5533 N N . SER B 1 347 ? 23.828 -0.724 23.219 1 89.25 347 SER B N 1
ATOM 5534 C CA . SER B 1 347 ? 23.297 0.582 23.578 1 89.25 347 SER B CA 1
ATOM 5535 C C . SER B 1 347 ? 21.859 0.742 23.109 1 89.25 347 SER B C 1
ATOM 5537 O O . SER B 1 347 ? 21.391 -0.004 22.25 1 89.25 347 SER B O 1
ATOM 5539 N N . VAL B 1 348 ? 21.141 1.621 23.828 1 87.19 348 VAL B N 1
ATOM 5540 C CA . VAL B 1 348 ? 19.75 1.841 23.469 1 87.19 348 VAL B CA 1
ATOM 5541 C C . VAL B 1 348 ? 19.484 3.336 23.328 1 87.19 348 VAL B C 1
ATOM 5543 O O . VAL B 1 348 ? 20.156 4.16 23.953 1 87.19 348 VAL B O 1
ATOM 5546 N N . ASP B 1 349 ? 18.547 3.602 22.438 1 82.25 349 ASP B N 1
ATOM 5547 C CA . ASP B 1 349 ? 17.906 4.914 22.375 1 82.25 349 ASP B CA 1
ATOM 5548 C C . ASP B 1 349 ? 16.406 4.805 22.609 1 82.25 349 ASP B C 1
ATOM 5550 O O . ASP B 1 349 ? 15.727 3.998 21.969 1 82.25 349 ASP B O 1
ATOM 5554 N N . TYR B 1 350 ? 16.062 5.492 23.734 1 79.88 350 TYR B N 1
ATOM 5555 C CA . TYR B 1 350 ? 14.648 5.566 24.094 1 79.88 350 TYR B CA 1
ATOM 5556 C C . TYR B 1 350 ? 14.055 6.914 23.703 1 79.88 350 TYR B C 1
ATOM 5558 O O . TYR B 1 350 ? 14.57 7.965 24.094 1 79.88 350 TYR B O 1
ATOM 5566 N N . TRP B 1 351 ? 13.172 6.758 22.828 1 67.94 351 TRP B N 1
ATOM 5567 C CA . TRP B 1 351 ? 12.562 7.965 22.281 1 67.94 351 TRP B CA 1
ATOM 5568 C C . TRP B 1 351 ? 11.141 8.148 22.812 1 67.94 351 TRP B C 1
ATOM 5570 O O . TRP B 1 351 ? 10.273 7.305 22.594 1 67.94 351 TRP B O 1
ATOM 5580 N N . ASP B 1 352 ? 10.961 9.18 23.766 1 55.22 352 ASP B N 1
ATOM 5581 C CA . ASP B 1 352 ? 9.633 9.453 24.312 1 55.22 352 ASP B CA 1
ATOM 5582 C C . ASP B 1 352 ? 9.172 10.867 23.953 1 55.22 352 ASP B C 1
ATOM 5584 O O . ASP B 1 352 ? 9.039 11.719 24.828 1 55.22 352 ASP B O 1
ATOM 5588 N N . PRO B 1 353 ? 9.289 11.297 22.797 1 46.5 353 PRO B N 1
ATOM 5589 C CA . PRO B 1 353 ? 8.914 12.703 22.625 1 46.5 353 PRO B CA 1
ATOM 5590 C C . PRO B 1 353 ? 7.477 12.984 23.062 1 46.5 353 PRO B C 1
ATOM 5592 O O . PRO B 1 353 ? 7.211 13.969 23.75 1 46.5 353 PRO B O 1
ATOM 5595 N N . ASN B 1 354 ? 6.457 12.445 22.578 1 44.53 354 ASN B N 1
ATOM 5596 C CA . ASN B 1 354 ? 5.027 12.641 22.797 1 44.53 354 ASN B CA 1
ATOM 5597 C C . ASN B 1 354 ? 4.316 11.32 23.062 1 44.53 354 ASN B C 1
ATOM 5599 O O . ASN B 1 354 ? 3.234 11.078 22.531 1 44.53 354 ASN B O 1
ATOM 5603 N N . GLY B 1 355 ? 4.988 10.523 23.891 1 48.62 355 GLY B N 1
ATOM 5604 C CA . GLY B 1 355 ? 4.344 9.266 24.219 1 48.62 355 GLY B CA 1
ATOM 5605 C C . GLY B 1 355 ? 4.797 8.117 23.344 1 48.62 355 GLY B C 1
ATOM 5606 O O . GLY B 1 355 ? 4.273 7 23.453 1 48.62 355 GLY B O 1
ATOM 5607 N N . GLY B 1 356 ? 5.48 8.25 22.375 1 51.38 356 GLY B N 1
ATOM 5608 C CA . GLY B 1 356 ? 5.816 7.168 21.469 1 51.38 356 GLY B CA 1
ATOM 5609 C C . GLY B 1 356 ? 6.66 6.086 22.109 1 51.38 356 GLY B C 1
ATOM 5610 O O . GLY B 1 356 ? 6.535 4.906 21.766 1 51.38 356 GLY B O 1
ATOM 5611 N N . ARG B 1 357 ? 7.168 6.184 23.266 1 64.69 357 ARG B N 1
ATOM 5612 C CA . ARG B 1 357 ? 7.969 5.27 24.078 1 64.69 357 ARG B CA 1
ATOM 5613 C C . ARG B 1 357 ? 8.625 4.203 23.203 1 64.69 357 ARG B C 1
ATOM 5615 O O . ARG B 1 357 ? 8.352 3.012 23.359 1 64.69 357 ARG B O 1
ATOM 5622 N N . SER B 1 358 ? 9.461 4.629 22.172 1 68.38 358 SER B N 1
ATOM 5623 C CA . SER B 1 358 ? 10.125 3.715 21.25 1 68.38 358 SER B CA 1
ATOM 5624 C C . SER B 1 358 ? 11.523 3.359 21.734 1 68.38 358 SER B C 1
ATOM 5626 O O . SER B 1 358 ? 12.242 4.215 22.25 1 68.38 358 SER B O 1
ATOM 5628 N N . CYS B 1 359 ? 11.727 2.092 21.578 1 75.38 359 CYS B N 1
ATOM 5629 C CA . CYS B 1 359 ? 13.008 1.556 22.016 1 75.38 359 CYS B CA 1
ATOM 5630 C C . CYS B 1 359 ? 13.836 1.09 20.828 1 75.38 359 CYS B C 1
ATOM 5632 O O . CYS B 1 359 ? 13.391 0.248 20.047 1 75.38 359 CYS B O 1
ATOM 5634 N N . TYR B 1 360 ? 15.016 1.703 20.719 1 78.19 360 TYR B N 1
ATOM 5635 C CA . TYR B 1 360 ? 15.977 1.321 19.688 1 78.19 360 TYR B CA 1
ATOM 5636 C C . TYR B 1 360 ? 17.234 0.718 20.312 1 78.19 360 TYR B C 1
ATOM 5638 O O . TYR B 1 360 ? 17.766 1.261 21.281 1 78.19 360 TYR B O 1
ATOM 5646 N N . LEU B 1 361 ? 17.594 -0.458 19.719 1 80.75 361 LEU B N 1
ATOM 5647 C CA . LEU B 1 361 ? 18.797 -1.126 20.188 1 80.75 361 LEU B CA 1
ATOM 5648 C C . LEU B 1 361 ? 19.953 -0.92 19.219 1 80.75 361 LEU B C 1
ATOM 5650 O O . LEU B 1 361 ? 19.75 -0.874 18 1 80.75 361 LEU B O 1
ATOM 5654 N N . PHE B 1 362 ? 21.125 -0.691 19.734 1 80.81 362 PHE B N 1
ATOM 5655 C CA . PHE B 1 362 ? 22.328 -0.446 18.953 1 80.81 362 PHE B CA 1
ATOM 5656 C C . PHE B 1 362 ? 23.438 -1.408 19.359 1 80.81 362 PHE B C 1
ATOM 5658 O O . PHE B 1 362 ? 23.469 -1.884 20.5 1 80.81 362 PHE B O 1
ATOM 5665 N N . SER B 1 363 ? 24.344 -1.645 18.328 1 79.5 363 SER B N 1
ATOM 5666 C CA . SER B 1 363 ? 25.531 -2.436 18.625 1 79.5 363 SER B CA 1
ATOM 5667 C C . SER B 1 363 ? 26.688 -1.544 19.047 1 79.5 363 SER B C 1
ATOM 5669 O O . SER B 1 363 ? 27.703 -2.031 19.578 1 79.5 363 SER B O 1
ATOM 5671 N N . GLY B 1 364 ? 26.531 -0.276 18.875 1 77.56 364 GLY B N 1
ATOM 5672 C CA . GLY B 1 364 ? 27.594 0.658 19.234 1 77.56 364 GLY B CA 1
ATOM 5673 C C . GLY B 1 364 ? 27.812 0.771 20.734 1 77.56 364 GLY B C 1
ATOM 5674 O O . GLY B 1 364 ? 26.875 0.609 21.516 1 77.56 364 GLY B O 1
ATOM 5675 N N . THR B 1 365 ? 29.141 0.927 21.016 1 81 365 THR B N 1
ATOM 5676 C CA . THR B 1 365 ? 29.531 1.079 22.406 1 81 365 THR B CA 1
ATOM 5677 C C . THR B 1 365 ? 29.953 2.514 22.703 1 81 365 THR B C 1
ATOM 5679 O O . THR B 1 365 ? 30.25 3.279 21.781 1 81 365 THR B O 1
ATOM 5682 N N . GLY B 1 366 ? 29.875 2.912 23.922 1 83.31 366 GLY B N 1
ATOM 5683 C CA . GLY B 1 366 ? 30.391 4.207 24.344 1 83.31 366 GLY B CA 1
ATOM 5684 C C . GLY B 1 366 ? 29.344 5.305 24.281 1 83.31 366 GLY B C 1
ATOM 5685 O O . GLY B 1 366 ? 28.188 5.059 23.906 1 83.31 366 GLY B O 1
ATOM 5686 N N . GLU B 1 367 ? 29.703 6.48 24.719 1 86.06 367 GLU B N 1
ATOM 5687 C CA . GLU B 1 367 ? 28.781 7.617 24.812 1 86.06 367 GLU B CA 1
ATOM 5688 C C . GLU B 1 367 ? 28.406 8.133 23.438 1 86.06 367 GLU B C 1
ATOM 5690 O O . GLU B 1 367 ? 29.266 8.344 22.578 1 86.06 367 GLU B O 1
ATOM 5695 N N . PRO B 1 368 ? 27.094 8.172 23.297 1 81.5 368 PRO B N 1
ATOM 5696 C CA . PRO B 1 368 ? 26.688 8.75 22.016 1 81.5 368 PRO B CA 1
ATOM 5697 C C . PRO B 1 368 ? 27.125 10.203 21.859 1 81.5 368 PRO B C 1
ATOM 5699 O O . PRO B 1 368 ? 27.172 10.945 22.828 1 81.5 368 PRO B O 1
ATOM 5702 N N . THR B 1 369 ? 27.422 10.57 20.594 1 74.88 369 THR B N 1
ATOM 5703 C CA . THR B 1 369 ? 28.031 11.883 20.359 1 74.88 369 THR B CA 1
ATOM 5704 C C . THR B 1 369 ? 26.969 12.898 19.953 1 74.88 369 THR B C 1
ATOM 5706 O O . THR B 1 369 ? 27.234 14.102 19.891 1 74.88 369 THR B O 1
ATOM 5709 N N . HIS B 1 370 ? 25.859 12.383 19.828 1 74.88 370 HIS B N 1
ATOM 5710 C CA . HIS B 1 370 ? 24.844 13.297 19.312 1 74.88 370 HIS B CA 1
ATOM 5711 C C . HIS B 1 370 ? 23.859 13.688 20.406 1 74.88 370 HIS B C 1
ATOM 5713 O O . HIS B 1 370 ? 23.438 12.836 21.203 1 74.88 370 HIS B O 1
ATOM 5719 N N . SER B 1 371 ? 23.578 15.031 20.438 1 73.38 371 SER B N 1
ATOM 5720 C CA . SER B 1 371 ? 22.641 15.531 21.438 1 73.38 371 SER B CA 1
ATOM 5721 C C . SER B 1 371 ? 21.25 15.773 20.844 1 73.38 371 SER B C 1
ATOM 5723 O O . SER B 1 371 ? 21.141 16.219 19.688 1 73.38 371 SER B O 1
ATOM 5725 N N . THR B 1 372 ? 20.312 15.18 21.578 1 67.38 372 THR B N 1
ATOM 5726 C CA . THR B 1 372 ? 18.922 15.43 21.25 1 67.38 372 THR B CA 1
ATOM 5727 C C . THR B 1 372 ? 18.078 15.57 22.516 1 67.38 372 THR B C 1
ATOM 5729 O O . THR B 1 372 ? 18.375 14.93 23.531 1 67.38 372 THR B O 1
ATOM 5732 N N . ASN B 1 373 ? 17.078 16.516 22.438 1 60.78 373 ASN B N 1
ATOM 5733 C CA . ASN B 1 373 ? 16.234 16.703 23.625 1 60.78 373 ASN B CA 1
ATOM 5734 C C . ASN B 1 373 ? 15.125 15.672 23.688 1 60.78 373 ASN B C 1
ATOM 5736 O O . ASN B 1 373 ? 14.25 15.75 24.562 1 60.78 373 ASN B O 1
ATOM 5740 N N . MET B 1 374 ? 15.234 14.68 22.938 1 64.75 374 MET B N 1
ATOM 5741 C CA . MET B 1 374 ? 14.094 13.781 22.859 1 64.75 374 MET B CA 1
ATOM 5742 C C . MET B 1 374 ? 14.508 12.336 23.094 1 64.75 374 MET B C 1
ATOM 5744 O O . MET B 1 374 ? 13.664 11.445 23.172 1 64.75 374 MET B O 1
ATOM 5748 N N . ASN B 1 375 ? 15.672 12.125 23.203 1 74.94 375 ASN B N 1
ATOM 5749 C CA . ASN B 1 375 ? 16.156 10.75 23.312 1 74.94 375 ASN B CA 1
ATOM 5750 C C . ASN B 1 375 ? 16.859 10.508 24.656 1 74.94 375 ASN B C 1
ATOM 5752 O O . ASN B 1 375 ? 17.422 11.438 25.234 1 74.94 375 ASN B O 1
ATOM 5756 N N . TRP B 1 376 ? 16.641 9.383 25.125 1 83.19 376 TRP B N 1
ATOM 5757 C CA . TRP B 1 376 ? 17.359 8.852 26.266 1 83.19 376 TRP B CA 1
ATOM 5758 C C . TRP B 1 376 ? 18.281 7.699 25.859 1 83.19 376 TRP B C 1
ATOM 5760 O O . TRP B 1 376 ? 17.797 6.664 25.391 1 83.19 376 TRP B O 1
ATOM 5770 N N . ALA B 1 377 ? 19.562 7.992 26.016 1 88.19 377 ALA B N 1
ATOM 5771 C CA . ALA B 1 377 ? 20.516 6.953 25.625 1 88.19 377 ALA B CA 1
ATOM 5772 C C . ALA B 1 377 ? 21.016 6.191 26.844 1 88.19 377 ALA B C 1
ATOM 5774 O O . ALA B 1 377 ? 21.062 6.734 27.953 1 88.19 377 ALA B O 1
ATOM 5775 N N . ALA B 1 378 ? 21.266 4.938 26.656 1 91.12 378 ALA B N 1
ATOM 5776 C CA . ALA B 1 378 ? 21.984 4.102 27.625 1 91.12 378 ALA B CA 1
ATOM 5777 C C . ALA B 1 378 ? 22.969 3.172 26.922 1 91.12 378 ALA B C 1
ATOM 5779 O O . ALA B 1 378 ? 22.719 2.715 25.797 1 91.12 378 ALA B O 1
ATOM 5780 N N . PHE B 1 379 ? 24.125 2.961 27.422 1 93.44 379 PHE B N 1
ATOM 5781 C CA . PHE B 1 379 ? 25.078 2.035 26.828 1 93.44 379 PHE B CA 1
ATOM 5782 C C . PHE B 1 379 ? 25.766 1.198 27.891 1 93.44 379 PHE B C 1
ATOM 5784 O O . PHE B 1 379 ? 25.969 1.668 29.016 1 93.44 379 PHE B O 1
ATOM 5791 N N . LYS B 1 380 ? 26.141 0.058 27.469 1 91.06 380 LYS B N 1
ATOM 5792 C CA . LYS B 1 380 ? 26.766 -0.905 28.359 1 91.06 380 LYS B CA 1
ATOM 5793 C C . LYS B 1 380 ? 28.188 -0.461 28.75 1 91.06 380 LYS B C 1
ATOM 5795 O O . LYS B 1 380 ? 28.906 0.105 27.922 1 91.06 380 LYS B O 1
ATOM 5800 N N . VAL B 1 381 ? 28.391 -0.687 30.016 1 88.25 381 VAL B N 1
ATOM 5801 C CA . VAL B 1 381 ? 29.734 -0.428 30.516 1 88.25 381 VAL B CA 1
ATOM 5802 C C . VAL B 1 381 ? 30.25 -1.659 31.25 1 88.25 381 VAL B C 1
ATOM 5804 O O . VAL B 1 381 ? 29.469 -2.443 31.797 1 88.25 381 VAL B O 1
#

Foldseek 3Di:
DPPPPPPPPPPPPPPPPPPPPPPPQDPVVPWLPEADPDADEDEAADGPPVRGNHWYAAPVGFIKGKTFQFDFAPPWAWDDKDAAPDPNRLSVVLVVDPLFFKKKAFCADDPNDHHRIITTTNAGDRHPGGNVDRGMMIIGTDDDDDDDDDDDDADAPDQDPPNLAQHWDQEPLQWIKGKHAQFDQPDDFQDKDAAQGSNRLVNVQVLDFQFFKWKAANPVRMITTDNDADDTDGGHHRIMMMGTPGGVVCDDPVHNDDRSHCPPRPDDPPPPDDDPPPPPPPDDDDPDPPDPQDDQVVQAQHWDDQPNFIKHKHAQADDRPDKDWDDWQDGPSVLVVVQVVDPQFFKWKFFCNPRRRTIITDNDADGGPGGGNGIMMMGTD/DPPPPPPPPPPPPPPPPPPPPPPPQDPVVPWLPEADPDADEDEAADGPPVRGNHWYAAPVGFIKGKTFQFDFAPPWAWDDKDAAPDDNRLSVVLVVDPLFFKKKAFCADDPNDHHRIITTTNAGDRHPGGNVDRGMMIIGTDDDDDDDDDDDDADAPDQAPPNLAQHWDQEPLQWIKGKHAQFDQPDDFQDKDAAQGSNRLVNVQVLDFQFFKWKAANPVRMITTDNDADDTDGGHHRIMMMGTPGGVVCDDPVHHDDRSHPPPRPDDPPPPDDDPPPPPPPDDDDPDPPDPQDDQVVQAQHWDAQPNFIKGKHAQADDRPDKDWDDWQDGPSVLVVVQVVDPQFFKWKFFCRPRRRTIITDNDADGGPGGGNGIMMMGTD

pLDDT: mean 75.68, std 21.28, range [22.84, 97.69]

Secondary structure (DSSP, 8-state):
----------------------------S-TTS---SSPPEEES---TTTTTT-EEE-TTS-EEEEEETBPPPTT--EEEEEE-SSHHHHHHHHHHSTT--EEEEE-S-BTTB-TTEEEEES-------B-SSSSEEEEEEEPPPP--PPP----TT--STTTTTT-EEE-TTSEEEEEEEEEE--S-EEEEEE-SSHHHHHHHHHTSTT--EEEEETTTTEEEEE---S---EEEEEEEEEEEEEETT-B-SS-B----------S--------------------S--S----HHHHTT-EEEETTEEEEEEEEEE--SSEEEEEES--HHHHHHHHHT-TT--EEEEE-SSS--EEEEE---S---EEEEEEEEEEE-/----------------------------S-TTS---SSPPEEES---TTTTTT-EEE-TTS-EEEEEETBPPPTT--EEEEEE-SSHHHHHHHHHHSTT--EEEEE-S-BTTB-TTEEEEES-------B-SSSSEEEEEEEPPPP---------TT--STTTTTT-EEE-TTSEEEEEEEEEE--S-EEEEEE-SSHHHHHHHHHTSTT--EEEEETTTTEEEEE---S---EEEEEEEEEEEEEETT-B-SS-B----------S-----------------------S----HHHHTT-EEEETTEEEEEEEEEE--SSEEEEEES--HHHHHHHHHT-TT--EEEEE-SSS--EEEEE---S---EEEEEEEEEEE-

InterPro domains:
  IPR003609 PAN/Apple domain [PF00024] (194-232)
  IPR003609 PAN/Apple domain [PF14295] (82-119)
  IPR003609 PAN/Apple domain [PF14295] (331-361)
  IPR003609 PAN/Apple domain [PS50948] (161-247)

Radius of gyration: 33.6 Å; Cα contacts (8 Å, |Δi|>4): 1749; chains: 2; bounding box: 107×96×91 Å

Sequence (762 aa):
MAFLKLSTSALVLLNLYLAQPTDARSCDGTQGATLKTNQAVIRGVPQCPENDGDIIETSDGAYYNFQCCMHEATGSTFIKTVRTTGYDDCINQCTLTDDCQAFRYVFGDYNGESAGDCRLYGSGVFSDKKCGNTLHDWAYLTDPPVIEVPENVRAACSTECPDADGQIYTAKNKQVFHLDCQKRHGTAWFHKLDSNSLKECTESCASVIGCQSVDYHKRTKKCFLGKRTSKPTLDAPGWATAYSLGCSGGCTQDSCGETCGSAAPPTNITPPPEQEQEPIVPANPSTPPAPREVKCYDDDNSQVDVDGTKYEIRCDKQYREDSRHVASGISYTECINLCSADSTCNSVDYWDPNGGRSCYLFSGTGEPTHSTNMNWAAFKVMAFLKLSTSALVLLNLYLAQPTDARSCDGTQGATLKTNQAVIRGVPQCPENDGDIIETSDGAYYNFQCCMHEATGSTFIKTVRTTGYDDCINQCTLTDDCQAFRYVFGDYNGESAGDCRLYGSGVFSDKKCGNTLHDWAYLTDPPVIEVPENVRAACSTECPDADGQIYTAKNKQVFHLDCQKRHGTAWFHKLDSNSLKECTESCASVIGCQSVDYHKRTKKCFLGKRTSKPTLDAPGWATAYSLGCSGGCTQDSCGETCGSAAPPTNITPPPEQEQEPIVPANPSTPPAPREVKCYDDDNSQVDVDGTKYEIRCDKQYREDSRHVASGISYTECINLCSADSTCNSVDYWDPNGGRSCYLFSGTGEPTHSTNMNWAAFKV

Nearest PDB structures (foldseek):
  4a5v-assembly1_A  TM=4.303E-01  e=2.635E-05  Toxoplasma gondii RH
  6ryv-assembly1_A  TM=8.509E-01  e=9.687E-03  Colletotrichum graminicola M1.001
  2yil-assembly1_A  TM=4.576E-01  e=1.430E-03  Sarcocystis muris
  2msx-assembly1_A  TM=6.707E-01  e=2.129E-02  Homo sapiens
  2ll4-assembly1_M  TM=6.640E-01  e=1.614E-01  Toxoplasma gondii